Protein AF-0000000076624308 (afdb_homodimer)

InterPro domains:
  IPR015847 Exoribonuclease, phosphorolytic domain 2 [PF03725] (114-166)
  IPR020568 Ribosomal protein uS5 domain 2-type superfamily [SSF54211] (6-133)
  IPR027408 PNPase/RNase PH domain superfamily [G3DSA:3.30.230.70] (1-63)
  IPR027408 PNPase/RNase PH domain superfamily [G3DSA:3.30.230.70] (70-186)
  IPR036345 Exoribonuclease, PH domain 2 superfamily [SSF55666] (112-177)
  IPR050590 Exosome complex component Rrp42 subfamily [PTHR11097] (108-178)

Secondary structure (DSSP, 8-state):
--HHHHHHH-HHHHHHHHHHTT--TTS--TTPPPPEEEEEETTTTEEEEEETTEEEEEEEESSS---S-GGGGGG---SSEEEEEEEE-SS-HHHHHHHHHHHHTT-SSPPEEEEEEEETTEEEES--HHHHHH-SEEEEEEE-TTS-EEEEEEEES-B-HHHHHHHHHHHHHHHHHHHHHHHHHHHHSEEEE-SS-S--/--HHHHHHH-HHHHHHHHHHTT--TTS--TTPPPPEEEEEETTTTEEEEEETTEEEEEEEESSS---S-GGGGGG---SSEEEEEEEE-SS-HHHHHHHHHHHHTT-SSPPEEEEEEEETTEEEES--HHHHHH-SEEEEEEE-TTS-EEEEEEEES-B-HHHHHHHHHHHHHHHHHHHHHHHHHHHHSEEEE-SS-S--

pLDDT: mean 88.26, std 11.11, range [33.41, 98.31]

Foldseek 3Di:
DPLVVCCVVPVQVSQVVQVVVQAGPVGDGQADFAKWKWFADDVLQWIWIDGPQWIKIKGFDAADDAPDDPVQVLLDDAPGYMDMDTPGAFAPNVQRVNVRVCSSRVPPFRWHKWKWFDRPNGTGTHHTPVRNVRGQKMWMWTATLQLHTDDIDIDGDDDDPVVVVVVSVLVNQQSPQLVVCVVVCVVVSMDIGDSRDPDD/DPLVVCCVVPVQVSQVVQVVVQAGPVGDGQADFAKWKWFADDVLQWIWIDGPQWIKIKGFDADDDAPDDPVQVLLDDAPGYMDMDTPGAFAPNVQRVNVRVCSSRVPPFRWHKWKWFDRPNGTGTHHTPVRNVRGQKMWMWTATLQLHTDDIDIDGDDDDPVVVVVVSVLVNQQSPQLVVCVVVCVVVSMDIGDSRDPDD

Sequence (400 aa):
MDPELLRQIDPKDFYEAHLKENLRPDYRKVLTCRKLAISLKDNDTICMVRLGSTSVLLSLTEGSGFEGWSDLSHLGKATGKVRISILADDGNLLEAVSLGYQILIKKSDILFPFTFCELFGYYIRDPTKEEEKMSQCTLTIFLSESGKINIVKTQGSPIALADVQKLVSNCQLWAARASQKMPMLQANKTFIGKLYSSKSMDPELLRQIDPKDFYEAHLKENLRPDYRKVLTCRKLAISLKDNDTICMVRLGSTSVLLSLTEGSGFEGWSDLSHLGKATGKVRISILADDGNLLEAVSLGYQILIKKSDILFPFTFCELFGYYIRDPTKEEEKMSQCTLTIFLSESGKINIVKTQGSPIALADVQKLVSNCQLWAARASQKMPMLQANKTFIGKLYSSKS

Solvent-accessible surface area (backbone atoms only — not comparable to full-atom values): 21142 Å² total; per-residue (Å²): 129,59,65,68,57,43,39,72,73,38,46,65,62,45,50,50,60,32,45,75,72,51,27,41,95,86,70,34,43,47,76,44,66,60,52,34,34,39,38,48,36,82,92,52,34,30,27,41,27,30,48,56,73,14,28,38,41,37,36,58,40,89,50,87,46,80,76,57,63,56,87,47,60,83,76,56,84,62,93,28,22,47,45,76,44,79,75,35,82,40,28,55,56,64,48,46,50,51,52,38,49,39,59,54,60,60,51,87,79,59,61,44,64,47,46,31,26,41,51,97,90,36,71,27,30,56,35,39,39,68,54,51,70,71,23,62,22,40,36,40,35,28,26,30,53,89,40,20,42,32,32,37,40,40,46,74,50,54,40,50,63,69,58,50,53,55,50,48,59,57,45,30,59,24,29,44,46,27,56,68,49,49,60,50,27,69,73,64,36,41,40,78,42,63,60,52,54,85,78,125,128,60,65,67,57,42,38,72,73,38,45,65,63,45,50,51,59,33,46,76,70,51,27,42,96,87,67,35,42,47,77,43,65,60,53,34,35,40,38,50,37,82,93,53,34,30,27,40,27,31,46,55,72,13,27,38,39,36,36,58,40,90,50,88,45,80,72,56,63,57,88,46,61,84,77,56,82,60,93,28,22,48,46,79,42,79,76,35,82,39,28,55,56,65,47,46,52,52,52,37,48,40,59,54,60,61,51,87,79,58,59,45,64,45,46,31,27,42,50,97,89,36,70,27,31,55,36,38,39,69,54,51,71,72,24,60,23,40,35,41,36,29,25,30,52,88,40,22,41,34,32,38,40,38,46,73,50,55,40,50,63,68,56,51,53,55,52,49,59,58,46,31,60,26,28,44,47,27,54,69,49,49,60,49,27,71,74,64,35,42,38,75,44,63,59,51,56,83,79,123

Radius of gyration: 22.69 Å; Cα contacts (8 Å, |Δi|>4): 800; chains: 2; bounding box: 57×61×51 Å

Nearest PDB structures (foldseek):
  9g8o-assembly1_F  TM=7.548E-01  e=2.923E-10  Homo sapiens
  8xie-assembly1_B  TM=7.836E-01  e=5.116E-09  Thermoplasma acidophilum DSM 1728
  1udn-assembly1_A  TM=6.849E-01  e=5.307E-10  Aquifex aeolicus
  1udq-assembly1_A  TM=6.882E-01  e=6.736E-10  Aquifex aeolicus
  1udo-assembly1_A  TM=6.944E-01  e=2.991E-09  Aquifex aeolicus

Structure (mmCIF, N/CA/C/O backbone):
data_AF-0000000076624308-model_v1
#
loop_
_entity.id
_entity.type
_entity.pdbx_description
1 polymer 'Exoribonuclease phosphorolytic domain-containing protein'
#
loop_
_atom_site.group_PDB
_atom_site.id
_atom_site.type_symbol
_atom_site.label_atom_id
_atom_site.label_alt_id
_atom_site.label_comp_id
_atom_site.label_asym_id
_atom_site.label_entity_id
_atom_site.label_seq_id
_atom_site.pdbx_PDB_ins_code
_atom_site.Cartn_x
_atom_site.Cartn_y
_atom_site.Cartn_z
_atom_site.occupancy
_atom_site.B_iso_or_equiv
_atom_site.auth_seq_id
_atom_site.auth_comp_id
_atom_site.auth_asym_id
_atom_site.auth_atom_id
_atom_site.pdbx_PDB_model_num
ATOM 1 N N . MET A 1 1 ? 29.875 27.75 15.586 1 54.88 1 MET A N 1
ATOM 2 C CA . MET A 1 1 ? 29.562 27.562 14.172 1 54.88 1 MET A CA 1
ATOM 3 C C . MET A 1 1 ? 28.062 27.672 13.93 1 54.88 1 MET A C 1
ATOM 5 O O . MET A 1 1 ? 27.266 27.312 14.781 1 54.88 1 MET A O 1
ATOM 9 N N . ASP A 1 2 ? 27.594 28.516 13.07 1 66.75 2 ASP A N 1
ATOM 10 C CA . ASP A 1 2 ? 26.188 28.797 12.742 1 66.75 2 ASP A CA 1
ATOM 11 C C . ASP A 1 2 ? 25.438 27.5 12.414 1 66.75 2 ASP A C 1
ATOM 13 O O . ASP A 1 2 ? 25.844 26.75 11.531 1 66.75 2 ASP A O 1
ATOM 17 N N . PRO A 1 3 ? 24.625 27.172 13.312 1 67 3 PRO A N 1
ATOM 18 C CA . PRO A 1 3 ? 23.891 25.906 13.125 1 67 3 PRO A CA 1
ATOM 19 C C . PRO A 1 3 ? 23.344 25.75 11.711 1 67 3 PRO A C 1
ATOM 21 O O . PRO A 1 3 ? 23.328 24.641 11.164 1 67 3 PRO A O 1
ATOM 24 N N . GLU A 1 4 ? 22.938 26.781 11.156 1 68.56 4 GLU A N 1
ATOM 25 C CA . GLU A 1 4 ? 22.422 26.734 9.789 1 68.56 4 GLU A CA 1
ATOM 26 C C . GLU A 1 4 ? 23.531 26.359 8.805 1 68.56 4 GLU A C 1
ATOM 28 O O . GLU A 1 4 ? 23.281 25.672 7.816 1 68.56 4 GLU A O 1
ATOM 33 N N . LEU A 1 5 ? 24.719 26.906 9.039 1 68.62 5 LEU A N 1
ATOM 34 C CA . LEU A 1 5 ? 25.875 26.578 8.203 1 68.62 5 LEU A CA 1
ATOM 35 C C . LEU A 1 5 ? 26.219 25.094 8.297 1 68.62 5 LEU A C 1
ATOM 37 O O . LEU A 1 5 ? 26.531 24.469 7.289 1 68.62 5 LEU A O 1
ATOM 41 N N . LEU A 1 6 ? 26.109 24.609 9.453 1 67.81 6 LEU A N 1
ATOM 42 C CA . LEU A 1 6 ? 26.391 23.188 9.672 1 67.81 6 LEU A CA 1
ATOM 43 C C . LEU A 1 6 ? 25.375 22.312 8.93 1 67.81 6 LEU A C 1
ATOM 45 O O . LEU A 1 6 ? 25.734 21.281 8.375 1 67.81 6 LEU A O 1
ATOM 49 N N . ARG A 1 7 ? 24.078 22.766 8.992 1 69.69 7 ARG A N 1
ATOM 50 C CA . ARG A 1 7 ? 23.016 22.047 8.297 1 69.69 7 ARG A CA 1
ATOM 51 C C . ARG A 1 7 ? 23.297 21.953 6.805 1 69.69 7 ARG A C 1
ATOM 53 O O . ARG A 1 7 ? 23.062 20.906 6.188 1 69.69 7 ARG A O 1
ATOM 60 N N . GLN A 1 8 ? 23.859 23 6.328 1 71.69 8 GLN A N 1
ATOM 61 C CA . GLN A 1 8 ? 24.141 23.062 4.898 1 71.69 8 GLN A CA 1
ATOM 62 C C . GLN A 1 8 ? 25.344 22.203 4.535 1 71.69 8 GLN A C 1
ATOM 64 O O . GLN A 1 8 ? 25.391 21.609 3.455 1 71.69 8 GLN A O 1
ATOM 69 N N . ILE A 1 9 ? 26.266 22.156 5.527 1 70.06 9 ILE A N 1
ATOM 70 C CA . ILE A 1 9 ? 27.547 21.5 5.242 1 70.06 9 ILE A CA 1
ATOM 71 C C . ILE A 1 9 ? 27.391 20 5.434 1 70.06 9 ILE A C 1
ATOM 73 O O . ILE A 1 9 ? 27.906 19.203 4.629 1 70.06 9 ILE A O 1
ATOM 77 N N . ASP A 1 10 ? 26.734 19.656 6.555 1 76.94 10 ASP A N 1
ATOM 78 C CA . ASP A 1 10 ? 26.578 18.234 6.852 1 76.94 10 ASP A CA 1
ATOM 79 C C . ASP A 1 10 ? 25.203 17.953 7.453 1 76.94 10 ASP A C 1
ATOM 81 O O . ASP A 1 10 ? 25.078 17.734 8.664 1 76.94 10 ASP A O 1
ATOM 85 N N . PRO A 1 11 ? 24.281 17.938 6.598 1 77.94 11 PRO A N 1
ATOM 86 C CA . PRO A 1 11 ? 22.891 17.781 7.062 1 77.94 11 PRO A CA 1
ATOM 87 C C . PRO A 1 11 ? 22.703 16.531 7.914 1 77.94 11 PRO A C 1
ATOM 89 O O . PRO A 1 11 ? 21.953 16.547 8.898 1 77.94 11 PRO A O 1
ATOM 92 N N . LYS A 1 12 ? 23.406 15.555 7.629 1 82.19 12 LYS A N 1
ATOM 93 C CA . LYS A 1 12 ? 23.234 14.297 8.352 1 82.19 12 LYS A CA 1
ATOM 94 C C . LYS A 1 12 ? 23.656 14.445 9.812 1 82.19 12 LYS A C 1
ATOM 96 O O . LYS A 1 12 ? 22.906 14.062 10.719 1 82.19 12 LYS A O 1
ATOM 101 N N . ASP A 1 13 ? 24.859 15.031 9.953 1 80.19 13 ASP A N 1
ATOM 102 C CA . ASP A 1 13 ? 25.359 15.203 11.312 1 80.19 13 ASP A CA 1
ATOM 103 C C . ASP A 1 13 ? 24.469 16.172 12.102 1 80.19 13 ASP A C 1
ATOM 105 O O . ASP A 1 13 ? 24.219 15.953 13.297 1 80.19 13 ASP A O 1
ATOM 109 N N . PHE A 1 14 ? 24.094 17.141 11.383 1 84.44 14 PHE A N 1
ATOM 110 C CA . PHE A 1 14 ? 23.219 18.141 11.984 1 84.44 14 PHE A CA 1
ATOM 111 C C . PHE A 1 14 ? 21.922 17.516 12.484 1 84.44 14 PHE A C 1
ATOM 113 O O . PHE A 1 14 ? 21.531 17.703 13.633 1 84.44 14 PHE A O 1
ATOM 120 N N . TYR A 1 15 ? 21.219 16.719 11.734 1 85.69 15 TYR A N 1
ATOM 121 C CA . TYR A 1 15 ? 19.953 16.062 12.078 1 85.69 15 TYR A CA 1
ATOM 122 C C . TYR A 1 15 ? 20.172 15.031 13.18 1 85.69 15 TYR A C 1
ATOM 124 O O . TYR A 1 15 ? 19.359 14.922 14.102 1 85.69 15 TYR A O 1
ATOM 132 N N . GLU A 1 16 ? 21.234 14.344 13.078 1 86.25 16 GLU A N 1
ATOM 133 C CA . GLU A 1 16 ? 21.5 13.305 14.062 1 86.25 16 GLU A CA 1
ATOM 134 C C . GLU A 1 16 ? 21.672 13.898 15.461 1 86.25 16 GLU A C 1
ATOM 136 O O . GLU A 1 16 ? 21.188 13.344 16.438 1 86.25 16 GLU A O 1
ATOM 141 N N . ALA A 1 17 ? 22.391 15.008 15.516 1 85 17 ALA A N 1
ATOM 142 C CA . ALA A 1 17 ? 22.625 15.688 16.797 1 85 17 ALA A CA 1
ATOM 143 C C . ALA A 1 17 ? 21.297 16.141 17.406 1 85 17 ALA A C 1
ATOM 145 O O . ALA A 1 17 ? 21.109 16.016 18.625 1 85 17 ALA A O 1
ATOM 146 N N . HIS A 1 18 ? 20.453 16.656 16.656 1 86.69 18 HIS A N 1
ATOM 147 C CA . HIS A 1 18 ? 19.156 17.125 17.125 1 86.69 18 HIS A CA 1
ATOM 148 C C . HIS A 1 18 ? 18.297 15.953 17.594 1 86.69 18 HIS A C 1
ATOM 150 O O . HIS A 1 18 ? 17.672 16.031 18.656 1 86.69 18 HIS A O 1
ATOM 156 N N . LEU A 1 19 ? 18.297 14.859 16.891 1 87.56 19 LEU A N 1
ATOM 157 C CA . LEU A 1 19 ? 17.438 13.719 17.172 1 87.56 19 LEU A CA 1
ATOM 158 C C . LEU A 1 19 ? 17.844 13.039 18.469 1 87.56 19 LEU A C 1
ATOM 160 O O . LEU A 1 19 ? 17 12.508 19.203 1 87.56 19 LEU A O 1
ATOM 164 N N . LYS A 1 20 ? 19.078 13.094 18.719 1 87.5 20 LYS A N 1
ATOM 165 C CA . LYS A 1 20 ? 19.578 12.562 19.984 1 87.5 20 LYS A CA 1
ATOM 166 C C . LYS A 1 20 ? 18.938 13.289 21.172 1 87.5 20 LYS A C 1
ATOM 168 O O . LYS A 1 20 ? 18.812 12.727 22.266 1 87.5 20 LYS A O 1
ATOM 173 N N . GLU A 1 21 ? 18.531 14.508 20.969 1 88.62 21 GLU A N 1
ATOM 174 C CA . GLU A 1 21 ? 17.844 15.305 21.984 1 88.62 21 GLU A CA 1
ATOM 175 C C . GLU A 1 21 ? 16.328 15.242 21.797 1 88.62 21 GLU A C 1
ATOM 177 O O . GLU A 1 21 ? 15.602 16.047 22.375 1 88.62 21 GLU A O 1
ATOM 182 N N . ASN A 1 22 ? 15.859 14.398 20.906 1 88.25 22 ASN A N 1
ATOM 183 C CA . ASN A 1 22 ? 14.445 14.203 20.594 1 88.25 22 ASN A CA 1
ATOM 184 C C . ASN A 1 22 ? 13.844 15.453 19.953 1 88.25 22 ASN A C 1
ATOM 186 O O . ASN A 1 22 ? 12.688 15.789 20.219 1 88.25 22 ASN A O 1
ATOM 190 N N . LEU A 1 23 ? 14.703 16.172 19.312 1 90.5 23 LEU A N 1
ATOM 191 C CA . LEU A 1 23 ? 14.266 17.391 18.609 1 90.5 23 LEU A CA 1
ATOM 192 C C . LEU A 1 23 ? 14.656 17.344 17.141 1 90.5 23 LEU A C 1
ATOM 194 O O . LEU A 1 23 ? 15.625 16.672 16.766 1 90.5 23 LEU A O 1
ATOM 198 N N . ARG A 1 24 ? 13.898 18 16.375 1 91.75 24 ARG A N 1
ATOM 199 C CA . ARG A 1 24 ? 14.203 18.188 14.969 1 91.75 24 ARG A CA 1
ATOM 200 C C . ARG A 1 24 ? 14.648 19.609 14.688 1 91.75 24 ARG A C 1
ATOM 202 O O . ARG A 1 24 ? 14.453 20.5 15.523 1 91.75 24 ARG A O 1
ATOM 209 N N . PRO A 1 25 ? 1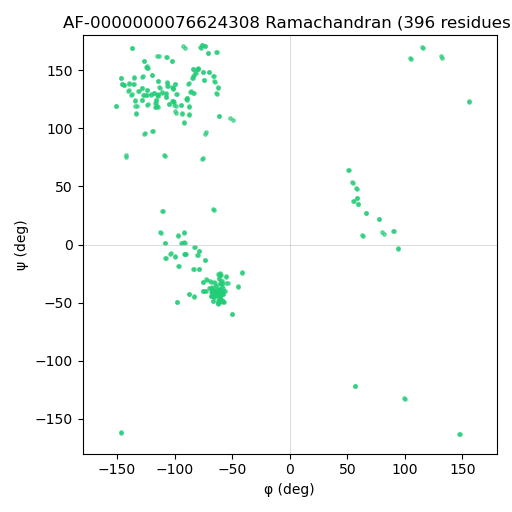5.305 19.859 13.586 1 88.25 25 PRO A N 1
ATOM 210 C CA . PRO A 1 25 ? 15.789 21.219 13.281 1 88.25 25 PRO A CA 1
ATOM 211 C C . PRO A 1 25 ? 14.68 22.266 13.297 1 88.25 25 PRO A C 1
ATOM 213 O O . PRO A 1 25 ? 14.938 23.438 13.562 1 88.25 25 PRO A O 1
ATOM 216 N N . ASP A 1 26 ? 13.422 21.891 13.023 1 89.19 26 ASP A N 1
ATOM 217 C CA . ASP A 1 26 ? 12.312 22.844 13.055 1 89.19 26 ASP A CA 1
ATOM 218 C C . ASP A 1 26 ? 11.656 22.859 14.438 1 89.19 26 ASP A C 1
ATOM 220 O O . ASP A 1 26 ? 10.531 23.344 14.578 1 89.19 26 ASP A O 1
ATOM 224 N N . TYR A 1 27 ? 12.234 22.25 15.406 1 90.69 27 TYR A N 1
ATOM 225 C CA . TYR A 1 27 ? 11.898 22.297 16.828 1 90.69 27 TYR A CA 1
ATOM 226 C C . TYR A 1 27 ? 10.734 21.375 17.141 1 90.69 27 TYR A C 1
ATOM 228 O O . TYR A 1 27 ? 10.211 21.391 18.266 1 90.69 27 TYR A O 1
ATOM 236 N N . ARG A 1 28 ? 10.398 20.594 16.219 1 92.56 28 ARG A N 1
ATOM 237 C CA . ARG A 1 28 ? 9.414 19.562 16.531 1 92.56 28 ARG A CA 1
ATOM 238 C C . ARG A 1 28 ? 10.062 18.375 17.234 1 92.56 28 ARG A C 1
ATOM 240 O O . ARG A 1 28 ? 11.25 18.094 17.031 1 92.56 28 ARG A O 1
ATOM 247 N N . LYS A 1 29 ? 9.164 17.766 18.047 1 93.81 29 LYS A N 1
ATOM 248 C CA . LYS A 1 29 ? 9.57 16.453 18.562 1 93.81 29 LYS A CA 1
ATOM 249 C C . LYS A 1 29 ? 9.438 15.383 17.484 1 93.81 29 LYS A C 1
ATOM 251 O O . LYS A 1 29 ? 8.875 15.625 16.422 1 93.81 29 LYS A O 1
ATOM 256 N N . VAL A 1 30 ? 9.922 14.203 17.766 1 93 30 VAL A N 1
ATOM 257 C CA . VAL A 1 30 ? 10.016 13.109 16.797 1 93 30 VAL A CA 1
ATOM 258 C C . VAL A 1 30 ? 8.625 12.742 16.297 1 93 30 VAL A C 1
ATOM 260 O O . VAL A 1 30 ? 8.453 12.445 15.109 1 93 30 VAL A O 1
ATOM 263 N N . LEU A 1 31 ? 7.582 12.852 17.125 1 92.88 31 LEU A N 1
ATOM 264 C CA . LEU A 1 31 ? 6.262 12.375 16.734 1 92.88 31 LEU A CA 1
ATOM 265 C C . LEU A 1 31 ? 5.293 13.547 16.578 1 92.88 31 LEU A C 1
ATOM 267 O O . LEU A 1 31 ? 4.09 13.336 16.406 1 92.88 31 LEU A O 1
ATOM 271 N N . THR A 1 32 ? 5.777 14.797 16.594 1 91.94 32 THR A N 1
ATOM 272 C CA . THR A 1 32 ? 4.93 15.977 16.453 1 91.94 32 THR A CA 1
ATOM 273 C C . THR A 1 32 ? 4.734 16.344 14.992 1 91.94 32 THR A C 1
ATOM 275 O O . THR A 1 32 ? 5.676 16.281 14.195 1 91.94 32 THR A O 1
ATOM 278 N N . CYS A 1 33 ? 3.508 16.703 14.703 1 94.31 33 CYS A N 1
ATOM 279 C CA . CYS A 1 33 ? 3.162 17.047 13.328 1 94.31 33 CYS A CA 1
ATOM 280 C C . CYS A 1 33 ? 3.076 18.562 13.156 1 94.31 33 CYS A C 1
ATOM 282 O O . CYS A 1 33 ? 2.871 19.297 14.125 1 94.31 33 CYS A O 1
ATOM 284 N N . ARG A 1 34 ? 3.236 18.938 11.922 1 94.44 34 ARG A N 1
ATOM 285 C CA . ARG A 1 34 ? 2.969 20.344 11.578 1 94.44 34 ARG A CA 1
ATOM 286 C C . ARG A 1 34 ? 1.476 20.641 11.625 1 94.44 34 ARG A C 1
ATOM 288 O O . ARG A 1 34 ? 0.655 19.719 11.719 1 94.44 34 ARG A O 1
ATOM 295 N N . LYS A 1 35 ? 1.222 21.938 11.633 1 93.19 35 LYS A N 1
ATOM 296 C CA . LYS A 1 35 ? -0.172 22.359 11.641 1 93.19 35 LYS A CA 1
ATOM 297 C C . LYS A 1 35 ? -0.883 21.969 10.352 1 93.19 35 LYS A C 1
ATOM 299 O O . LYS A 1 35 ? -0.315 22.078 9.266 1 93.19 35 LYS A O 1
ATOM 304 N N . LEU A 1 36 ? -2.154 21.531 10.555 1 94.94 36 LEU A N 1
ATOM 305 C CA . LEU A 1 36 ? -2.984 21.109 9.422 1 94.94 36 LEU A CA 1
ATOM 306 C C . LEU A 1 36 ? -4.168 22.062 9.25 1 94.94 36 LEU A C 1
ATOM 308 O O . LEU A 1 36 ? -4.84 22.406 10.227 1 94.94 36 LEU A O 1
ATOM 312 N N . ALA A 1 37 ? -4.324 22.547 8.055 1 95.25 37 ALA A N 1
ATOM 313 C CA . ALA A 1 37 ? -5.488 23.344 7.699 1 95.25 37 ALA A CA 1
ATOM 314 C C . ALA A 1 37 ? -6.184 22.781 6.461 1 95.25 37 ALA A C 1
ATOM 316 O O . ALA A 1 37 ? -5.531 22.469 5.461 1 95.25 37 ALA A O 1
ATOM 317 N N . ILE A 1 38 ? -7.449 22.594 6.582 1 96.19 38 ILE A N 1
ATOM 318 C CA . ILE A 1 38 ? -8.266 22.125 5.469 1 96.19 38 ILE A CA 1
ATOM 319 C C . ILE A 1 38 ? -9.461 23.047 5.277 1 96.19 38 ILE A C 1
ATOM 321 O O . ILE A 1 38 ? -10.125 23.422 6.246 1 96.19 38 ILE A O 1
ATOM 325 N N . SER A 1 39 ? -9.727 23.406 4.051 1 95.88 39 SER A N 1
ATOM 326 C CA . SER A 1 39 ? -10.867 24.266 3.77 1 95.88 39 SER A CA 1
ATOM 327 C C . SER A 1 39 ? -11.602 23.828 2.508 1 95.88 39 SER A C 1
ATOM 329 O O . SER A 1 39 ? -10.969 23.438 1.521 1 95.88 39 SER A O 1
ATOM 331 N N . LEU A 1 40 ? -12.883 23.859 2.605 1 95.5 40 LEU A N 1
ATOM 332 C CA . LEU A 1 40 ? -13.75 23.578 1.468 1 95.5 40 LEU A CA 1
ATOM 333 C C . LEU A 1 40 ? -14.383 24.859 0.933 1 95.5 40 LEU A C 1
ATOM 335 O O . LEU A 1 40 ? -14.781 25.734 1.709 1 95.5 40 LEU A O 1
ATOM 339 N N . LYS A 1 41 ? -14.359 24.906 -0.362 1 94.62 41 LYS A N 1
ATOM 340 C CA . LYS A 1 41 ? -14.914 26.094 -1.017 1 94.62 41 LYS A CA 1
ATOM 341 C C . LYS A 1 41 ? -15.758 25.703 -2.227 1 94.62 41 LYS A C 1
ATOM 343 O O . LYS A 1 41 ? -15.781 24.531 -2.623 1 94.62 41 LYS A O 1
ATOM 348 N N . ASP A 1 42 ? -16.516 26.672 -2.797 1 94 42 ASP A N 1
ATOM 349 C CA . ASP A 1 42 ? -17.281 26.547 -4.039 1 94 42 ASP A CA 1
ATOM 350 C C . ASP A 1 42 ? -18.219 25.344 -3.99 1 94 42 ASP A C 1
ATOM 352 O O . ASP A 1 42 ? -18.188 24.484 -4.879 1 94 42 ASP A O 1
ATOM 356 N N . ASN A 1 43 ? -19.078 25.297 -2.881 1 92.56 43 ASN A N 1
ATOM 357 C CA . ASN A 1 43 ? -20.047 24.219 -2.689 1 92.56 43 ASN A CA 1
ATOM 358 C C . ASN A 1 43 ? -19.359 22.859 -2.623 1 92.56 43 ASN A C 1
ATOM 360 O O . ASN A 1 43 ? -19.797 21.922 -3.285 1 92.56 43 ASN A O 1
ATOM 364 N N . ASP A 1 44 ? -18.156 22.844 -2.045 1 92.5 44 ASP A N 1
ATOM 365 C CA . ASP A 1 44 ? -17.422 21.625 -1.718 1 92.5 44 ASP A CA 1
ATOM 366 C C . ASP A 1 44 ? -16.781 21.016 -2.965 1 92.5 44 ASP A C 1
ATOM 368 O O . ASP A 1 44 ? -16.531 19.812 -3.016 1 92.5 44 ASP A O 1
ATOM 372 N N . THR A 1 45 ? -16.594 21.859 -3.961 1 93.69 45 THR A N 1
ATOM 373 C CA . THR A 1 45 ? -15.969 21.312 -5.164 1 93.69 45 THR A CA 1
ATOM 374 C C . THR A 1 45 ? -14.477 21.641 -5.195 1 93.69 45 THR A C 1
ATOM 376 O O . THR A 1 45 ? -13.75 21.172 -6.07 1 93.69 45 THR A O 1
ATOM 379 N N . ILE A 1 46 ? -14.102 22.516 -4.277 1 95.62 46 ILE A N 1
ATOM 380 C CA . ILE A 1 46 ? -12.688 22.859 -4.137 1 95.62 46 ILE A CA 1
ATOM 381 C C . ILE A 1 46 ? -12.234 22.594 -2.703 1 95.62 46 ILE A C 1
ATOM 383 O O . ILE A 1 46 ? -12.938 22.922 -1.748 1 95.62 46 ILE A O 1
ATOM 387 N N . CYS A 1 47 ? -11.102 21.938 -2.559 1 96.31 47 CYS A N 1
ATOM 388 C CA . CYS A 1 47 ? -10.531 21.641 -1.25 1 96.31 47 CYS A CA 1
ATOM 389 C C . CYS A 1 47 ? -9.078 22.094 -1.175 1 96.31 47 CYS A C 1
ATOM 391 O O . CYS A 1 47 ? -8.258 21.703 -2 1 96.31 47 CYS A O 1
ATOM 393 N N . MET A 1 48 ? -8.812 22.906 -0.2 1 97.56 48 MET A N 1
ATOM 394 C CA . MET A 1 48 ? -7.445 23.344 0.072 1 97.56 48 MET A CA 1
ATOM 395 C C . MET A 1 48 ? -6.898 22.688 1.33 1 97.56 48 MET A C 1
ATOM 397 O O . MET A 1 48 ? -7.57 22.656 2.363 1 97.56 48 MET A O 1
ATOM 401 N N . VAL A 1 49 ? -5.719 22.109 1.221 1 97.69 49 VAL A N 1
ATOM 402 C CA . VAL A 1 49 ? -5.062 21.484 2.357 1 97.69 49 VAL A CA 1
ATOM 403 C C . VAL A 1 49 ? -3.678 22.094 2.564 1 97.69 49 VAL A C 1
ATOM 405 O O . VAL A 1 49 ? -2.9 22.219 1.617 1 97.69 49 VAL A O 1
ATOM 408 N N . ARG A 1 50 ? -3.439 22.484 3.744 1 97.56 50 ARG A N 1
ATOM 409 C CA . ARG A 1 50 ? -2.127 22.969 4.148 1 97.56 50 ARG A CA 1
ATOM 410 C C . ARG A 1 50 ? -1.581 22.172 5.328 1 97.56 50 ARG A C 1
ATOM 412 O O . ARG A 1 50 ? -2.242 22.047 6.359 1 97.56 50 ARG A O 1
ATOM 419 N N . LEU A 1 51 ? -0.467 21.578 5.141 1 97.19 51 LEU A N 1
ATOM 420 C CA . LEU A 1 51 ? 0.283 20.844 6.16 1 97.19 51 LEU A CA 1
ATOM 421 C C . LEU A 1 51 ? 1.666 21.469 6.355 1 97.19 51 LEU A C 1
ATOM 423 O O . LEU A 1 51 ? 2.613 21.109 5.652 1 97.19 51 LEU A O 1
ATOM 427 N N . GLY A 1 52 ? 1.757 22.328 7.426 1 95.75 52 GLY A N 1
ATOM 428 C CA . GLY A 1 52 ? 2.949 23.156 7.492 1 95.75 52 GLY A CA 1
ATOM 429 C C . GLY A 1 52 ? 3.162 24 6.25 1 95.75 52 GLY A C 1
ATOM 430 O O . GLY A 1 52 ? 2.273 24.766 5.852 1 95.75 52 GLY A O 1
ATOM 431 N N . SER A 1 53 ? 4.289 23.844 5.602 1 97.06 53 SER A N 1
ATOM 432 C CA . SER A 1 53 ? 4.598 24.609 4.402 1 97.06 53 SER A CA 1
ATOM 433 C C . SER A 1 53 ? 4.207 23.859 3.141 1 97.06 53 SER A C 1
ATOM 435 O O . SER A 1 53 ? 4.414 24.344 2.027 1 97.06 53 SER A O 1
ATOM 437 N N . THR A 1 54 ? 3.656 22.703 3.281 1 98.06 54 THR A N 1
ATOM 438 C CA . THR A 1 54 ? 3.1 21.969 2.148 1 98.06 54 THR A CA 1
ATOM 439 C C . THR A 1 54 ? 1.661 22.406 1.878 1 98.06 54 THR A C 1
ATOM 441 O O . THR A 1 54 ? 0.858 22.516 2.805 1 98.06 54 THR A O 1
ATOM 444 N N . SER A 1 55 ? 1.381 22.688 0.594 1 98.31 55 SER A N 1
ATOM 445 C CA . SER A 1 55 ? 0.043 23.156 0.238 1 98.31 55 SER A CA 1
ATOM 446 C C . SER A 1 55 ? -0.416 22.547 -1.085 1 98.31 55 SER A C 1
ATOM 448 O O . SER A 1 55 ? 0.337 22.531 -2.061 1 98.31 55 SER A O 1
ATOM 450 N N . VAL A 1 56 ? -1.646 22.047 -1.036 1 97.88 56 VAL A N 1
ATOM 451 C CA . VAL A 1 56 ? -2.219 21.438 -2.232 1 97.88 56 VAL A CA 1
ATOM 452 C C . VAL A 1 56 ? -3.656 21.922 -2.416 1 97.88 56 VAL A C 1
ATOM 454 O O . VAL A 1 56 ? -4.363 22.188 -1.438 1 97.88 56 VAL A O 1
ATOM 457 N N . LEU A 1 57 ? -4.027 22.109 -3.697 1 97.31 57 LEU A N 1
ATOM 458 C CA . LEU A 1 57 ? -5.391 22.453 -4.09 1 97.31 57 LEU A CA 1
ATOM 459 C C . LEU A 1 57 ? -6.008 21.344 -4.93 1 97.31 57 LEU A C 1
ATOM 461 O O . LEU A 1 57 ? -5.395 20.859 -5.891 1 97.31 57 LEU A O 1
ATOM 465 N N . LEU A 1 58 ? -7.098 20.891 -4.484 1 95.19 58 LEU A N 1
ATOM 466 C CA . LEU A 1 58 ? -7.836 19.891 -5.246 1 95.19 58 LEU A CA 1
ATOM 467 C C . LEU A 1 58 ? -9.172 20.453 -5.734 1 95.19 58 LEU A C 1
ATOM 469 O O . LEU A 1 58 ? -9.852 21.172 -5 1 95.19 58 LEU A O 1
ATOM 473 N N . SER A 1 59 ? -9.523 20.078 -6.988 1 94.31 59 SER A N 1
ATOM 474 C CA . SER A 1 59 ? -10.797 20.531 -7.555 1 94.31 59 SER A CA 1
ATOM 475 C C . SER A 1 59 ? -11.516 19.375 -8.266 1 94.31 59 SER A C 1
ATOM 477 O O . SER A 1 59 ? -10.875 18.547 -8.922 1 94.31 59 SER A O 1
ATOM 479 N N . LEU A 1 60 ? -12.727 19.312 -8.07 1 91.62 60 LEU A N 1
ATOM 480 C CA . LEU A 1 60 ? -13.586 18.344 -8.734 1 91.62 60 LEU A CA 1
ATOM 481 C C . LEU A 1 60 ? -14.305 18.969 -9.922 1 91.62 60 LEU A C 1
ATOM 483 O O . LEU A 1 60 ? -15.008 19.969 -9.773 1 91.62 60 LEU A O 1
ATOM 487 N N . THR A 1 61 ? -13.953 18.5 -11.023 1 86.44 61 THR A N 1
ATOM 488 C CA . THR A 1 61 ? -14.594 19 -12.234 1 86.44 61 THR A CA 1
ATOM 489 C C . THR A 1 61 ? -15.43 17.922 -12.906 1 86.44 61 THR A C 1
ATOM 491 O O . THR A 1 61 ? -15.359 16.75 -12.523 1 86.44 61 THR A O 1
ATOM 494 N N . GLU A 1 62 ? -16.359 18.484 -13.828 1 78.12 62 GLU A N 1
ATOM 495 C CA . GLU A 1 62 ? -17.156 17.531 -14.586 1 78.12 62 GLU A CA 1
ATOM 496 C C . GLU A 1 62 ? -16.297 16.703 -15.531 1 78.12 62 GLU A C 1
ATOM 498 O O . GLU A 1 6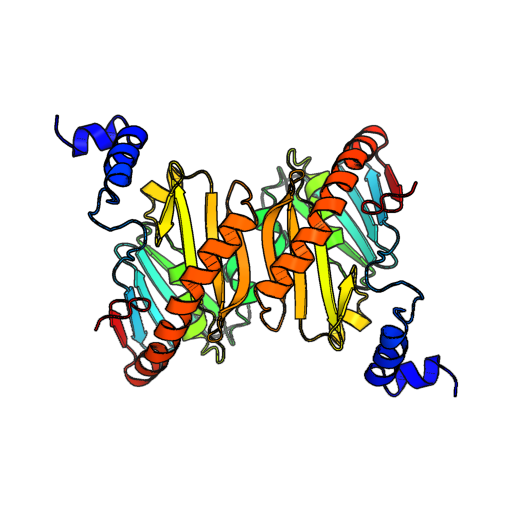2 ? -15.273 17.172 -16.016 1 78.12 62 GLU A O 1
ATOM 503 N N . GLY A 1 63 ? -16.594 15.484 -15.758 1 69.94 63 GLY A N 1
ATOM 504 C CA . GLY A 1 63 ? -15.914 14.594 -16.688 1 69.94 63 GLY A CA 1
ATOM 505 C C . GLY A 1 63 ? -15.57 13.242 -16.078 1 69.94 63 GLY A C 1
ATOM 506 O O . GLY A 1 63 ? -15.938 12.961 -14.938 1 69.94 63 GLY A O 1
ATOM 507 N N . SER A 1 64 ? -15.32 12.359 -17.062 1 61.03 64 SER A N 1
ATOM 508 C CA . SER A 1 64 ? -14.969 10.992 -16.688 1 61.03 64 SER A CA 1
ATOM 509 C C . SER A 1 64 ? -13.461 10.766 -16.781 1 61.03 64 SER A C 1
ATOM 511 O O . SER A 1 64 ? -12.781 11.383 -17.609 1 61.03 64 SER A O 1
ATOM 513 N N . GLY A 1 65 ? -12.766 10.445 -15.844 1 56.94 65 GLY A N 1
ATOM 514 C CA . GLY A 1 65 ? -11.383 10.008 -15.914 1 56.94 65 GLY A CA 1
ATOM 515 C C . GLY A 1 65 ? -10.609 10.242 -14.625 1 56.94 65 GLY A C 1
ATOM 516 O O . GLY A 1 65 ? -11.008 11.07 -13.805 1 56.94 65 GLY A O 1
ATOM 517 N N . PHE A 1 66 ? -10.133 9.32 -14.156 1 54.62 66 PHE A N 1
ATOM 518 C CA . PHE A 1 66 ? -9.227 9.461 -13.023 1 54.62 66 PHE A CA 1
ATOM 519 C C . PHE A 1 66 ? -7.867 9.969 -13.469 1 54.62 66 PHE A C 1
ATOM 521 O O . PHE A 1 66 ? -7.137 9.266 -14.18 1 54.62 66 PHE A O 1
ATOM 528 N N . GLU A 1 67 ? -7.738 11.289 -13.812 1 57.31 67 GLU A N 1
ATOM 529 C CA . GLU A 1 67 ? -6.391 11.828 -13.945 1 57.31 67 GLU A CA 1
ATOM 530 C C . GLU A 1 67 ? -5.672 11.844 -12.594 1 57.31 67 GLU A C 1
ATOM 532 O O . GLU A 1 67 ? -5.137 12.875 -12.188 1 57.31 67 GLU A O 1
ATOM 537 N N . GLY A 1 68 ? -6.062 10.867 -11.758 1 57.06 68 GLY A N 1
ATOM 538 C CA . GLY A 1 68 ? -5.559 11.062 -10.406 1 57.06 68 GLY A CA 1
ATOM 539 C C . GLY A 1 68 ? -4.238 10.359 -10.156 1 57.06 68 GLY A C 1
ATOM 540 O O . GLY A 1 68 ? -3.611 9.852 -11.094 1 57.06 68 GLY A O 1
ATOM 541 N N . TRP A 1 69 ? -3.633 10.656 -9 1 67.19 69 TRP A N 1
ATOM 542 C CA . TRP A 1 69 ? -2.426 10.07 -8.43 1 67.19 69 TRP A CA 1
ATOM 543 C C . TRP A 1 69 ? -2.607 8.578 -8.18 1 67.19 69 TRP A C 1
ATOM 545 O O . TRP A 1 69 ? -3.576 8.164 -7.535 1 67.19 69 TRP A O 1
ATOM 555 N N . SER A 1 70 ? -1.952 7.75 -8.914 1 69.44 70 SER A N 1
ATOM 556 C CA . SER A 1 70 ? -2.018 6.297 -8.797 1 69.44 70 SER A CA 1
ATOM 557 C C . SER A 1 70 ? -2.025 5.855 -7.34 1 69.44 70 SER A C 1
ATOM 559 O O . SER A 1 70 ? -2.688 4.875 -6.984 1 69.44 70 SER A O 1
ATOM 561 N N . ASP A 1 71 ? -1.518 6.684 -6.492 1 74.75 71 ASP A N 1
ATOM 562 C CA . ASP A 1 71 ? -1.373 6.336 -5.082 1 74.75 71 ASP A CA 1
ATOM 563 C C . ASP A 1 71 ? -2.701 6.48 -4.34 1 74.75 71 ASP A C 1
ATOM 565 O O . ASP A 1 71 ? -2.838 6.02 -3.205 1 74.75 71 ASP A O 1
ATOM 569 N N . LEU A 1 72 ? -3.723 6.988 -5.027 1 82.69 72 LEU A N 1
ATOM 570 C CA . LEU A 1 72 ? -4.98 7.27 -4.344 1 82.69 72 LEU A CA 1
ATOM 571 C C . LEU A 1 72 ? -6.059 6.277 -4.762 1 82.69 72 LEU A C 1
ATOM 573 O O . LEU A 1 72 ? -7.199 6.359 -4.293 1 82.69 72 LEU A O 1
ATOM 577 N N . SER A 1 73 ? -5.715 5.359 -5.59 1 78.25 73 SER A N 1
ATOM 578 C CA . SER A 1 73 ? -6.707 4.461 -6.172 1 78.25 73 SER A CA 1
ATOM 579 C C . SER A 1 73 ? -7.418 3.65 -5.09 1 78.25 73 SER A C 1
ATOM 581 O O . SER A 1 73 ? -8.594 3.305 -5.238 1 78.25 73 SER A O 1
ATOM 583 N N . HIS A 1 74 ? -6.801 3.469 -4.008 1 81.12 74 HIS A N 1
ATOM 584 C CA . HIS A 1 74 ? -7.355 2.645 -2.941 1 81.12 74 HIS A CA 1
ATOM 585 C C . HIS A 1 74 ? -8.375 3.424 -2.121 1 81.12 74 HIS A C 1
ATOM 587 O O . HIS A 1 74 ? -9.133 2.836 -1.339 1 81.12 74 HIS A O 1
ATOM 593 N N . LEU A 1 75 ? -8.477 4.68 -2.346 1 88.69 75 LEU A N 1
ATOM 594 C CA . LEU A 1 75 ? -9.328 5.531 -1.52 1 88.69 75 LEU A CA 1
ATOM 595 C C . LEU A 1 75 ? -10.727 5.637 -2.109 1 88.69 75 LEU A C 1
ATOM 597 O O . LEU A 1 75 ? -11.633 6.188 -1.479 1 88.69 75 LEU A O 1
ATOM 601 N N . GLY A 1 76 ? -10.891 5.105 -3.312 1 83.25 76 GLY A N 1
ATOM 602 C CA . GLY A 1 76 ? -12.203 5.18 -3.945 1 83.25 76 GLY A CA 1
ATOM 603 C C . GLY A 1 76 ? -12.203 6.02 -5.207 1 83.25 76 GLY A C 1
ATOM 604 O O . GLY A 1 76 ? -11.227 6.707 -5.508 1 83.25 76 GLY A O 1
ATOM 605 N N . LYS A 1 77 ? -13.289 5.906 -5.883 1 82.12 77 LYS A N 1
ATOM 606 C CA . LYS A 1 77 ? -13.414 6.605 -7.16 1 82.12 77 LYS A CA 1
ATOM 607 C C . LYS A 1 77 ? -14.211 7.898 -7 1 82.12 77 LYS A C 1
ATOM 609 O O . LYS A 1 77 ? -15.203 7.938 -6.27 1 82.12 77 LYS A O 1
ATOM 614 N N . ALA A 1 78 ? -13.727 8.898 -7.652 1 82.62 78 ALA A N 1
ATOM 615 C CA . ALA A 1 78 ? -14.438 10.18 -7.676 1 82.62 78 ALA A CA 1
ATOM 616 C C . ALA A 1 78 ? -15.578 10.148 -8.68 1 82.62 78 ALA A C 1
ATOM 618 O O . ALA A 1 78 ? -15.57 9.352 -9.625 1 82.62 78 ALA A O 1
ATOM 619 N N . THR A 1 79 ? -16.578 10.914 -8.406 1 81.75 79 THR A N 1
ATOM 620 C CA . THR A 1 79 ? -17.734 11.039 -9.305 1 81.75 79 THR A CA 1
ATOM 621 C C . THR A 1 79 ? -17.359 11.859 -10.539 1 81.75 79 THR A C 1
ATOM 623 O O . THR A 1 79 ? -18.078 11.852 -11.531 1 81.75 79 THR A O 1
ATOM 626 N N . GLY A 1 80 ? -16.328 12.484 -10.547 1 85.06 80 GLY A N 1
ATOM 627 C CA . GLY A 1 80 ? -15.805 13.312 -11.617 1 85.06 80 GLY A CA 1
ATOM 628 C C . GLY A 1 80 ? -14.289 13.297 -11.703 1 85.06 80 GLY A C 1
ATOM 629 O O . GLY A 1 80 ? -13.648 12.328 -11.289 1 85.06 80 GLY A O 1
ATOM 630 N N . LYS A 1 81 ? -13.828 14.297 -12.367 1 85.88 81 LYS A N 1
ATOM 631 C CA . LYS A 1 81 ? -12.383 14.438 -12.5 1 85.88 81 LYS A CA 1
ATOM 632 C C . LYS A 1 81 ? -11.812 15.273 -11.352 1 85.88 81 LYS A C 1
ATOM 634 O O . LYS A 1 81 ? -12.305 16.359 -11.062 1 85.88 81 LYS A O 1
ATOM 639 N N . VAL A 1 82 ? -10.914 14.719 -10.727 1 90.38 82 VAL A N 1
ATOM 640 C CA . VAL A 1 82 ? -10.25 15.461 -9.656 1 90.38 82 VAL A CA 1
ATOM 641 C C . VAL A 1 82 ? -8.906 15.992 -10.156 1 90.38 82 VAL A C 1
ATOM 643 O O . VAL A 1 82 ? -8.07 15.227 -10.641 1 90.38 82 VAL A O 1
ATOM 646 N N . ARG A 1 83 ? -8.773 17.25 -10.055 1 90.38 83 ARG A N 1
ATOM 647 C CA . ARG A 1 83 ? -7.496 17.875 -10.375 1 90.38 83 ARG A CA 1
ATOM 648 C C . ARG A 1 83 ? -6.719 18.219 -9.109 1 90.38 83 ARG A C 1
ATOM 650 O O . ARG A 1 83 ? -7.285 18.766 -8.164 1 90.38 83 ARG A O 1
ATOM 657 N N . ILE A 1 84 ? -5.484 17.891 -9.164 1 93.12 84 ILE A N 1
ATOM 658 C CA . ILE A 1 84 ? -4.621 18.141 -8.008 1 93.12 84 ILE A CA 1
ATOM 659 C C . ILE A 1 84 ? -3.525 19.125 -8.398 1 93.12 84 ILE A C 1
ATOM 661 O O . ILE A 1 84 ? -2.748 18.875 -9.32 1 93.12 84 ILE A O 1
ATOM 665 N N . SER A 1 85 ? -3.469 20.219 -7.707 1 95.25 85 SER A N 1
ATOM 666 C CA . SER A 1 85 ? -2.436 21.234 -7.887 1 95.25 85 SER A CA 1
ATOM 667 C C . SER A 1 85 ? -1.559 21.359 -6.645 1 95.25 85 SER A C 1
ATOM 669 O O . SER A 1 85 ? -2.041 21.719 -5.57 1 95.25 85 SER A O 1
ATOM 671 N N . ILE A 1 86 ? -0.294 21.094 -6.836 1 96.94 86 ILE A N 1
ATOM 672 C CA . ILE A 1 86 ? 0.667 21.234 -5.75 1 96.94 86 ILE A CA 1
ATOM 673 C C . ILE A 1 86 ? 1.181 22.672 -5.711 1 96.94 86 ILE A C 1
ATOM 675 O O . ILE A 1 86 ? 1.871 23.125 -6.633 1 96.94 86 ILE A O 1
ATOM 679 N N . LEU A 1 87 ? 0.849 23.359 -4.734 1 97.94 87 LEU A N 1
ATOM 680 C CA . LEU A 1 87 ? 1.224 24.766 -4.602 1 97.94 87 LEU A CA 1
ATOM 681 C C . LEU A 1 87 ? 2.582 24.906 -3.924 1 97.94 87 LEU A C 1
ATOM 683 O O . LEU A 1 87 ? 3.377 25.781 -4.289 1 97.94 87 LEU A O 1
ATOM 687 N N . ALA A 1 88 ? 2.873 24.188 -2.914 1 98.12 88 ALA A N 1
ATOM 688 C CA . ALA A 1 88 ? 4.141 24.094 -2.193 1 98.12 88 ALA A CA 1
ATOM 689 C C . ALA A 1 88 ? 4.379 22.688 -1.679 1 98.12 88 ALA A C 1
ATOM 691 O O . ALA A 1 88 ? 3.455 22.031 -1.189 1 98.12 88 ALA A O 1
ATOM 692 N N . ASP A 1 89 ? 5.594 22.234 -1.811 1 97.81 89 ASP A N 1
ATOM 693 C CA . ASP A 1 89 ? 5.938 20.891 -1.387 1 97.81 89 ASP A CA 1
ATOM 694 C C . ASP A 1 89 ? 7.121 20.906 -0.419 1 97.81 89 ASP A C 1
ATOM 696 O O . ASP A 1 89 ? 8.273 20.891 -0.845 1 97.81 89 ASP A O 1
ATOM 700 N N . ASP A 1 90 ? 6.77 20.891 0.8 1 97.69 90 ASP A N 1
ATOM 701 C CA . ASP A 1 90 ? 7.789 20.781 1.839 1 97.69 90 ASP A CA 1
ATOM 702 C C . ASP A 1 90 ? 7.715 19.438 2.543 1 97.69 90 ASP A C 1
ATOM 704 O O . ASP A 1 90 ? 7.895 19.344 3.76 1 97.69 90 ASP A O 1
ATOM 708 N N . GLY A 1 91 ? 7.27 18.406 1.863 1 97.44 91 GLY A N 1
ATOM 709 C CA . GLY A 1 91 ? 7.238 17.062 2.398 1 97.44 91 GLY A CA 1
ATOM 710 C C . GLY A 1 91 ? 5.844 16.609 2.795 1 97.44 91 GLY A C 1
ATOM 711 O O . GLY A 1 91 ? 4.922 17.422 2.871 1 97.44 91 GLY A O 1
ATOM 712 N N . ASN A 1 92 ? 5.707 15.281 2.898 1 97.31 92 ASN A N 1
ATOM 713 C CA . ASN A 1 92 ? 4.469 14.641 3.328 1 97.31 92 ASN A CA 1
ATOM 714 C C . ASN A 1 92 ? 3.301 15.016 2.424 1 97.31 92 ASN A C 1
ATOM 716 O O . ASN A 1 92 ? 2.201 15.297 2.904 1 97.31 92 ASN A O 1
ATOM 720 N N . LEU A 1 93 ? 3.578 15.07 1.193 1 95.88 93 LEU A N 1
ATOM 721 C CA . LEU A 1 93 ? 2.598 15.43 0.172 1 95.88 93 LEU A CA 1
ATOM 722 C C . LEU A 1 93 ? 1.459 14.414 0.135 1 95.88 93 LEU A C 1
ATOM 724 O O . LEU A 1 93 ? 0.292 14.789 0.007 1 95.88 93 LEU A O 1
ATOM 728 N N . LEU A 1 94 ? 1.78 13.156 0.261 1 94.56 94 LEU A N 1
ATOM 729 C CA . LEU A 1 94 ? 0.792 12.094 0.145 1 94.56 94 LEU A CA 1
ATOM 730 C C . LEU A 1 94 ? -0.297 12.242 1.202 1 94.56 94 LEU A C 1
ATOM 732 O O . LEU A 1 94 ? -1.479 12.047 0.913 1 94.56 94 LEU A O 1
ATOM 736 N N . GLU A 1 95 ? 0.064 12.539 2.371 1 95.5 95 GLU A N 1
ATOM 737 C CA . GLU A 1 95 ? -0.932 12.742 3.42 1 95.5 95 GLU A CA 1
ATOM 738 C C . GLU A 1 95 ? -1.856 13.906 3.086 1 95.5 95 GLU A C 1
ATOM 740 O O . GLU A 1 95 ? -3.078 13.797 3.205 1 95.5 95 GLU A O 1
ATOM 745 N N . ALA A 1 96 ? -1.254 15.008 2.713 1 96.44 96 ALA A N 1
ATOM 746 C CA . ALA A 1 96 ? -2.035 16.188 2.377 1 96.44 96 ALA A CA 1
ATOM 747 C C . ALA A 1 96 ? -3.027 15.898 1.256 1 96.44 96 ALA A C 1
ATOM 749 O O . ALA A 1 96 ? -4.219 16.188 1.383 1 96.44 96 ALA A O 1
ATOM 750 N N . VAL A 1 97 ? -2.535 15.305 0.222 1 95.88 97 VAL A N 1
ATOM 751 C CA . VAL A 1 97 ? -3.354 15.039 -0.957 1 95.88 97 VAL A CA 1
ATOM 752 C C . VAL A 1 97 ? -4.43 14.008 -0.622 1 95.88 97 VAL A C 1
ATOM 754 O O . VAL A 1 97 ? -5.586 14.156 -1.017 1 95.88 97 VAL A O 1
ATOM 757 N N . SER A 1 98 ? -4.074 12.961 0.071 1 95.44 98 SER A N 1
ATOM 758 C CA . SER A 1 98 ? -5.008 11.891 0.401 1 95.44 98 SER A CA 1
ATOM 759 C C . SER A 1 98 ? -6.16 12.406 1.255 1 95.44 98 SER A C 1
ATOM 761 O O . SER A 1 98 ? -7.312 12.031 1.045 1 95.44 98 SER A O 1
ATOM 763 N N . LEU A 1 99 ? -5.824 13.258 2.24 1 94.75 99 LEU A N 1
ATOM 764 C CA . LEU A 1 99 ? -6.863 13.836 3.08 1 94.75 99 LEU A CA 1
ATOM 765 C C . LEU A 1 99 ? -7.812 14.695 2.252 1 94.75 99 LEU A C 1
ATOM 767 O O . LEU A 1 99 ? -9.031 14.523 2.316 1 94.75 99 LEU A O 1
ATOM 771 N N . GLY A 1 100 ? -7.25 15.586 1.458 1 95.06 100 GLY A N 1
ATOM 772 C CA . GLY A 1 100 ? -8.07 16.438 0.608 1 95.06 100 GLY A CA 1
ATOM 773 C C . GLY A 1 100 ? -8.938 15.656 -0.357 1 95.06 100 GLY A C 1
ATOM 774 O O . GLY A 1 100 ? -10.109 16 -0.562 1 95.06 100 GLY A O 1
ATOM 775 N N . TYR A 1 101 ? -8.367 14.617 -0.9 1 94.38 101 TYR A N 1
ATOM 776 C CA . TYR A 1 101 ? -9.078 13.797 -1.87 1 94.38 101 TYR A CA 1
ATOM 777 C C . TYR A 1 101 ? -10.305 13.148 -1.238 1 94.38 101 TYR A C 1
ATOM 779 O O . TYR A 1 101 ? -11.406 13.234 -1.781 1 94.38 101 TYR A O 1
ATOM 787 N N . GLN A 1 102 ? -10.125 12.539 -0.165 1 93.75 102 GLN A N 1
ATOM 788 C CA . GLN A 1 102 ? -11.211 11.836 0.5 1 93.75 102 GLN A CA 1
ATOM 789 C C . GLN A 1 102 ? -12.328 12.805 0.896 1 93.75 102 GLN A C 1
ATOM 791 O O . GLN A 1 102 ? -13.508 12.477 0.793 1 93.75 102 GLN A O 1
ATOM 796 N N . ILE A 1 103 ? -11.906 13.992 1.365 1 92.81 103 ILE A N 1
ATOM 797 C CA . ILE A 1 103 ? -12.883 15.008 1.752 1 92.81 103 ILE A CA 1
ATOM 798 C C . ILE A 1 103 ? -13.656 15.477 0.523 1 92.81 103 ILE A C 1
ATOM 800 O O . ILE A 1 103 ? -14.883 15.594 0.563 1 92.81 103 ILE A O 1
ATOM 804 N N . LEU A 1 104 ? -12.945 15.703 -0.475 1 91.88 104 LEU A N 1
ATOM 805 C CA . LEU A 1 104 ? -13.539 16.219 -1.71 1 91.88 104 LEU A CA 1
ATOM 806 C C . LEU A 1 104 ? -14.555 15.227 -2.273 1 91.88 104 LEU A C 1
ATOM 808 O O . LEU A 1 104 ? -15.609 15.633 -2.762 1 91.88 104 LEU A O 1
ATOM 812 N N . ILE A 1 105 ? -14.266 14 -2.172 1 90.25 105 ILE A N 1
ATOM 813 C CA . ILE A 1 105 ? -15.148 13.008 -2.775 1 90.25 105 ILE A CA 1
ATOM 814 C C . ILE A 1 105 ? -16.203 12.562 -1.756 1 90.25 105 ILE A C 1
ATOM 816 O O . ILE A 1 105 ? -16.984 11.648 -2.023 1 90.25 105 ILE A O 1
ATOM 820 N N . LYS A 1 106 ? -16.172 13.125 -0.581 1 89.88 106 LYS A N 1
ATOM 821 C CA . LYS A 1 106 ? -17.125 12.852 0.498 1 89.88 106 LYS A CA 1
ATOM 822 C C . LYS A 1 106 ? -17.125 11.375 0.87 1 89.88 106 LYS A C 1
ATOM 824 O O . LYS A 1 106 ? -18.188 10.75 0.957 1 89.88 106 LYS A O 1
ATOM 829 N N . LYS A 1 107 ? -15.938 10.914 1.031 1 90.19 107 LYS A N 1
ATOM 830 C CA . LYS A 1 107 ? -15.789 9.516 1.425 1 90.19 107 LYS A CA 1
ATOM 831 C C . LYS A 1 107 ? -16.406 9.266 2.801 1 90.19 107 LYS A C 1
ATOM 833 O O . LYS A 1 107 ? -16.125 10 3.752 1 90.19 107 LYS A O 1
ATOM 838 N N . SER A 1 108 ? -17.266 8.219 2.928 1 87.31 108 SER A N 1
ATOM 839 C CA . SER A 1 108 ? -17.969 7.926 4.172 1 87.31 108 SER A CA 1
ATOM 840 C C . SER A 1 108 ? -17.047 7.297 5.199 1 87.31 108 SER A C 1
ATOM 842 O O . SER A 1 108 ? -17.156 7.559 6.398 1 87.31 108 SER A O 1
ATOM 844 N N . ASP A 1 109 ? -16.203 6.434 4.797 1 90.19 109 ASP A N 1
ATOM 845 C CA . ASP A 1 109 ? -15.25 5.758 5.676 1 90.19 109 ASP A CA 1
ATOM 846 C C . ASP A 1 109 ? -13.828 6.254 5.434 1 90.19 109 ASP A C 1
ATOM 848 O O . ASP A 1 109 ? -12.984 5.512 4.926 1 90.19 109 ASP A O 1
ATOM 852 N N . ILE A 1 110 ? -13.617 7.449 5.98 1 92.31 110 ILE A N 1
ATOM 853 C CA . ILE A 1 110 ? -12.336 8.102 5.738 1 92.31 110 ILE A CA 1
ATOM 854 C C . ILE A 1 110 ? -11.203 7.258 6.316 1 92.31 110 ILE A C 1
ATOM 856 O O . ILE A 1 110 ? -11.328 6.719 7.418 1 92.31 110 ILE A O 1
ATOM 860 N N . LEU A 1 111 ? -10.219 7.129 5.582 1 95.31 111 LEU A N 1
ATOM 861 C CA . LEU A 1 111 ? -8.969 6.512 6.008 1 95.31 111 LEU A CA 1
ATOM 862 C C . LEU A 1 111 ? -7.945 7.57 6.387 1 95.31 111 LEU A C 1
ATOM 864 O O . LEU A 1 111 ? -7.684 8.5 5.617 1 95.31 111 LEU A O 1
ATOM 868 N N . PHE A 1 112 ? -7.375 7.438 7.496 1 95.94 112 PHE A N 1
ATOM 869 C CA . PHE A 1 112 ? -6.43 8.43 7.992 1 95.94 112 PHE A CA 1
ATOM 870 C C . PHE A 1 112 ? -5 8.047 7.641 1 95.94 112 PHE A C 1
ATOM 872 O O . PHE A 1 112 ? -4.523 6.977 8.031 1 95.94 112 PHE A O 1
ATOM 879 N N . PRO A 1 113 ? -4.34 8.906 6.891 1 96.56 113 PRO A N 1
ATOM 880 C CA . PRO A 1 113 ? -2.941 8.641 6.551 1 96.56 113 PRO A CA 1
ATOM 881 C C . PRO A 1 113 ? -1.973 9.102 7.637 1 96.56 113 PRO A C 1
ATOM 883 O O . PRO A 1 113 ? -2.191 10.141 8.266 1 96.56 113 PRO A O 1
ATOM 886 N N . PHE A 1 114 ? -0.925 8.375 7.852 1 97.19 114 PHE A N 1
ATOM 887 C CA . PHE A 1 114 ? 0.188 8.695 8.742 1 97.19 114 PHE A CA 1
ATOM 888 C C . PHE A 1 114 ? 1.521 8.422 8.055 1 97.19 114 PHE A C 1
ATOM 890 O O . PHE A 1 114 ? 1.813 7.285 7.676 1 97.19 114 PHE A O 1
ATOM 897 N N . THR A 1 115 ? 2.299 9.453 7.91 1 97.12 115 THR A N 1
ATOM 898 C CA . THR A 1 115 ? 3.564 9.312 7.199 1 97.12 115 THR A CA 1
ATOM 899 C C . THR A 1 115 ? 4.742 9.453 8.164 1 97.12 115 THR A C 1
ATOM 901 O O . THR A 1 115 ? 4.777 10.383 8.977 1 97.12 115 THR A O 1
ATOM 904 N N . PHE A 1 116 ? 5.645 8.539 8.094 1 97.5 116 PHE A N 1
ATOM 905 C CA . PHE A 1 116 ? 6.887 8.531 8.859 1 97.5 116 PHE A CA 1
ATOM 906 C C . PHE A 1 116 ? 8.094 8.422 7.93 1 97.5 116 PHE A C 1
ATOM 908 O O . PHE A 1 116 ? 7.977 7.91 6.812 1 97.5 116 PHE A O 1
ATOM 915 N N . CYS A 1 117 ? 9.125 8.898 8.328 1 96.25 117 CYS A N 1
ATOM 916 C CA . CYS A 1 117 ? 10.383 8.547 7.676 1 96.25 117 CYS A CA 1
ATOM 917 C C . CYS A 1 117 ? 11.406 8.062 8.688 1 96.25 117 CYS A C 1
ATOM 919 O O . CYS A 1 117 ? 11.414 8.516 9.836 1 96.25 117 CYS A O 1
ATOM 921 N N . GLU A 1 118 ? 12.18 7.152 8.281 1 94.31 118 GLU A N 1
ATOM 922 C CA . GLU A 1 118 ? 13.234 6.617 9.125 1 94.31 118 GLU A CA 1
ATOM 923 C C . GLU A 1 118 ? 14.516 7.43 8.992 1 94.31 118 GLU A C 1
ATOM 925 O O . GLU A 1 118 ? 15.078 7.535 7.898 1 94.31 118 GLU A O 1
ATOM 930 N N . LEU A 1 119 ? 15 8.039 10.07 1 92.69 119 LEU A N 1
ATOM 931 C CA . LEU A 1 119 ? 16.234 8.812 10.094 1 92.69 119 LEU A CA 1
ATOM 932 C C . LEU A 1 119 ? 17.094 8.438 11.297 1 92.69 119 LEU A C 1
ATOM 934 O O . LEU A 1 119 ? 16.703 8.656 12.438 1 92.69 119 LEU A O 1
ATOM 938 N N . PHE A 1 120 ? 18.25 7.812 11.016 1 89.25 120 PHE A N 1
ATOM 939 C CA . PHE A 1 120 ? 19.234 7.48 12.039 1 89.25 120 PHE A CA 1
ATOM 940 C C . PHE A 1 120 ? 18.594 6.648 13.148 1 89.25 120 PHE A C 1
ATOM 942 O O . PHE A 1 120 ? 18.828 6.91 14.336 1 89.25 120 PHE A O 1
ATOM 949 N N . GLY A 1 121 ? 17.75 5.816 12.797 1 88.19 121 GLY A N 1
ATOM 950 C CA . GLY A 1 121 ? 17.172 4.887 13.75 1 88.19 121 GLY A CA 1
ATOM 951 C C . GLY A 1 121 ? 15.867 5.379 14.352 1 88.19 121 GLY A C 1
ATOM 952 O O . GLY A 1 121 ? 15.227 4.664 15.117 1 88.19 121 GLY A O 1
ATOM 953 N N . TYR A 1 122 ? 15.5 6.578 13.977 1 91.38 122 TYR A N 1
ATOM 954 C CA . TYR A 1 122 ? 14.25 7.137 14.469 1 91.38 122 TYR A CA 1
ATOM 955 C C . TYR A 1 122 ? 13.195 7.156 13.367 1 91.38 122 TYR A C 1
ATOM 957 O O . TYR A 1 122 ? 13.516 7.352 12.195 1 91.38 122 TYR A O 1
ATOM 965 N N . TYR A 1 123 ? 12 6.809 13.82 1 94.19 123 TYR A N 1
ATOM 966 C CA . TYR A 1 123 ? 10.867 7.09 12.938 1 94.19 123 TYR A CA 1
ATOM 967 C C . TYR A 1 123 ? 10.242 8.438 13.266 1 94.19 123 TYR A C 1
ATOM 969 O O . TYR A 1 123 ? 9.648 8.609 14.336 1 94.19 123 TYR A O 1
ATOM 977 N N . ILE A 1 124 ? 10.398 9.352 12.328 1 95.69 124 ILE A N 1
ATOM 978 C CA . ILE A 1 124 ? 9.898 10.703 12.57 1 95.69 124 ILE A CA 1
ATOM 979 C C . ILE A 1 124 ? 8.578 10.906 11.836 1 95.69 124 ILE A C 1
ATOM 981 O O . ILE A 1 124 ? 8.43 10.5 10.68 1 95.69 124 ILE A O 1
ATOM 985 N N . ARG A 1 125 ? 7.656 11.492 12.555 1 96.12 125 ARG A N 1
ATOM 986 C CA . ARG A 1 125 ? 6.32 11.734 12.023 1 96.12 125 ARG A CA 1
ATOM 987 C C . ARG A 1 125 ? 6.285 13.016 11.195 1 96.12 125 ARG A C 1
ATOM 989 O O . ARG A 1 125 ? 6.988 13.977 11.508 1 96.12 125 ARG A O 1
ATOM 996 N N . ASP A 1 126 ? 5.418 13.047 10.062 1 96.5 126 ASP A N 1
ATOM 997 C CA . ASP A 1 126 ? 5.219 14.234 9.242 1 96.5 126 ASP A CA 1
ATOM 998 C C . ASP A 1 126 ? 6.555 14.836 8.805 1 96.5 126 ASP A C 1
ATOM 1000 O O . ASP A 1 126 ? 6.871 15.969 9.156 1 96.5 126 ASP A O 1
ATOM 1004 N N . PRO A 1 127 ? 7.289 14.102 8.039 1 97.31 127 PRO A N 1
ATOM 1005 C CA . PRO A 1 127 ? 8.617 14.57 7.637 1 97.31 127 PRO A CA 1
ATOM 1006 C C . PRO A 1 127 ? 8.562 15.75 6.668 1 97.31 127 PRO A C 1
ATOM 1008 O O . PRO A 1 127 ? 7.633 15.844 5.863 1 97.31 127 PRO A O 1
ATOM 1011 N N . THR A 1 128 ? 9.586 16.641 6.742 1 96.44 128 THR A N 1
ATOM 1012 C CA . THR A 1 128 ? 9.797 17.672 5.73 1 96.44 128 THR A CA 1
ATOM 1013 C C . THR A 1 128 ? 10.445 17.078 4.484 1 96.44 128 THR A C 1
ATOM 1015 O O . THR A 1 128 ? 10.875 15.93 4.488 1 96.44 128 THR A O 1
ATOM 1018 N N . LYS A 1 129 ? 10.453 17.906 3.502 1 96.38 129 LYS A N 1
ATOM 1019 C CA . LYS A 1 129 ? 11.078 17.453 2.258 1 96.38 129 LYS A CA 1
ATOM 1020 C C . LYS A 1 129 ? 12.539 17.094 2.477 1 96.38 129 LYS A C 1
ATOM 1022 O O . LYS A 1 129 ? 13.031 16.094 1.946 1 96.38 129 LYS A O 1
ATOM 1027 N N . GLU A 1 130 ? 13.211 17.891 3.207 1 93.88 130 GLU A N 1
ATOM 1028 C CA . GLU A 1 130 ? 14.617 17.641 3.514 1 93.88 130 GLU A CA 1
ATOM 1029 C C . GLU A 1 130 ? 14.805 16.328 4.266 1 93.88 130 GLU A C 1
ATOM 1031 O O . GLU A 1 130 ? 15.703 15.547 3.949 1 93.88 130 GLU A O 1
ATOM 1036 N N . GLU A 1 131 ? 14.008 16.109 5.215 1 94.69 131 GLU A N 1
ATOM 1037 C CA . GLU A 1 131 ? 14.062 14.875 5.996 1 94.69 131 GLU A CA 1
ATOM 1038 C C . GLU A 1 131 ? 13.781 13.656 5.125 1 94.69 131 GLU A C 1
ATOM 1040 O O . GLU A 1 131 ? 14.438 12.625 5.25 1 94.69 131 GLU A O 1
ATOM 1045 N N . GLU A 1 132 ? 12.781 13.742 4.242 1 95.12 132 GLU A N 1
ATOM 1046 C CA . GLU A 1 132 ? 12.461 12.664 3.316 1 95.12 132 GLU A CA 1
ATOM 1047 C C . GLU A 1 132 ? 13.648 12.352 2.404 1 95.12 132 GLU A C 1
ATOM 1049 O O . GLU A 1 132 ? 13.93 11.18 2.127 1 95.12 132 GLU A O 1
ATOM 1054 N N . LYS A 1 133 ? 14.297 13.352 1.959 1 92.94 133 LYS A N 1
ATOM 1055 C CA . LYS A 1 133 ? 15.422 13.18 1.048 1 92.94 133 LYS A CA 1
ATOM 1056 C C . LYS A 1 133 ? 16.578 12.469 1.733 1 92.94 133 LYS A C 1
ATOM 1058 O O . LYS A 1 133 ? 17.297 11.695 1.1 1 92.94 133 LYS A O 1
ATOM 1063 N N . MET A 1 134 ? 16.719 12.688 2.965 1 92.75 134 MET A N 1
ATOM 1064 C CA . MET A 1 134 ? 17.828 12.102 3.717 1 92.75 134 MET A CA 1
ATOM 1065 C C . MET A 1 134 ? 17.484 10.68 4.16 1 92.75 134 MET A C 1
ATOM 1067 O O . MET A 1 134 ? 18.391 9.891 4.465 1 92.75 134 MET A O 1
ATOM 1071 N N . SER A 1 135 ? 16.25 10.383 4.211 1 93.69 135 SER A N 1
ATOM 1072 C CA . SER A 1 135 ? 15.789 9.102 4.738 1 93.69 135 SER A CA 1
ATOM 1073 C C . SER A 1 135 ? 15.898 8 3.688 1 93.69 135 SER A C 1
ATOM 1075 O O . SER A 1 135 ? 15.734 8.258 2.492 1 93.69 135 SER A O 1
ATOM 1077 N N . GLN A 1 136 ? 16.156 6.828 4.148 1 89.94 136 GLN A N 1
ATOM 1078 C CA . GLN A 1 136 ? 16.188 5.684 3.242 1 89.94 136 GLN A CA 1
ATOM 1079 C C . GLN A 1 136 ? 14.82 5.027 3.133 1 89.94 136 GLN A C 1
ATOM 1081 O O . GLN A 1 136 ? 14.625 4.121 2.32 1 89.94 136 GLN A O 1
ATOM 1086 N N . CYS A 1 137 ? 13.914 5.438 3.934 1 93.38 137 CYS A N 1
ATOM 1087 C CA . CYS A 1 137 ? 12.586 4.832 3.928 1 93.38 137 CYS A CA 1
ATOM 1088 C C . CYS A 1 137 ? 11.531 5.836 4.371 1 93.38 137 CYS A C 1
ATOM 1090 O O . CYS A 1 137 ? 11.633 6.414 5.457 1 93.38 137 CYS A O 1
ATOM 1092 N N . THR A 1 138 ? 10.633 6.109 3.543 1 95.06 138 THR A N 1
ATOM 1093 C CA . THR A 1 138 ? 9.422 6.828 3.914 1 95.06 138 THR A CA 1
ATOM 1094 C C . THR A 1 138 ? 8.219 5.887 3.934 1 95.06 138 THR A C 1
ATOM 1096 O O . THR A 1 138 ? 7.988 5.141 2.977 1 95.06 138 THR A O 1
ATOM 1099 N N . LEU A 1 139 ? 7.527 5.887 5.051 1 96 139 LEU A N 1
ATOM 1100 C CA . LEU A 1 139 ? 6.422 4.969 5.281 1 96 139 LEU A CA 1
ATOM 1101 C C . LEU A 1 139 ? 5.113 5.73 5.477 1 96 139 LEU A C 1
ATOM 1103 O O . LEU A 1 139 ? 5.066 6.703 6.23 1 96 139 LEU A O 1
ATOM 1107 N N . THR A 1 140 ? 4.105 5.34 4.773 1 96.31 140 THR A N 1
ATOM 1108 C CA . THR A 1 140 ? 2.77 5.883 4.996 1 96.31 140 THR A CA 1
ATOM 1109 C C . THR A 1 140 ? 1.787 4.773 5.359 1 96.31 140 THR A C 1
ATOM 1111 O O . THR A 1 140 ? 1.725 3.744 4.68 1 96.31 140 THR A O 1
ATOM 1114 N N . ILE A 1 141 ? 1.074 4.938 6.402 1 97.31 141 ILE A N 1
ATOM 1115 C CA . ILE A 1 141 ? 0.081 3.99 6.898 1 97.31 141 ILE A CA 1
ATOM 1116 C C . ILE A 1 141 ? -1.312 4.609 6.812 1 97.31 141 ILE A C 1
ATOM 1118 O O . ILE A 1 141 ? -1.52 5.75 7.234 1 97.31 141 ILE A O 1
ATOM 1122 N N . PHE A 1 142 ? -2.246 3.914 6.223 1 97.12 142 PHE A N 1
ATOM 1123 C CA . PHE A 1 142 ? -3.646 4.316 6.199 1 97.12 142 PHE A CA 1
ATOM 1124 C C . PHE A 1 142 ? -4.469 3.469 7.164 1 97.12 142 PHE A C 1
ATOM 1126 O O . PHE A 1 142 ? -4.535 2.244 7.023 1 97.12 142 PHE A O 1
ATOM 1133 N N . LEU A 1 143 ? -5.105 4.148 8.117 1 97.19 143 LEU A N 1
ATOM 1134 C CA . LEU A 1 143 ? -5.926 3.451 9.102 1 97.19 143 LEU A CA 1
ATOM 1135 C C . LEU A 1 143 ? -7.375 3.918 9.023 1 97.19 143 LEU A C 1
ATOM 1137 O O . LEU A 1 143 ? -7.641 5.094 8.766 1 97.19 143 LEU A O 1
ATOM 1141 N N . SER A 1 144 ? -8.258 2.947 9.281 1 95.56 144 SER A N 1
ATOM 1142 C CA . SER A 1 144 ? -9.656 3.303 9.484 1 95.56 144 SER A CA 1
ATOM 1143 C C . SER A 1 144 ? -9.867 3.961 10.844 1 95.56 144 SER A C 1
ATOM 1145 O O . SER A 1 144 ? -8.961 3.994 11.672 1 95.56 144 SER A O 1
ATOM 1147 N N . GLU A 1 145 ? -11.047 4.473 11.016 1 90.88 145 GLU A N 1
ATOM 1148 C CA . GLU A 1 145 ? -11.406 5.09 12.289 1 90.88 145 GLU A CA 1
ATOM 1149 C C . GLU A 1 145 ? -11.273 4.102 13.445 1 90.88 145 GLU A C 1
ATOM 1151 O O . GLU A 1 145 ? -10.906 4.48 14.555 1 90.88 145 GLU A O 1
ATOM 1156 N N . SER A 1 146 ? -11.531 2.846 13.18 1 92.69 146 SER A N 1
ATOM 1157 C CA . SER A 1 146 ? -11.477 1.815 14.211 1 92.69 146 SER A CA 1
ATOM 1158 C C . SER A 1 146 ? -10.047 1.325 14.422 1 92.69 146 SER A C 1
ATOM 1160 O O . SER A 1 146 ? -9.805 0.441 15.242 1 92.69 146 SER A O 1
ATOM 1162 N N . GLY A 1 147 ? -9.148 1.885 13.617 1 94.25 147 GLY A N 1
ATOM 1163 C CA . GLY A 1 147 ? -7.75 1.534 13.789 1 94.25 147 GLY A CA 1
ATOM 1164 C C . GLY A 1 147 ? -7.324 0.343 12.953 1 94.25 147 GLY A C 1
ATOM 1165 O O . GLY A 1 147 ? -6.262 -0.236 13.18 1 94.25 147 GLY A O 1
ATOM 1166 N N . LYS A 1 148 ? -8.133 -0.053 12.055 1 96.38 148 LYS A N 1
ATOM 1167 C CA . LYS A 1 148 ? -7.797 -1.16 11.164 1 96.38 148 LYS A CA 1
ATOM 1168 C C . LYS A 1 148 ? -6.961 -0.679 9.984 1 96.38 148 LYS A C 1
ATOM 1170 O O . LYS A 1 148 ? -7.078 0.474 9.562 1 96.38 148 LYS A O 1
ATOM 1175 N N . ILE A 1 149 ? -6.117 -1.546 9.445 1 97.5 149 ILE A N 1
ATOM 1176 C CA . ILE A 1 149 ? -5.113 -1.196 8.445 1 97.5 149 ILE A CA 1
ATOM 1177 C C . ILE A 1 149 ? -5.715 -1.325 7.043 1 97.5 149 ILE A C 1
ATOM 1179 O O . ILE A 1 149 ? -6.262 -2.371 6.691 1 97.5 149 ILE A O 1
ATOM 1183 N N . ASN A 1 150 ? -5.625 -0.313 6.309 1 96.5 150 ASN A N 1
ATOM 1184 C CA . ASN A 1 150 ? -5.961 -0.346 4.891 1 96.5 150 ASN A CA 1
ATOM 1185 C C . ASN A 1 150 ? -4.719 -0.513 4.023 1 96.5 150 ASN A C 1
ATOM 1187 O O . ASN A 1 150 ? -4.68 -1.379 3.146 1 96.5 150 ASN A O 1
ATOM 1191 N N . ILE A 1 151 ? -3.725 0.33 4.309 1 95.31 151 ILE A N 1
ATOM 1192 C CA . ILE A 1 151 ? -2.488 0.243 3.541 1 95.31 151 ILE A CA 1
ATOM 1193 C C . ILE A 1 151 ? -1.296 0.542 4.449 1 95.31 151 ILE A C 1
ATOM 1195 O O . ILE A 1 151 ? -1.368 1.424 5.309 1 95.31 151 ILE A O 1
ATOM 1199 N N . VAL A 1 152 ? -0.276 -0.188 4.336 1 95.62 152 VAL A N 1
ATOM 1200 C CA . VAL A 1 152 ? 1.087 0.14 4.742 1 95.62 152 VAL A CA 1
ATOM 1201 C C . VAL A 1 152 ? 1.996 0.175 3.514 1 95.62 152 VAL A C 1
ATOM 1203 O O . VAL A 1 152 ? 2.123 -0.822 2.801 1 95.62 152 VAL A O 1
ATOM 1206 N N . LYS A 1 153 ? 2.537 1.263 3.273 1 93.62 153 LYS A N 1
ATOM 1207 C CA . LYS A 1 153 ? 3.361 1.411 2.078 1 93.62 153 LYS A CA 1
ATOM 1208 C C . LYS A 1 153 ? 4.699 2.061 2.412 1 93.62 153 LYS A C 1
ATOM 1210 O O . LYS A 1 153 ? 4.746 3.09 3.09 1 93.62 153 LYS A O 1
ATOM 1215 N N . THR A 1 154 ? 5.707 1.471 1.915 1 93.38 154 THR A N 1
ATOM 1216 C CA . THR A 1 154 ? 7.035 2.047 2.078 1 93.38 154 THR A CA 1
ATOM 1217 C C . THR A 1 154 ? 7.598 2.502 0.734 1 93.38 154 THR A C 1
ATOM 1219 O O . THR A 1 154 ? 7.34 1.876 -0.295 1 93.38 154 THR A O 1
ATOM 1222 N N . GLN A 1 155 ? 8.148 3.621 0.75 1 89.12 155 GLN A N 1
ATOM 1223 C CA . GLN A 1 155 ? 9 4.07 -0.344 1 89.12 155 GLN A CA 1
ATOM 1224 C C . GLN A 1 155 ? 10.477 3.943 0.023 1 89.12 155 GLN A C 1
ATOM 1226 O O . GLN A 1 155 ? 10.922 4.484 1.038 1 89.12 155 GLN A O 1
ATOM 1231 N N . GLY A 1 156 ? 11.203 3.221 -0.774 1 88.56 156 GLY A N 1
ATOM 1232 C CA . GLY A 1 156 ? 12.586 2.914 -0.443 1 88.56 156 GLY A CA 1
ATOM 1233 C C . GLY A 1 156 ? 12.758 1.533 0.161 1 88.56 156 GLY A C 1
ATOM 1234 O O . GLY A 1 156 ? 12.25 0.546 -0.373 1 88.56 156 GLY A O 1
ATOM 1235 N N . SER A 1 157 ? 13.5 1.468 1.271 1 91.06 157 SER A N 1
ATOM 1236 C CA . SER A 1 157 ? 13.82 0.182 1.884 1 91.06 157 SER A CA 1
ATOM 1237 C C . SER A 1 157 ? 12.609 -0.398 2.609 1 91.06 157 SER A C 1
ATOM 1239 O O . SER A 1 157 ? 11.852 0.335 3.248 1 91.06 157 SER A O 1
ATOM 1241 N N . PRO A 1 158 ? 12.438 -1.737 2.516 1 95.06 158 PRO A N 1
ATOM 1242 C CA . PRO A 1 158 ? 11.391 -2.375 3.32 1 95.06 158 PRO A CA 1
ATOM 1243 C C . PRO A 1 158 ? 11.641 -2.25 4.82 1 95.06 158 PRO A C 1
ATOM 1245 O O . PRO A 1 158 ? 12.75 -1.908 5.238 1 95.06 158 PRO A O 1
ATOM 1248 N N . ILE A 1 159 ? 10.656 -2.516 5.57 1 95.69 159 ILE A N 1
ATOM 1249 C CA . ILE A 1 159 ? 10.758 -2.314 7.012 1 95.69 159 ILE A CA 1
ATOM 1250 C C . ILE A 1 159 ? 10.375 -3.6 7.742 1 95.69 159 ILE A C 1
ATOM 1252 O O . ILE A 1 159 ? 9.625 -4.422 7.215 1 95.69 159 ILE A O 1
ATOM 1256 N N . ALA A 1 160 ? 10.844 -3.674 8.945 1 95.38 160 ALA A N 1
ATOM 1257 C CA . ALA A 1 160 ? 10.586 -4.852 9.766 1 95.38 160 ALA A CA 1
ATOM 1258 C C . ALA A 1 160 ? 9.148 -4.848 10.297 1 95.38 160 ALA A C 1
ATOM 1260 O O . ALA A 1 160 ? 8.594 -3.787 10.594 1 95.38 160 ALA A O 1
ATOM 1261 N N . LEU A 1 161 ? 8.602 -6.078 10.469 1 96.06 161 LEU A N 1
ATOM 1262 C CA . LEU A 1 161 ? 7.262 -6.242 11.016 1 96.06 161 LEU A CA 1
ATOM 1263 C C . LEU A 1 161 ? 7.145 -5.586 12.383 1 96.06 161 LEU A C 1
ATOM 1265 O O . LEU A 1 161 ? 6.129 -4.957 12.695 1 96.06 161 LEU A O 1
ATOM 1269 N N . ALA A 1 162 ? 8.164 -5.719 13.164 1 95.5 162 ALA A N 1
ATOM 1270 C CA . ALA A 1 162 ? 8.156 -5.16 14.516 1 95.5 162 ALA A CA 1
ATOM 1271 C C . ALA A 1 162 ? 7.984 -3.646 14.484 1 95.5 162 ALA A C 1
ATOM 1273 O O . ALA A 1 162 ? 7.277 -3.078 15.32 1 95.5 162 ALA A O 1
ATOM 1274 N N . ASP A 1 163 ? 8.625 -2.996 13.555 1 95.44 163 ASP A N 1
ATOM 1275 C CA . ASP A 1 163 ? 8.516 -1.547 13.414 1 95.44 163 ASP A CA 1
ATOM 1276 C C . ASP A 1 163 ? 7.109 -1.141 12.969 1 95.44 163 ASP A C 1
ATOM 1278 O O . ASP A 1 163 ? 6.559 -0.154 13.453 1 95.44 163 ASP A O 1
ATOM 1282 N N . VAL A 1 164 ? 6.523 -1.913 12.062 1 96.19 164 VAL A N 1
ATOM 1283 C CA . VAL A 1 164 ? 5.156 -1.656 11.609 1 96.19 164 VAL A CA 1
ATOM 1284 C C . VAL A 1 164 ? 4.199 -1.749 12.797 1 96.19 164 VAL A C 1
ATOM 1286 O O . VAL A 1 164 ? 3.332 -0.889 12.969 1 96.19 164 VAL A O 1
ATOM 1289 N N . GLN A 1 165 ? 4.379 -2.764 13.555 1 95.56 165 GLN A N 1
ATOM 1290 C CA . GLN A 1 165 ? 3.518 -2.973 14.711 1 95.56 165 GLN A CA 1
ATOM 1291 C C . GLN A 1 165 ? 3.58 -1.781 15.664 1 95.56 165 GLN A C 1
ATOM 1293 O O . GLN A 1 165 ? 2.547 -1.289 16.125 1 95.56 165 GLN A O 1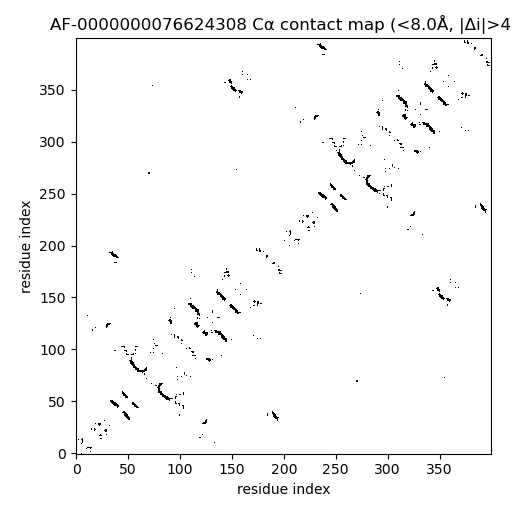
ATOM 1298 N N . LYS A 1 166 ? 4.754 -1.381 15.953 1 94.62 166 LYS A N 1
ATOM 1299 C CA . LYS A 1 166 ? 4.957 -0.25 16.859 1 94.62 166 LYS A CA 1
ATOM 1300 C C . LYS A 1 166 ? 4.309 1.016 16.297 1 94.62 166 LYS A C 1
ATOM 1302 O O . LYS A 1 166 ? 3.6 1.723 17.016 1 94.62 166 LYS A O 1
ATOM 1307 N N . LEU A 1 167 ? 4.531 1.285 15.062 1 95.56 167 LEU A N 1
ATOM 1308 C CA . LEU A 1 167 ? 4.031 2.508 14.445 1 95.56 167 LEU A CA 1
ATOM 1309 C C . LEU A 1 167 ? 2.51 2.482 14.336 1 95.56 167 LEU A C 1
ATOM 1311 O O . LEU A 1 167 ? 1.85 3.49 14.602 1 95.56 167 LEU A O 1
ATOM 1315 N N . VAL A 1 168 ? 1.946 1.343 13.984 1 96.5 168 VAL A N 1
ATOM 1316 C CA . VAL A 1 168 ? 0.498 1.223 13.859 1 96.5 168 VAL A CA 1
ATOM 1317 C C . VAL A 1 168 ? -0.162 1.442 15.219 1 96.5 168 VAL A C 1
ATOM 1319 O O . VAL A 1 168 ? -1.197 2.105 15.312 1 96.5 168 VAL A O 1
ATOM 1322 N N . SER A 1 169 ? 0.431 0.879 16.203 1 93.38 169 SER A N 1
ATOM 1323 C CA . SER A 1 169 ? -0.111 1.06 17.547 1 93.38 169 SER A CA 1
ATOM 1324 C C . SER A 1 169 ? -0.188 2.537 17.922 1 93.38 169 SER A C 1
ATOM 1326 O O . SER A 1 169 ? -1.194 2.994 18.469 1 93.38 169 SER A O 1
ATOM 1328 N N . ASN A 1 170 ? 0.826 3.305 17.609 1 89.81 170 ASN A N 1
ATOM 1329 C CA . ASN A 1 170 ? 0.828 4.746 17.828 1 89.81 170 ASN A CA 1
ATOM 1330 C C . ASN A 1 170 ? -0.266 5.438 17.016 1 89.81 170 ASN A C 1
ATOM 1332 O O . ASN A 1 170 ? -0.991 6.285 17.531 1 89.81 170 ASN A O 1
ATOM 1336 N N . CYS A 1 171 ? -0.433 5.023 15.805 1 94.94 171 CYS A N 1
ATOM 1337 C CA . CYS A 1 171 ? -1.333 5.676 14.859 1 94.94 171 CYS A CA 1
ATOM 1338 C C . CYS A 1 171 ? -2.789 5.41 15.219 1 94.94 171 CYS A C 1
ATOM 1340 O O . CYS A 1 171 ? -3.658 6.246 14.961 1 94.94 171 CYS A O 1
ATOM 1342 N N . GLN A 1 172 ? -3.049 4.238 15.844 1 94.56 172 GLN A N 1
ATOM 1343 C CA . GLN A 1 172 ? -4.418 3.867 16.188 1 94.56 172 GLN A CA 1
ATOM 1344 C C . GLN A 1 172 ? -5.043 4.883 17.141 1 94.56 172 GLN A C 1
ATOM 1346 O O . GLN A 1 172 ? -6.195 5.277 16.969 1 94.56 172 GLN A O 1
ATOM 1351 N N . LEU A 1 173 ? -4.262 5.344 18.078 1 89.31 173 LEU A N 1
ATOM 1352 C CA . LEU A 1 173 ? -4.727 6.367 19.016 1 89.31 173 LEU A CA 1
ATOM 1353 C C . LEU A 1 173 ? -5.016 7.676 18.297 1 89.31 173 LEU A C 1
ATOM 1355 O O . LEU A 1 173 ? -6.039 8.312 18.531 1 89.31 173 LEU A O 1
ATOM 1359 N N . TRP A 1 174 ? -4.188 7.977 17.406 1 90.12 174 TRP A N 1
ATOM 1360 C CA . TRP A 1 174 ? -4.328 9.219 16.656 1 90.12 174 TRP A CA 1
ATOM 1361 C C . TRP A 1 174 ? -5.531 9.164 15.711 1 90.12 174 TRP A C 1
ATOM 1363 O O . TRP A 1 174 ? -6.246 10.148 15.547 1 90.12 174 TRP A O 1
ATOM 1373 N N . ALA A 1 175 ? -5.746 8.016 15.141 1 91.94 175 ALA A N 1
ATOM 1374 C CA . ALA A 1 175 ? -6.875 7.836 14.234 1 91.94 175 ALA A CA 1
ATOM 1375 C C . ALA A 1 175 ? -8.203 8.031 14.961 1 91.94 175 ALA A C 1
ATOM 1377 O O . ALA A 1 175 ? -9.117 8.672 14.43 1 91.94 175 ALA A O 1
ATOM 1378 N N . ALA A 1 176 ? -8.289 7.496 16.094 1 88.38 176 ALA A N 1
ATOM 1379 C CA . ALA A 1 176 ? -9.5 7.645 16.906 1 88.38 176 ALA A CA 1
ATOM 1380 C C . ALA A 1 176 ? -9.773 9.109 17.219 1 88.38 176 ALA A C 1
ATOM 1382 O O . ALA A 1 176 ? -10.922 9.562 17.141 1 88.38 176 ALA A O 1
ATOM 1383 N N . ARG A 1 177 ? -8.773 9.844 17.531 1 85.94 177 ARG A N 1
ATOM 1384 C CA . ARG A 1 177 ? -8.906 11.266 17.844 1 85.94 177 ARG A CA 1
ATOM 1385 C C . ARG A 1 177 ? -9.305 12.062 16.594 1 85.94 177 ARG A C 1
ATOM 1387 O O . ARG A 1 177 ? -10.164 12.938 16.672 1 85.94 177 ARG A O 1
ATOM 1394 N N . ALA A 1 178 ? -8.641 11.727 15.516 1 88.12 178 ALA A N 1
ATOM 1395 C CA . ALA A 1 178 ? -8.906 12.422 14.266 1 88.12 178 ALA A CA 1
ATOM 1396 C C . ALA A 1 178 ? -10.352 12.227 13.82 1 88.12 178 ALA A C 1
ATOM 1398 O O . ALA A 1 178 ? -10.984 13.148 13.305 1 88.12 178 ALA A O 1
ATOM 1399 N N . SER A 1 179 ? -10.875 11.023 14.008 1 87.75 179 SER A N 1
ATOM 1400 C CA . SER A 1 179 ? -12.227 10.695 13.57 1 87.75 179 SER A CA 1
ATOM 1401 C C . SER A 1 179 ? -13.258 11.555 14.289 1 87.75 179 SER A C 1
ATOM 1403 O O . SER A 1 179 ? -14.328 11.844 13.734 1 87.75 179 SER A O 1
ATOM 1405 N N . GLN A 1 180 ? -12.977 12.016 15.398 1 86.88 180 GLN A N 1
ATOM 1406 C CA . GLN A 1 180 ? -13.891 12.852 16.172 1 86.88 180 GLN A CA 1
ATOM 1407 C C . GLN A 1 180 ? -13.891 14.289 15.656 1 86.88 180 GLN A C 1
ATOM 1409 O O . GLN A 1 180 ? -14.844 15.039 15.898 1 86.88 180 GLN A O 1
ATOM 1414 N N . LYS A 1 181 ? -12.891 14.664 14.992 1 85 181 LYS A N 1
ATOM 1415 C CA . LYS A 1 181 ? -12.727 16.047 14.555 1 85 181 LYS A CA 1
ATOM 1416 C C . LYS A 1 181 ? -13.219 16.234 13.117 1 85 181 LYS A C 1
ATOM 1418 O O . LYS A 1 181 ? -13.555 17.344 12.711 1 85 181 LYS A O 1
ATOM 1423 N N . MET A 1 182 ? -13.336 15.164 12.414 1 82.94 182 MET A N 1
ATOM 1424 C CA . MET A 1 182 ? -13.688 15.211 10.992 1 82.94 182 MET A CA 1
ATOM 1425 C C . MET A 1 182 ? -15.094 15.758 10.797 1 82.94 182 MET A C 1
ATOM 1427 O O . MET A 1 182 ? -15.336 16.562 9.898 1 82.94 182 MET A O 1
ATOM 1431 N N . PRO A 1 183 ? -15.977 15.359 11.656 1 79.5 183 PRO A N 1
ATOM 1432 C CA . PRO A 1 183 ? -17.328 15.922 11.5 1 79.5 183 PRO A CA 1
ATOM 1433 C C . PRO A 1 183 ? -17.344 17.453 11.602 1 79.5 183 PRO A C 1
ATOM 1435 O O . PRO A 1 183 ? -18.141 18.109 10.93 1 79.5 183 PRO A O 1
ATOM 1438 N N . MET A 1 184 ? -16.469 17.969 12.367 1 80.56 184 MET A N 1
ATOM 1439 C CA . MET A 1 184 ? -16.375 19.422 12.508 1 80.56 184 MET A CA 1
ATOM 1440 C C . MET A 1 184 ? -15.984 20.062 11.188 1 80.56 184 MET A C 1
ATOM 1442 O O . MET A 1 184 ? -16.453 21.156 10.859 1 80.56 184 MET A O 1
ATOM 1446 N N . LEU A 1 185 ? -15.164 19.406 10.461 1 82.44 185 LEU A N 1
ATOM 1447 C CA . LEU A 1 185 ? -14.75 19.891 9.148 1 82.44 185 LEU A CA 1
ATOM 1448 C C . LEU A 1 185 ? -15.938 19.969 8.203 1 82.44 185 LEU A C 1
ATOM 1450 O O . LEU A 1 185 ? -16.109 20.969 7.492 1 82.44 185 LEU A O 1
ATOM 1454 N N . GLN A 1 186 ? -16.703 18.984 8.266 1 78.69 186 GLN A N 1
ATOM 1455 C CA . GLN A 1 186 ? -17.859 18.953 7.391 1 78.69 186 GLN A CA 1
ATOM 1456 C C . GLN A 1 186 ? -18.875 20.031 7.762 1 78.69 186 GLN A C 1
ATOM 1458 O O . GLN A 1 186 ? -19.453 20.672 6.887 1 78.69 186 GLN A O 1
ATOM 1463 N N . ALA A 1 187 ? -18.969 20.219 9.023 1 82.38 187 ALA A N 1
ATOM 1464 C CA . ALA A 1 187 ? -19.953 21.172 9.523 1 82.38 187 ALA A CA 1
ATOM 1465 C C 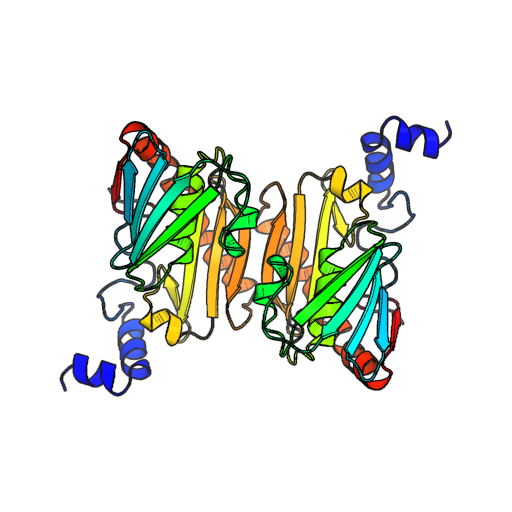. ALA A 1 187 ? -19.516 22.609 9.25 1 82.38 187 ALA A C 1
ATOM 1467 O O . ALA A 1 187 ? -20.312 23.453 8.852 1 82.38 187 ALA A O 1
ATOM 1468 N N . ASN A 1 188 ? -18.25 22.906 9.406 1 86.88 188 ASN A N 1
ATOM 1469 C CA . ASN A 1 188 ? -17.734 24.281 9.359 1 86.88 188 ASN A CA 1
ATOM 1470 C C . ASN A 1 188 ? -17.031 24.562 8.031 1 86.88 188 ASN A C 1
ATOM 1472 O O . ASN A 1 188 ? -16.656 25.719 7.766 1 86.88 188 ASN A O 1
ATOM 1476 N N . LYS A 1 189 ? -16.859 23.594 7.266 1 88.62 189 LYS A N 1
ATOM 1477 C CA . LYS A 1 189 ? -16.188 23.656 5.969 1 88.62 189 LYS A CA 1
ATOM 1478 C C . LYS A 1 189 ? -14.727 24.062 6.121 1 88.62 189 LYS A C 1
ATOM 1480 O O . LYS A 1 189 ? -14.07 24.406 5.137 1 88.62 189 LYS A O 1
ATOM 1485 N N . THR A 1 190 ? -14.312 24.109 7.371 1 88 190 THR A N 1
ATOM 1486 C CA . THR A 1 190 ? -12.922 24.438 7.656 1 88 190 THR A CA 1
ATOM 1487 C C . THR A 1 190 ? -12.43 23.703 8.898 1 88 190 THR A C 1
ATOM 1489 O O . THR A 1 190 ? -13.203 23.484 9.836 1 88 190 THR A O 1
ATOM 1492 N N . PHE A 1 191 ? -11.188 23.328 8.805 1 88.38 191 PHE A N 1
ATOM 1493 C CA . PHE A 1 191 ? -10.484 22.766 9.953 1 88.38 191 PHE A CA 1
ATOM 1494 C C . PHE A 1 191 ? -9.07 23.328 10.047 1 88.38 191 PHE A C 1
ATOM 1496 O O . PHE A 1 191 ? -8.352 23.391 9.055 1 88.38 191 PHE A O 1
ATOM 1503 N N . ILE A 1 192 ? -8.758 23.828 11.266 1 83.5 192 ILE A N 1
ATOM 1504 C CA . ILE A 1 192 ? -7.395 24.281 11.516 1 83.5 192 ILE A CA 1
ATOM 1505 C C . ILE A 1 192 ? -6.914 23.75 12.859 1 83.5 192 ILE A C 1
ATOM 1507 O O . ILE A 1 192 ? -7.574 23.953 13.883 1 83.5 192 ILE A O 1
ATOM 1511 N N . GLY A 1 193 ? -5.871 23.078 12.852 1 81.81 193 GLY A N 1
ATOM 1512 C CA . GLY A 1 193 ? -5.293 22.562 14.086 1 81.81 193 GLY A CA 1
ATOM 1513 C C . GLY A 1 193 ? -4.582 21.234 13.906 1 81.81 193 GLY A C 1
ATOM 1514 O O . GLY A 1 193 ? -4.047 20.953 12.836 1 81.81 193 GLY A O 1
ATOM 1515 N N . LYS A 1 194 ? -4.363 20.578 15.094 1 78.25 194 LYS A N 1
ATOM 1516 C CA . LYS A 1 194 ? -3.73 19.266 15.078 1 78.25 194 LYS A CA 1
ATOM 1517 C C . LYS A 1 194 ? -4.777 18.156 15.023 1 78.25 194 LYS A C 1
ATOM 1519 O O . LYS A 1 194 ? -5.48 17.906 16 1 78.25 194 LYS A O 1
ATOM 1524 N N . LEU A 1 195 ? -4.887 17.594 13.875 1 76.19 195 LEU A N 1
ATOM 1525 C CA . LEU A 1 195 ? -5.906 16.562 13.656 1 76.19 195 LEU A CA 1
ATOM 1526 C C . LEU A 1 195 ? -5.676 15.359 14.562 1 76.19 195 LEU A C 1
ATOM 1528 O O . LEU A 1 195 ? -6.629 14.719 15 1 76.19 195 LEU A O 1
ATOM 1532 N N . TYR A 1 196 ? -4.387 15.133 14.898 1 74.19 196 TYR A N 1
ATOM 1533 C CA . TYR A 1 196 ? -4.027 13.867 15.523 1 74.19 196 TYR A CA 1
ATOM 1534 C C . TYR A 1 196 ? -3.705 14.055 17 1 74.19 196 TYR A C 1
ATOM 1536 O O . TYR A 1 196 ? -3.365 13.102 17.703 1 74.19 196 TYR A O 1
ATOM 1544 N N . SER A 1 197 ? -3.543 15.258 17.531 1 65 197 SER A N 1
ATOM 1545 C CA . SER A 1 197 ? -3.15 15.523 18.922 1 65 197 SER A CA 1
ATOM 1546 C C . SER A 1 197 ? -4.352 15.484 19.844 1 65 197 SER A C 1
ATOM 1548 O O . SER A 1 197 ? -5.488 15.688 19.422 1 65 197 SER A O 1
ATOM 1550 N N . SER A 1 198 ? -4.176 14.641 21.031 1 48.31 198 SER A N 1
ATOM 1551 C CA . SER A 1 198 ? -5.184 14.68 22.078 1 48.31 198 SER A CA 1
ATOM 1552 C C . SER A 1 198 ? -5.496 16.109 22.5 1 48.31 198 SER A C 1
ATOM 1554 O O . SER A 1 198 ? -6.633 16.422 22.859 1 48.31 198 SER A O 1
ATOM 1556 N N . LYS A 1 199 ? -4.477 16.938 23.016 1 46.66 199 LYS A N 1
ATOM 1557 C CA . LYS A 1 199 ? -4.703 18.141 23.828 1 46.66 199 LYS A CA 1
ATOM 1558 C C . LYS A 1 199 ? -5.227 19.297 22.984 1 46.66 199 LYS A C 1
ATOM 1560 O O . LYS A 1 199 ? -4.648 19.609 21.938 1 46.66 199 LYS A O 1
ATOM 1565 N N . SER A 1 200 ? -6.609 19.484 22.938 1 33.62 200 SER A N 1
ATOM 1566 C CA . SER A 1 200 ? -6.992 20.891 22.75 1 33.62 200 SER A CA 1
ATOM 1567 C C . SER A 1 200 ? -6.043 21.828 23.484 1 33.62 200 SER A C 1
ATOM 1569 O O . SER A 1 200 ? -5.566 21.5 24.578 1 33.62 200 SER A O 1
ATOM 1571 N N . MET B 1 1 ? -27.578 -33.719 -3.924 1 55.12 1 MET B N 1
ATOM 1572 C CA . MET B 1 1 ? -27.609 -32.5 -4.73 1 55.12 1 MET B CA 1
ATOM 1573 C C . MET B 1 1 ? -26.25 -32.219 -5.355 1 55.12 1 MET B C 1
ATOM 1575 O O . MET B 1 1 ? -25.219 -32.5 -4.746 1 55.12 1 MET B O 1
ATOM 1579 N N . ASP B 1 2 ? -26.109 -32.094 -6.621 1 66.12 2 ASP B N 1
ATOM 1580 C CA . ASP B 1 2 ? -24.875 -31.844 -7.383 1 66.12 2 ASP B CA 1
ATOM 1581 C C . ASP B 1 2 ? -24.094 -30.688 -6.812 1 66.12 2 ASP B C 1
ATOM 1583 O O . ASP B 1 2 ? -24.609 -29.562 -6.699 1 66.12 2 ASP B O 1
ATOM 1587 N N . PRO B 1 3 ? -23.047 -31.047 -6.199 1 66.5 3 PRO B N 1
ATOM 1588 C CA . PRO B 1 3 ? -22.25 -30 -5.559 1 66.5 3 PRO B CA 1
ATOM 1589 C C . PRO B 1 3 ? -22.047 -28.781 -6.449 1 66.5 3 PRO B C 1
ATOM 1591 O O . PRO B 1 3 ? -22.031 -27.641 -5.957 1 66.5 3 PRO B O 1
ATOM 1594 N N . GLU B 1 4 ? -21.922 -29 -7.66 1 67.81 4 GLU B N 1
ATOM 1595 C CA . GLU B 1 4 ? -21.766 -27.875 -8.594 1 67.81 4 GLU B CA 1
ATOM 1596 C C . GLU B 1 4 ? -23.031 -27.016 -8.633 1 67.81 4 GLU B C 1
ATOM 1598 O O . GLU B 1 4 ? -22.953 -25.797 -8.789 1 67.81 4 GLU B O 1
ATOM 1603 N N . LEU B 1 5 ? -24.172 -27.703 -8.602 1 67.94 5 LEU B N 1
ATOM 1604 C CA . LEU B 1 5 ? -25.453 -27 -8.586 1 67.94 5 LEU B CA 1
ATOM 1605 C C . LEU B 1 5 ? -25.578 -26.141 -7.328 1 67.94 5 LEU B C 1
ATOM 1607 O O . LEU B 1 5 ? -26.062 -25 -7.395 1 67.94 5 LEU B O 1
ATOM 1611 N N . LEU B 1 6 ? -25.141 -26.641 -6.285 1 67.31 6 LEU B N 1
ATOM 1612 C CA . LEU B 1 6 ? -25.188 -25.922 -5.023 1 67.31 6 LEU B CA 1
ATOM 1613 C C . LEU B 1 6 ? -24.297 -24.688 -5.074 1 67.31 6 LEU B C 1
ATOM 1615 O O . LEU B 1 6 ? -24.656 -23.625 -4.547 1 67.31 6 LEU B O 1
ATOM 1619 N N . ARG B 1 7 ? -23.094 -24.875 -5.691 1 69.25 7 ARG B N 1
ATOM 1620 C CA . ARG B 1 7 ? -22.156 -23.766 -5.844 1 69.25 7 ARG B CA 1
ATOM 1621 C C . ARG B 1 7 ? -22.797 -22.625 -6.621 1 69.25 7 ARG B C 1
ATOM 1623 O O . ARG B 1 7 ? -22.594 -21.453 -6.289 1 69.25 7 ARG B O 1
ATOM 1630 N N . GLN B 1 8 ? -23.562 -23.016 -7.566 1 71.44 8 GLN B N 1
ATOM 1631 C CA . GLN B 1 8 ? -24.188 -22.016 -8.422 1 71.44 8 GLN B CA 1
ATOM 1632 C C . GLN B 1 8 ? -25.344 -21.328 -7.699 1 71.44 8 GLN B C 1
ATOM 1634 O O . GLN B 1 8 ? -25.594 -20.125 -7.906 1 71.44 8 GLN B O 1
ATOM 1639 N N . ILE B 1 9 ? -25.984 -22.156 -6.828 1 69.81 9 ILE B N 1
ATOM 1640 C CA . ILE B 1 9 ? -27.203 -21.656 -6.195 1 69.81 9 ILE B CA 1
ATOM 1641 C C . ILE B 1 9 ? -26.859 -20.797 -4.984 1 69.81 9 ILE B C 1
ATOM 1643 O O . ILE B 1 9 ? -27.453 -19.75 -4.762 1 69.81 9 ILE B O 1
ATOM 1647 N N . ASP B 1 10 ? -25.906 -21.328 -4.203 1 76.5 10 ASP B N 1
ATOM 1648 C CA . ASP B 1 10 ? -25.516 -20.609 -2.996 1 76.5 10 ASP B CA 1
ATOM 1649 C C . ASP B 1 10 ? -24.016 -20.703 -2.752 1 76.5 10 ASP B C 1
ATOM 1651 O O . ASP B 1 10 ? -23.578 -21.469 -1.891 1 76.5 10 ASP B O 1
ATOM 1655 N N . PRO B 1 11 ? -23.328 -19.969 -3.508 1 77.12 11 PRO B N 1
ATOM 1656 C CA . PRO B 1 11 ? -21.875 -20.047 -3.441 1 77.12 11 PRO B CA 1
ATOM 1657 C C . PRO B 1 11 ? -21.328 -19.844 -2.027 1 77.12 11 PRO B C 1
ATOM 1659 O O . PRO B 1 11 ? -20.375 -20.5 -1.626 1 77.12 11 PRO B O 1
ATOM 1662 N N . LYS B 1 12 ? -21.969 -19.062 -1.316 1 81.62 12 LYS B N 1
ATOM 1663 C CA . LYS B 1 12 ? -21.469 -18.766 0.026 1 81.62 12 LYS B CA 1
ATOM 1664 C C . LYS B 1 12 ? -21.531 -20 0.925 1 81.62 12 LYS B C 1
ATOM 1666 O O . LYS B 1 12 ? -20.562 -20.328 1.591 1 81.62 12 LYS B O 1
ATOM 1671 N N . ASP B 1 13 ? -22.734 -20.625 0.878 1 80 13 ASP B N 1
ATOM 1672 C CA . ASP B 1 13 ? -22.891 -21.812 1.71 1 80 13 ASP B CA 1
ATOM 1673 C C . ASP B 1 13 ? -21.953 -22.938 1.264 1 80 13 ASP B C 1
ATOM 1675 O O . ASP B 1 13 ? -21.406 -23.656 2.096 1 80 13 ASP B O 1
ATOM 1679 N N . PHE B 1 14 ? -21.875 -22.984 -0.006 1 84 14 PHE B N 1
ATOM 1680 C CA . PHE B 1 14 ? -21 -24 -0.597 1 84 14 PHE B CA 1
ATOM 1681 C C . PHE B 1 14 ? -19.562 -23.797 -0.134 1 84 14 PHE B C 1
ATOM 1683 O O . PHE B 1 14 ? -18.922 -24.75 0.335 1 84 14 PHE B O 1
ATOM 1690 N N . TYR B 1 15 ? -18.984 -22.656 -0.193 1 85.31 15 TYR B N 1
ATOM 1691 C CA . TYR B 1 15 ? -17.609 -22.328 0.197 1 85.31 15 TYR B CA 1
ATOM 1692 C C . TYR B 1 15 ? -17.422 -22.5 1.7 1 85.31 15 TYR B C 1
ATOM 1694 O O . TYR B 1 15 ? -16.391 -23.031 2.146 1 85.31 15 TYR B O 1
ATOM 1702 N N . GLU B 1 16 ? -18.391 -22.094 2.408 1 85.69 16 GLU B N 1
ATOM 1703 C CA . GLU B 1 16 ? -18.281 -22.172 3.861 1 85.69 16 GLU B CA 1
ATOM 1704 C C . GLU B 1 16 ? -18.172 -23.625 4.324 1 85.69 16 GLU B C 1
ATOM 1706 O O . GLU B 1 16 ? -17.391 -23.938 5.23 1 85.69 16 GLU B O 1
ATOM 1711 N N . ALA B 1 17 ? -18.969 -24.469 3.717 1 84.38 17 ALA B N 1
ATOM 1712 C CA . ALA B 1 17 ? -18.953 -25.891 4.055 1 84.38 17 ALA B CA 1
ATOM 1713 C C . ALA B 1 17 ? -17.578 -26.5 3.777 1 84.38 17 ALA B C 1
ATOM 1715 O O . ALA B 1 17 ? -17.078 -27.312 4.566 1 84.38 17 ALA B O 1
ATOM 1716 N N . HIS B 1 18 ? -17.031 -26.172 2.705 1 86.44 18 HIS B N 1
ATOM 1717 C CA . HIS B 1 18 ? -15.711 -26.688 2.334 1 86.44 18 HIS B CA 1
ATOM 1718 C C . HIS B 1 18 ? -14.633 -26.172 3.277 1 86.44 18 HIS B C 1
ATOM 1720 O O . HIS B 1 18 ? -13.766 -26.938 3.717 1 86.44 18 HIS B O 1
ATOM 1726 N N . LEU B 1 19 ? -14.68 -24.938 3.652 1 87.12 19 LEU B N 1
ATOM 1727 C CA . LEU B 1 19 ? -13.648 -24.297 4.465 1 87.12 19 LEU B CA 1
ATOM 1728 C C . LEU B 1 19 ? -13.648 -24.859 5.879 1 87.12 19 LEU B C 1
ATOM 1730 O O . LEU B 1 19 ? -12.594 -24.953 6.52 1 87.12 19 LEU B O 1
ATOM 1734 N N . LYS B 1 20 ? -14.773 -25.234 6.297 1 86.81 20 LYS B N 1
ATOM 1735 C CA . LYS B 1 20 ? -14.875 -25.891 7.602 1 86.81 20 LYS B CA 1
ATOM 1736 C C . LYS B 1 20 ? -14.047 -27.172 7.633 1 86.81 20 LYS B C 1
ATOM 1738 O O . LYS B 1 20 ? -13.586 -27.594 8.695 1 86.81 20 LYS B O 1
ATOM 1743 N N . GLU B 1 21 ? -13.852 -27.75 6.492 1 88.19 21 GLU B N 1
ATOM 1744 C CA . GLU B 1 21 ? -13.031 -28.953 6.359 1 88.19 21 GLU B CA 1
ATOM 1745 C C . GLU B 1 21 ? -11.609 -28.609 5.922 1 88.19 21 GLU B C 1
ATOM 1747 O O . GLU B 1 21 ? -10.852 -29.484 5.504 1 88.19 21 GLU B O 1
ATOM 1752 N N . ASN B 1 22 ? -11.281 -27.344 5.879 1 87.69 22 ASN B N 1
ATOM 1753 C CA . ASN B 1 22 ? -9.977 -26.812 5.477 1 87.69 22 ASN B CA 1
ATOM 1754 C C . ASN B 1 22 ? -9.695 -27.078 4.004 1 87.69 22 ASN B C 1
ATOM 1756 O O . ASN B 1 22 ? -8.555 -27.359 3.627 1 87.69 22 ASN B O 1
ATOM 1760 N N . LEU B 1 23 ? -10.766 -27.188 3.279 1 90.25 23 LEU B N 1
ATOM 1761 C CA . LEU B 1 23 ? -10.664 -27.422 1.843 1 90.25 23 LEU B CA 1
ATOM 1762 C C . LEU B 1 23 ? -11.398 -26.344 1.063 1 90.25 23 LEU B C 1
ATOM 1764 O O . LEU B 1 23 ? -12.336 -25.734 1.574 1 90.25 23 LEU B O 1
ATOM 1768 N N . ARG B 1 24 ? -10.938 -26.125 -0.09 1 91.56 24 ARG B N 1
ATOM 1769 C CA . ARG B 1 24 ? -11.609 -25.219 -1.024 1 91.56 24 ARG B CA 1
ATOM 1770 C C . ARG B 1 24 ? -12.273 -26 -2.154 1 91.56 24 ARG B C 1
ATOM 1772 O O . ARG B 1 24 ? -11.984 -27.188 -2.348 1 91.56 24 ARG B O 1
ATOM 1779 N N . PRO B 1 25 ? -13.203 -25.422 -2.865 1 88.06 25 PRO B N 1
ATOM 1780 C CA . PRO B 1 25 ? -13.906 -26.125 -3.938 1 88.06 25 PRO B CA 1
ATOM 1781 C C . PRO B 1 25 ? -12.961 -26.703 -4.984 1 88.06 25 PRO B C 1
ATOM 1783 O O . PRO B 1 25 ? -13.289 -27.703 -5.633 1 88.06 25 PRO B O 1
ATOM 1786 N N . ASP B 1 26 ? -11.773 -26.109 -5.184 1 89 26 ASP B N 1
ATOM 1787 C CA . ASP B 1 26 ? -10.812 -26.641 -6.148 1 89 26 ASP B CA 1
ATOM 1788 C C . ASP B 1 26 ? -9.844 -27.609 -5.484 1 89 26 ASP B C 1
ATOM 1790 O O . ASP B 1 26 ? -8.781 -27.906 -6.035 1 89 26 ASP B O 1
ATOM 1794 N N . TYR B 1 27 ? -10.078 -27.984 -4.277 1 90.56 27 TYR B N 1
ATOM 1795 C CA . TYR B 1 27 ? -9.406 -29.047 -3.52 1 90.56 27 TYR B CA 1
ATOM 1796 C C . TYR B 1 27 ? -8.102 -28.531 -2.924 1 90.56 27 TYR B C 1
ATOM 1798 O O . TYR B 1 27 ? -7.32 -29.312 -2.377 1 90.56 27 TYR B O 1
ATOM 1806 N N . ARG B 1 28 ? -7.918 -27.312 -3.008 1 92.5 28 ARG B N 1
ATOM 1807 C CA . ARG B 1 28 ? -6.773 -26.75 -2.295 1 92.5 28 ARG B CA 1
ATOM 1808 C C . ARG B 1 28 ? -7.082 -26.578 -0.812 1 92.5 28 ARG B C 1
ATOM 1810 O O . ARG B 1 28 ? -8.234 -26.375 -0.432 1 92.5 28 ARG B O 1
ATOM 1817 N N . LYS B 1 29 ? -5.945 -26.672 -0.081 1 93.75 29 LYS B N 1
ATOM 1818 C CA . LYS B 1 29 ? -6.055 -26.234 1.311 1 93.75 29 LYS B CA 1
ATOM 1819 C C . LYS B 1 29 ? -6.066 -24.719 1.417 1 93.75 29 LYS B C 1
ATOM 1821 O O . LYS B 1 29 ? -5.82 -24.016 0.431 1 93.75 29 LYS B O 1
ATOM 1826 N N . VAL B 1 30 ? -6.324 -24.203 2.582 1 92.88 30 VAL B N 1
ATOM 1827 C CA . VAL B 1 30 ? -6.531 -22.781 2.826 1 92.88 30 VAL B CA 1
ATOM 1828 C C . VAL B 1 30 ? -5.277 -22 2.432 1 92.88 30 VAL B C 1
ATOM 1830 O O . VAL B 1 30 ? -5.371 -20.906 1.877 1 92.88 30 VAL B O 1
ATOM 1833 N N . LEU B 1 31 ? -4.074 -22.578 2.619 1 92.69 31 LEU B N 1
ATOM 1834 C CA . LEU B 1 31 ? -2.848 -21.828 2.398 1 92.69 31 LEU B CA 1
ATOM 1835 C C . LEU B 1 31 ? -2.094 -22.359 1.183 1 92.69 31 LEU B C 1
ATOM 1837 O O . LEU B 1 31 ? -0.956 -21.953 0.929 1 92.69 31 LEU B O 1
ATOM 1841 N N . THR B 1 32 ? -2.699 -23.234 0.39 1 91.81 32 THR B N 1
ATOM 1842 C CA . THR B 1 32 ? -2.055 -23.828 -0.781 1 91.81 32 THR B CA 1
ATOM 1843 C C . THR B 1 32 ? -2.273 -22.953 -2.012 1 91.81 32 THR B C 1
ATOM 1845 O O . THR B 1 32 ? -3.369 -22.422 -2.217 1 91.81 32 THR B O 1
ATOM 1848 N N . CYS B 1 33 ? -1.21 -22.828 -2.764 1 94.25 33 CYS B N 1
ATOM 1849 C CA . CYS B 1 33 ? -1.262 -22 -3.957 1 94.25 33 CYS B CA 1
ATOM 1850 C C . CYS B 1 33 ? -1.399 -22.844 -5.215 1 94.25 33 CYS B C 1
ATOM 1852 O O . CYS B 1 33 ? -1.057 -24.031 -5.207 1 94.25 33 CYS B O 1
ATOM 1854 N N . ARG B 1 34 ? -1.897 -22.203 -6.227 1 94.25 34 ARG B N 1
ATOM 1855 C CA . ARG B 1 34 ? -1.885 -22.828 -7.543 1 94.25 34 ARG B CA 1
ATOM 1856 C C . ARG B 1 34 ? -0.469 -22.891 -8.109 1 94.25 34 ARG B C 1
ATOM 1858 O O . ARG B 1 34 ? 0.446 -22.266 -7.574 1 94.25 34 ARG B O 1
ATOM 1865 N N . LYS B 1 35 ? -0.378 -23.719 -9.125 1 93.06 35 LYS B N 1
ATOM 1866 C CA . LYS B 1 35 ? 0.915 -23.844 -9.789 1 93.06 35 LYS B CA 1
ATOM 1867 C C . LYS B 1 35 ? 1.325 -22.547 -10.461 1 93.06 35 LYS B C 1
ATOM 1869 O O . LYS B 1 35 ? 0.496 -21.875 -11.078 1 93.06 35 LYS B O 1
ATOM 1874 N N . LEU B 1 36 ? 2.645 -22.266 -10.328 1 94.81 36 LEU B N 1
ATOM 1875 C CA . LEU B 1 36 ? 3.209 -21.062 -10.93 1 94.81 36 LEU B CA 1
ATOM 1876 C C . LEU B 1 36 ? 4.195 -21.422 -12.031 1 94.81 36 LEU B C 1
ATOM 1878 O O . LEU B 1 36 ? 5.051 -22.281 -11.852 1 94.81 36 LEU B O 1
ATOM 1882 N N . ALA B 1 37 ? 4.004 -20.812 -13.164 1 95.12 37 ALA B N 1
ATOM 1883 C CA . ALA B 1 37 ? 4.941 -20.938 -14.281 1 95.12 37 ALA B CA 1
ATOM 1884 C C . ALA B 1 37 ? 5.363 -19.578 -14.797 1 95.12 37 ALA B C 1
ATOM 1886 O O . ALA B 1 37 ? 4.523 -18.703 -15.023 1 95.12 37 ALA B O 1
ATOM 1887 N N . ILE B 1 38 ? 6.633 -19.391 -14.898 1 96 38 ILE B N 1
ATOM 1888 C CA . ILE B 1 38 ? 7.195 -18.156 -15.438 1 96 38 ILE B CA 1
ATOM 1889 C C . ILE B 1 38 ? 8.195 -18.484 -16.547 1 96 38 ILE B C 1
ATOM 1891 O O . ILE B 1 38 ? 9.031 -19.391 -16.391 1 96 38 ILE B O 1
ATOM 1895 N N . SER B 1 39 ? 8.102 -17.781 -17.641 1 95.62 39 SER B N 1
ATOM 1896 C CA . SER B 1 39 ? 9.031 -18.016 -18.734 1 95.62 39 SER B CA 1
ATOM 1897 C C . SER B 1 39 ? 9.469 -16.688 -19.375 1 95.62 39 SER B C 1
ATOM 1899 O O . SER B 1 39 ? 8.664 -15.773 -19.531 1 95.62 39 SER B O 1
ATOM 1901 N N . LEU B 1 40 ? 10.719 -16.656 -19.656 1 95.31 40 LEU B N 1
ATOM 1902 C CA . LEU B 1 40 ? 11.305 -15.516 -20.375 1 95.31 40 LEU B CA 1
ATOM 1903 C C . LEU B 1 40 ? 11.633 -15.898 -21.812 1 95.31 40 LEU B C 1
ATOM 1905 O O . LEU B 1 40 ? 12.109 -17 -22.078 1 95.31 40 LEU B O 1
ATOM 1909 N N . LYS B 1 41 ? 11.273 -14.969 -22.641 1 94.38 41 LYS B N 1
ATOM 1910 C CA . LYS B 1 41 ? 11.516 -15.195 -24.062 1 94.38 41 LYS B CA 1
ATOM 1911 C C . LYS B 1 41 ? 12.062 -13.945 -24.734 1 94.38 41 LYS B C 1
ATOM 1913 O O . LYS B 1 41 ? 12.125 -12.875 -24.125 1 94.38 41 LYS B O 1
ATOM 1918 N N . ASP B 1 42 ? 12.547 -14.07 -26.016 1 93.75 42 ASP B N 1
ATOM 1919 C CA . ASP B 1 42 ? 12.977 -12.984 -26.891 1 93.75 42 ASP B CA 1
ATOM 1920 C C . ASP B 1 42 ? 14.039 -12.125 -26.203 1 93.75 42 ASP B C 1
ATOM 1922 O O . ASP B 1 42 ? 13.891 -10.898 -26.109 1 93.75 42 ASP B O 1
ATOM 1926 N N . ASN B 1 43 ? 15.141 -12.812 -25.688 1 92.31 43 ASN B N 1
ATOM 1927 C CA . ASN B 1 43 ? 16.25 -12.141 -25.016 1 92.31 43 ASN B CA 1
ATOM 1928 C C . ASN B 1 43 ? 15.773 -11.367 -23.797 1 92.31 43 ASN B C 1
ATOM 1930 O O . ASN B 1 43 ? 16.141 -10.211 -23.609 1 92.31 43 ASN B O 1
ATOM 1934 N N . ASP B 1 44 ? 14.75 -11.93 -23.109 1 92.19 44 ASP B N 1
ATOM 1935 C CA . ASP B 1 44 ? 14.273 -11.453 -21.812 1 92.19 44 ASP B CA 1
ATOM 1936 C C . ASP B 1 44 ? 13.414 -10.195 -21.984 1 92.19 44 ASP B C 1
ATOM 1938 O O . ASP B 1 44 ? 13.305 -9.391 -21.047 1 92.19 44 ASP B O 1
ATOM 1942 N N . THR B 1 45 ? 12.883 -10.031 -23.188 1 93.44 45 THR B N 1
ATOM 1943 C CA . THR B 1 45 ? 12.055 -8.844 -23.359 1 93.44 45 THR B CA 1
ATOM 1944 C C . THR B 1 45 ? 10.57 -9.203 -23.25 1 93.44 45 THR B C 1
ATOM 1946 O O . THR B 1 45 ? 9.711 -8.32 -23.25 1 93.44 45 THR B O 1
ATOM 1949 N N . ILE B 1 46 ? 10.344 -10.5 -23.234 1 95.5 46 ILE B N 1
ATOM 1950 C CA . ILE B 1 46 ? 8.984 -10.992 -23.047 1 95.5 46 ILE B CA 1
ATOM 1951 C C . ILE B 1 46 ? 8.93 -11.938 -21.844 1 95.5 46 ILE B C 1
ATOM 1953 O O . ILE B 1 46 ? 9.797 -12.797 -21.688 1 95.5 46 ILE B O 1
ATOM 1957 N N . CYS B 1 47 ? 7.949 -11.742 -20.984 1 96.19 47 CYS B N 1
ATOM 1958 C CA . CYS B 1 47 ? 7.758 -12.586 -19.812 1 96.19 47 CYS B CA 1
ATOM 1959 C C . CYS B 1 47 ? 6.324 -13.102 -19.734 1 96.19 47 CYS B C 1
ATOM 1961 O O . CYS B 1 47 ? 5.375 -12.32 -19.75 1 96.19 47 CYS B O 1
ATOM 1963 N N . MET B 1 48 ? 6.23 -14.398 -19.672 1 97.44 48 MET B N 1
ATOM 1964 C CA . MET B 1 48 ? 4.934 -15.047 -19.5 1 97.44 48 MET B CA 1
ATOM 1965 C C . MET B 1 48 ? 4.801 -15.609 -18.078 1 97.44 48 MET B C 1
ATOM 1967 O O . MET B 1 48 ? 5.703 -16.281 -17.594 1 97.44 48 MET B O 1
ATOM 1971 N N . VAL B 1 49 ? 3.689 -15.297 -17.438 1 97.62 49 VAL B N 1
ATOM 1972 C CA . VAL B 1 49 ? 3.414 -15.797 -16.094 1 97.62 49 VAL B CA 1
ATOM 1973 C C . VAL B 1 49 ? 2.064 -16.516 -16.078 1 97.62 49 VAL B C 1
ATOM 1975 O O . VAL B 1 49 ? 1.065 -15.969 -16.562 1 97.62 49 VAL B O 1
ATOM 1978 N N . ARG B 1 50 ? 2.086 -17.672 -15.578 1 97.5 50 ARG B N 1
ATOM 1979 C CA . ARG B 1 50 ? 0.865 -18.438 -15.367 1 97.5 50 ARG B CA 1
ATOM 1980 C C . ARG B 1 50 ? 0.724 -18.859 -13.906 1 97.5 50 ARG B C 1
ATOM 1982 O O . ARG B 1 50 ? 1.628 -19.469 -13.344 1 97.5 50 ARG B O 1
ATOM 1989 N N . LEU B 1 51 ? -0.328 -18.438 -13.297 1 97.12 51 LEU B N 1
ATOM 1990 C CA . LEU B 1 51 ? -0.713 -18.812 -11.938 1 97.12 51 LEU B CA 1
ATOM 1991 C C . LEU B 1 51 ? -2.064 -19.516 -11.93 1 97.12 51 LEU B C 1
ATOM 1993 O O . LEU B 1 51 ? -3.109 -18.859 -11.852 1 97.12 51 LEU B O 1
ATOM 1997 N N . GLY B 1 52 ? -1.991 -20.891 -11.891 1 95.69 52 GLY B N 1
ATOM 1998 C CA . GLY B 1 52 ? -3.219 -21.625 -12.164 1 95.69 52 GLY B CA 1
ATOM 1999 C C . GLY B 1 52 ? -3.83 -21.281 -13.508 1 95.69 52 GLY B C 1
ATOM 2000 O O . GLY B 1 52 ? -3.166 -21.391 -14.539 1 95.69 52 GLY B O 1
ATOM 2001 N N . SER B 1 53 ? -5.059 -20.812 -13.508 1 97 53 SER B N 1
ATOM 2002 C CA . SER B 1 53 ? -5.746 -20.469 -14.742 1 97 53 SER B CA 1
ATOM 2003 C C . SER B 1 53 ? -5.598 -18.984 -15.062 1 97 53 SER B C 1
ATOM 2005 O O . SER B 1 53 ? -6.133 -18.5 -16.062 1 97 53 SER B O 1
ATOM 2007 N N . THR B 1 54 ? -4.887 -18.266 -14.25 1 98 54 THR B N 1
ATOM 2008 C CA . THR B 1 54 ? -4.551 -16.875 -14.547 1 98 54 THR B CA 1
ATOM 2009 C C . THR B 1 54 ? -3.283 -16.797 -15.398 1 98 54 THR B C 1
ATOM 2011 O O . THR B 1 54 ? -2.295 -17.484 -15.109 1 98 54 THR B O 1
ATOM 2014 N N . SER B 1 55 ? -3.357 -16.016 -16.484 1 98.31 55 SER B N 1
ATOM 2015 C CA . SER B 1 55 ? -2.213 -15.891 -17.375 1 98.31 55 SER B CA 1
ATOM 2016 C C . SER B 1 55 ? -2.031 -14.461 -17.859 1 98.31 55 SER B C 1
ATOM 2018 O O . SER B 1 55 ? -2.996 -13.805 -18.266 1 98.31 55 SER B O 1
ATOM 2020 N N . VAL B 1 56 ? -0.773 -14.031 -17.766 1 97.81 56 VAL B N 1
ATOM 2021 C CA . VAL B 1 56 ? -0.448 -12.672 -18.203 1 97.81 56 VAL B CA 1
ATOM 2022 C C . VAL B 1 56 ? 0.833 -12.688 -19.031 1 97.81 56 VAL B C 1
ATOM 2024 O O . VAL B 1 56 ? 1.723 -13.508 -18.797 1 97.81 56 VAL B O 1
ATOM 2027 N N . LEU B 1 57 ? 0.85 -11.805 -20.047 1 97.25 57 LEU B N 1
ATOM 2028 C CA . LEU B 1 57 ? 2.025 -11.578 -20.891 1 97.25 57 LEU B CA 1
ATOM 2029 C C . LEU B 1 57 ? 2.535 -10.148 -20.734 1 97.25 57 LEU B C 1
ATOM 2031 O O . LEU B 1 57 ? 1.76 -9.195 -20.828 1 97.25 57 LEU B O 1
ATOM 2035 N N . LEU B 1 58 ? 3.746 -10.078 -20.391 1 95.12 58 LEU B N 1
ATOM 2036 C CA . LEU B 1 58 ? 4.379 -8.766 -20.312 1 95.12 58 LEU B CA 1
ATOM 2037 C C . LEU B 1 58 ? 5.473 -8.625 -21.359 1 95.12 58 LEU B C 1
ATOM 2039 O O . LEU B 1 58 ? 6.23 -9.562 -21.609 1 95.12 58 LEU B O 1
ATOM 2043 N N . SER B 1 59 ? 5.543 -7.402 -21.953 1 94.19 59 SER B N 1
ATOM 2044 C CA . SER B 1 59 ? 6.574 -7.125 -22.953 1 94.19 59 SER B CA 1
ATOM 2045 C C . SER B 1 59 ? 7.223 -5.766 -22.703 1 94.19 59 SER B C 1
ATOM 2047 O O . SER B 1 59 ? 6.543 -4.805 -22.328 1 94.19 59 SER B O 1
ATOM 2049 N N . LEU B 1 60 ? 8.445 -5.746 -22.844 1 91.5 60 LEU B N 1
ATOM 2050 C CA . LEU B 1 60 ? 9.219 -4.516 -22.734 1 91.5 60 LEU B CA 1
ATOM 2051 C C . LEU B 1 60 ? 9.547 -3.959 -24.125 1 91.5 60 LEU B C 1
ATOM 2053 O O . LEU B 1 60 ? 10.148 -4.652 -24.953 1 91.5 60 LEU B O 1
ATOM 2057 N N . THR B 1 61 ? 9.008 -2.859 -24.375 1 86.38 61 THR B N 1
ATOM 2058 C CA . THR B 1 61 ? 9.273 -2.227 -25.656 1 86.38 61 THR B CA 1
ATOM 2059 C C . THR B 1 61 ? 10.023 -0.913 -25.469 1 86.38 61 THR B C 1
ATOM 2061 O O . THR B 1 61 ? 10.164 -0.427 -24.344 1 86.38 61 THR B O 1
ATOM 2064 N N . GLU B 1 62 ? 10.641 -0.508 -26.703 1 77.62 62 GLU B N 1
ATOM 2065 C CA . GLU B 1 62 ? 11.336 0.772 -26.656 1 77.62 62 GLU B CA 1
ATOM 2066 C C . GLU B 1 62 ? 10.367 1.927 -26.438 1 77.62 62 GLU B C 1
ATOM 2068 O O . GLU B 1 62 ? 9.211 1.862 -26.844 1 77.62 62 GLU B O 1
ATOM 2073 N N . GLY B 1 63 ? 10.719 2.934 -25.734 1 69.31 63 GLY B N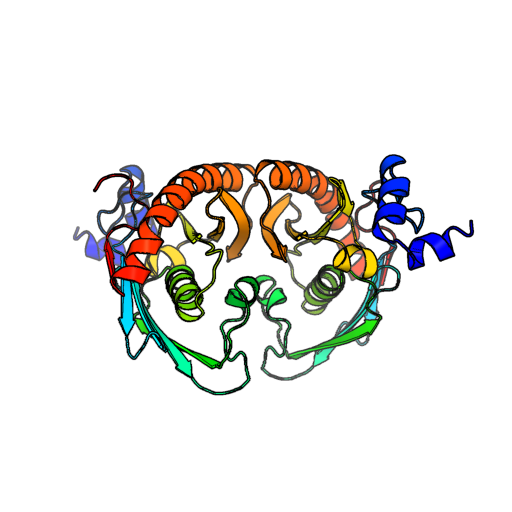 1
ATOM 2074 C CA . GLY B 1 63 ? 9.938 4.137 -25.5 1 69.31 63 GLY B CA 1
ATOM 2075 C C . GLY B 1 63 ? 9.898 4.543 -24.031 1 69.31 63 GLY B C 1
ATOM 2076 O O . GLY B 1 63 ? 10.547 3.91 -23.188 1 69.31 63 GLY B O 1
ATOM 2077 N N . SER B 1 64 ? 9.547 5.824 -23.922 1 60.56 64 SER B N 1
ATOM 2078 C CA . SER B 1 64 ? 9.445 6.426 -22.594 1 60.56 64 SER B CA 1
ATOM 2079 C C . SER B 1 64 ? 7.996 6.469 -22.125 1 60.56 64 SER B C 1
ATOM 2081 O O . SER B 1 64 ? 7.074 6.602 -22.922 1 60.56 64 SER B O 1
ATOM 2083 N N . GLY B 1 65 ? 7.594 5.895 -21.109 1 57.22 65 GLY B N 1
ATOM 2084 C CA . GLY B 1 65 ? 6.293 6.082 -20.484 1 57.22 65 GLY B CA 1
ATOM 2085 C C . GLY B 1 65 ? 5.852 4.887 -19.656 1 57.22 65 GLY B C 1
ATOM 2086 O O . GLY B 1 65 ? 6.352 3.775 -19.859 1 57.22 65 GLY B O 1
ATOM 2087 N N . PHE B 1 66 ? 5.602 5.098 -18.562 1 54.75 66 PHE B N 1
ATOM 2088 C CA . PHE B 1 66 ? 5.012 4.066 -17.719 1 54.75 66 PHE B CA 1
ATOM 2089 C C . PHE B 1 66 ? 3.533 3.883 -18.047 1 54.75 66 PHE B C 1
ATOM 2091 O O . PHE B 1 66 ? 2.719 4.77 -17.781 1 54.75 66 PHE B O 1
ATOM 2098 N N . GLU B 1 67 ? 3.203 3.242 -19.219 1 57.44 67 GLU B N 1
ATOM 2099 C CA . GLU B 1 67 ? 1.818 2.801 -19.359 1 57.44 67 GLU B CA 1
ATOM 2100 C C . GLU B 1 67 ? 1.482 1.702 -18.359 1 57.44 67 GLU B C 1
ATOM 2102 O O . GLU B 1 67 ? 1.041 0.617 -18.734 1 57.44 67 GLU B O 1
ATOM 2107 N N . GLY B 1 68 ? 2.18 1.782 -17.203 1 57.25 68 GLY B N 1
ATOM 2108 C CA . GLY B 1 68 ? 2.018 0.605 -16.359 1 57.25 68 GLY B CA 1
ATOM 2109 C C . GLY B 1 68 ? 0.875 0.729 -15.367 1 57.25 68 GLY B C 1
ATOM 2110 O O . GLY B 1 68 ? 0.104 1.689 -15.422 1 57.25 68 GLY B O 1
ATOM 2111 N N . TRP B 1 69 ? 0.532 -0.389 -14.727 1 67.56 69 TRP B N 1
ATOM 2112 C CA . TRP B 1 69 ? -0.435 -0.555 -13.648 1 67.56 69 TRP B CA 1
ATOM 2113 C C . TRP B 1 69 ? -0.029 0.26 -12.422 1 67.56 69 TRP B C 1
ATOM 2115 O O . TRP B 1 69 ? 1.107 0.164 -11.953 1 67.56 69 TRP B O 1
ATOM 2125 N N . SER B 1 70 ? -0.748 1.279 -12.102 1 69.5 70 SER B N 1
ATOM 2126 C CA . SER B 1 70 ? -0.493 2.158 -10.961 1 69.5 70 SER B CA 1
ATOM 2127 C C . SER B 1 70 ? -0.083 1.361 -9.727 1 69.5 70 SER B C 1
ATOM 2129 O O . SER B 1 70 ? 0.754 1.811 -8.945 1 69.5 70 SER B O 1
ATOM 2131 N N . ASP B 1 71 ? -0.475 0.124 -9.688 1 74.88 71 ASP B N 1
ATOM 2132 C CA . ASP B 1 71 ? -0.23 -0.713 -8.516 1 74.88 71 ASP B CA 1
ATOM 2133 C C . ASP B 1 71 ? 1.214 -1.211 -8.492 1 74.88 71 ASP B C 1
ATOM 2135 O O . ASP B 1 71 ? 1.676 -1.739 -7.477 1 74.88 71 ASP B O 1
ATOM 2139 N N . LEU B 1 72 ? 1.967 -0.915 -9.555 1 82.69 72 LEU B N 1
ATOM 2140 C CA . LEU B 1 72 ? 3.314 -1.468 -9.648 1 82.69 72 LEU B CA 1
ATOM 2141 C C . LEU B 1 72 ? 4.363 -0.383 -9.43 1 82.69 72 LEU B C 1
ATOM 2143 O O . LEU B 1 72 ? 5.562 -0.656 -9.484 1 82.69 72 LEU B O 1
ATOM 2147 N N . SER B 1 73 ? 3.93 0.795 -9.18 1 78.31 73 SER B N 1
ATOM 2148 C CA . SER B 1 73 ? 4.848 1.93 -9.117 1 78.31 73 SER B CA 1
ATOM 2149 C C . SER B 1 73 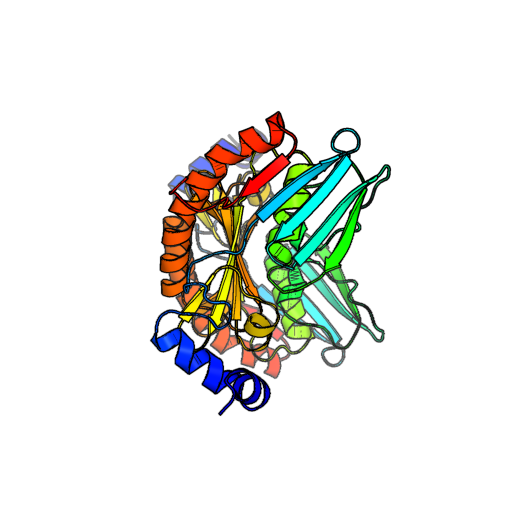? 5.887 1.739 -8.016 1 78.31 73 SER B C 1
ATOM 2151 O O . SER B 1 73 ? 7.023 2.199 -8.141 1 78.31 73 SER B O 1
ATOM 2153 N N . HIS B 1 74 ? 5.57 1 -7.055 1 81.06 74 HIS B N 1
ATOM 2154 C CA . HIS B 1 74 ? 6.465 0.812 -5.918 1 81.06 74 HIS B CA 1
ATOM 2155 C C . HIS B 1 74 ? 7.562 -0.194 -6.238 1 81.06 74 HIS B C 1
ATOM 2157 O O . HIS B 1 74 ? 8.555 -0.297 -5.508 1 81.06 74 HIS B O 1
ATOM 2163 N N . LEU B 1 75 ? 7.449 -0.839 -7.34 1 88.62 75 LEU B N 1
ATOM 2164 C CA . LEU B 1 75 ? 8.383 -1.913 -7.676 1 88.62 75 LEU B CA 1
ATOM 2165 C C . LEU B 1 75 ? 9.57 -1.378 -8.469 1 88.62 75 LEU B C 1
ATOM 2167 O O . LEU B 1 75 ? 10.531 -2.105 -8.711 1 88.62 75 LEU B O 1
ATOM 2171 N N . GLY B 1 76 ? 9.484 -0.118 -8.859 1 83.19 76 GLY B N 1
ATOM 2172 C CA . GLY B 1 76 ? 10.57 0.462 -9.625 1 83.19 76 GLY B CA 1
ATOM 2173 C C . GLY B 1 76 ? 10.172 0.848 -11.039 1 83.19 76 GLY B C 1
ATOM 2174 O O . GLY B 1 76 ? 9.078 0.506 -11.492 1 83.19 76 GLY B O 1
ATOM 2175 N N . LYS B 1 77 ? 11.07 1.54 -11.641 1 82 77 LYS B N 1
ATOM 2176 C CA . LYS B 1 77 ? 10.797 2.039 -12.984 1 82 77 LYS B CA 1
ATOM 2177 C C . LYS B 1 77 ? 11.453 1.161 -14.039 1 82 77 LYS B C 1
ATOM 2179 O O . LYS B 1 77 ? 12.586 0.703 -13.859 1 82 77 LYS B O 1
ATOM 2184 N N . ALA B 1 78 ? 10.703 0.937 -15.07 1 82.56 78 ALA B N 1
ATOM 2185 C CA . ALA B 1 78 ? 11.234 0.194 -16.203 1 82.56 78 ALA B CA 1
ATOM 2186 C C . ALA B 1 78 ? 12.094 1.093 -17.094 1 82.56 78 ALA B C 1
ATOM 2188 O O . ALA B 1 78 ? 11.922 2.314 -17.094 1 82.56 78 ALA B O 1
ATOM 2189 N N . THR B 1 79 ? 13.047 0.494 -17.75 1 81.56 79 THR B N 1
ATOM 2190 C CA . THR B 1 79 ? 13.906 1.205 -18.688 1 81.56 79 THR B CA 1
ATOM 2191 C C . THR B 1 79 ? 13.148 1.537 -19.969 1 81.56 79 THR B C 1
ATOM 2193 O O . THR B 1 79 ? 13.594 2.369 -20.766 1 81.56 79 THR B O 1
ATOM 2196 N N . GLY B 1 80 ? 12.094 1.011 -20.172 1 84.94 80 GLY B N 1
ATOM 2197 C CA . GLY B 1 80 ? 11.234 1.193 -21.328 1 84.94 80 GLY B CA 1
ATOM 2198 C C . GLY B 1 80 ? 9.758 1.102 -21 1 84.94 80 GLY B C 1
ATOM 2199 O O . GLY B 1 80 ? 9.352 1.349 -19.859 1 84.94 80 GLY B O 1
ATOM 2200 N N . LYS B 1 81 ? 9.031 0.891 -22.031 1 85.81 81 LYS B N 1
ATOM 2201 C CA . LYS B 1 81 ? 7.59 0.731 -21.875 1 85.81 81 LYS B CA 1
ATOM 2202 C C . LYS B 1 81 ? 7.223 -0.731 -21.641 1 85.81 81 LYS B C 1
ATOM 2204 O O . LYS B 1 81 ? 7.641 -1.61 -22.391 1 85.81 81 LYS B O 1
ATOM 2209 N N . VAL B 1 82 ? 6.57 -0.938 -20.609 1 90.38 82 VAL B N 1
ATOM 2210 C CA . VAL B 1 82 ? 6.113 -2.295 -20.344 1 90.38 82 VAL B CA 1
ATOM 2211 C C . VAL B 1 82 ? 4.637 -2.426 -20.703 1 90.38 82 VAL B C 1
ATOM 2213 O O . VAL B 1 82 ? 3.799 -1.657 -20.234 1 90.38 82 VAL B O 1
ATOM 2216 N N . ARG B 1 83 ? 4.391 -3.34 -21.547 1 90.31 83 ARG B N 1
ATOM 2217 C CA . ARG B 1 83 ? 3.012 -3.662 -21.891 1 90.31 83 ARG B CA 1
ATOM 2218 C C . ARG B 1 83 ? 2.541 -4.918 -21.172 1 90.31 83 ARG B C 1
ATOM 2220 O O . ARG B 1 83 ? 3.256 -5.922 -21.125 1 90.31 83 ARG B O 1
ATOM 2227 N N . ILE B 1 84 ? 1.378 -4.797 -20.641 1 93.19 84 ILE B N 1
ATOM 2228 C CA . ILE B 1 84 ? 0.806 -5.918 -19.906 1 93.19 84 ILE B CA 1
ATOM 2229 C C . ILE B 1 84 ? -0.459 -6.406 -20.609 1 93.19 84 ILE B C 1
ATOM 2231 O O . ILE B 1 84 ? -1.407 -5.641 -20.797 1 93.19 84 ILE B O 1
ATOM 2235 N N . SER B 1 85 ? -0.465 -7.645 -20.984 1 95.19 85 SER B N 1
ATOM 2236 C CA . SER B 1 85 ? -1.621 -8.297 -21.594 1 95.19 85 SER B CA 1
ATOM 2237 C C . SER B 1 85 ? -2.168 -9.398 -20.703 1 95.19 85 SER B C 1
ATOM 2239 O O . SER B 1 85 ? -1.477 -10.383 -20.422 1 95.19 85 SER B O 1
ATOM 2241 N N . ILE B 1 86 ? -3.408 -9.227 -20.297 1 96.94 86 ILE B N 1
ATOM 2242 C CA . ILE B 1 86 ? -4.078 -10.242 -19.484 1 96.94 86 ILE B CA 1
ATOM 2243 C C . ILE B 1 86 ? -4.734 -11.273 -20.406 1 96.94 86 ILE B C 1
ATOM 2245 O O . ILE B 1 86 ? -5.68 -10.953 -21.141 1 96.94 86 ILE B O 1
ATOM 2249 N N . LEU B 1 87 ? -4.25 -12.414 -20.406 1 97.94 87 LEU B N 1
ATOM 2250 C CA . LEU B 1 87 ? -4.742 -13.477 -21.281 1 97.94 87 LEU B CA 1
ATOM 2251 C C . LEU B 1 87 ? -5.895 -14.227 -20.625 1 97.94 87 LEU B C 1
ATOM 2253 O O . LEU B 1 87 ? -6.852 -14.609 -21.297 1 97.94 87 LEU B O 1
ATOM 2257 N N . ALA B 1 88 ? -5.84 -14.539 -19.406 1 98.12 88 ALA B N 1
ATOM 2258 C CA . ALA B 1 88 ? -6.867 -15.164 -18.562 1 98.12 88 ALA B CA 1
ATOM 2259 C C . ALA B 1 88 ? -6.805 -14.641 -17.141 1 98.12 88 ALA B C 1
ATOM 2261 O O . ALA B 1 88 ? -5.719 -14.477 -16.578 1 98.12 88 ALA B O 1
ATOM 2262 N N . ASP B 1 89 ? -7.949 -14.391 -16.578 1 97.75 89 ASP B N 1
ATOM 2263 C CA . ASP B 1 89 ? -8.016 -13.859 -15.227 1 97.75 89 ASP B CA 1
ATOM 2264 C C . ASP B 1 89 ? -8.922 -14.719 -14.344 1 97.75 89 ASP B C 1
ATOM 2266 O O . ASP B 1 89 ? -10.133 -14.523 -14.305 1 97.75 89 ASP B O 1
ATOM 2270 N N . ASP B 1 90 ? -8.273 -15.586 -13.672 1 97.69 90 ASP B N 1
ATOM 2271 C CA . ASP B 1 90 ? -8.984 -16.406 -12.695 1 97.69 90 ASP B CA 1
ATOM 2272 C C . ASP B 1 90 ? -8.586 -16.031 -11.266 1 97.69 90 ASP B C 1
ATOM 2274 O O . ASP B 1 90 ? -8.453 -16.906 -10.406 1 97.69 90 ASP B O 1
ATOM 2278 N N . GLY B 1 91 ? -8.203 -14.812 -11.039 1 97.44 91 GLY B N 1
ATOM 2279 C CA . GLY B 1 91 ? -7.887 -14.328 -9.703 1 97.44 91 GLY B CA 1
ATOM 2280 C C . GLY B 1 91 ? -6.395 -14.172 -9.469 1 97.44 91 GLY B C 1
ATOM 2281 O O . GLY B 1 91 ? -5.582 -14.664 -10.258 1 97.44 91 GLY B O 1
ATOM 2282 N N . ASN B 1 92 ? -6.086 -13.359 -8.461 1 97.25 92 ASN B N 1
ATOM 2283 C CA . ASN B 1 92 ? -4.715 -13.117 -8.023 1 97.25 92 ASN B CA 1
ATOM 2284 C C . ASN B 1 92 ? -3.857 -12.555 -9.156 1 97.25 92 ASN B C 1
ATOM 2286 O O . ASN B 1 92 ? -2.715 -12.977 -9.344 1 97.25 92 ASN B O 1
ATOM 2290 N N . LEU B 1 93 ? -4.445 -11.703 -9.883 1 95.88 93 LEU B N 1
ATOM 2291 C CA . LEU B 1 93 ? -3.803 -11.062 -11.023 1 95.88 93 LEU B CA 1
ATOM 2292 C C . LEU B 1 93 ? -2.602 -10.234 -10.578 1 95.88 93 LEU B C 1
ATOM 2294 O O . LEU B 1 93 ? -1.556 -10.25 -11.234 1 95.88 93 LEU B O 1
ATOM 2298 N N . LEU B 1 94 ? -2.732 -9.539 -9.484 1 94.5 94 LEU B N 1
ATOM 2299 C CA . LEU B 1 94 ? -1.688 -8.641 -9.016 1 94.5 94 LEU B CA 1
ATOM 2300 C C . LEU B 1 94 ? -0.395 -9.398 -8.742 1 94.5 94 LEU B C 1
ATOM 2302 O O . LEU B 1 94 ? 0.692 -8.922 -9.07 1 94.5 94 LEU B O 1
ATOM 2306 N N . GLU B 1 95 ? -0.487 -10.508 -8.156 1 95.44 95 GLU B N 1
ATOM 2307 C CA . GLU B 1 95 ? 0.709 -11.305 -7.906 1 95.44 95 GLU B CA 1
ATOM 2308 C C . GLU B 1 95 ? 1.381 -11.719 -9.211 1 95.44 95 GLU B C 1
ATOM 2310 O O . GLU B 1 95 ? 2.598 -11.594 -9.359 1 95.44 95 GLU B O 1
ATOM 2315 N N . ALA B 1 96 ? 0.583 -12.219 -10.102 1 96.38 96 ALA B N 1
ATOM 2316 C CA . ALA B 1 96 ? 1.115 -12.664 -11.391 1 96.38 96 ALA B CA 1
ATOM 2317 C C . ALA B 1 96 ? 1.823 -11.523 -12.109 1 96.38 96 ALA B C 1
ATOM 2319 O O . ALA B 1 96 ? 2.971 -11.672 -12.539 1 96.38 96 ALA B O 1
ATOM 2320 N N . VAL B 1 97 ? 1.167 -10.422 -12.188 1 95.81 97 VAL B N 1
ATOM 2321 C CA . VAL B 1 97 ? 1.692 -9.273 -12.922 1 95.81 97 VAL B CA 1
ATOM 2322 C C . VAL B 1 97 ? 2.928 -8.727 -12.219 1 95.81 97 VAL B C 1
ATOM 2324 O O . VAL B 1 97 ? 3.928 -8.398 -12.859 1 95.81 97 VAL B O 1
A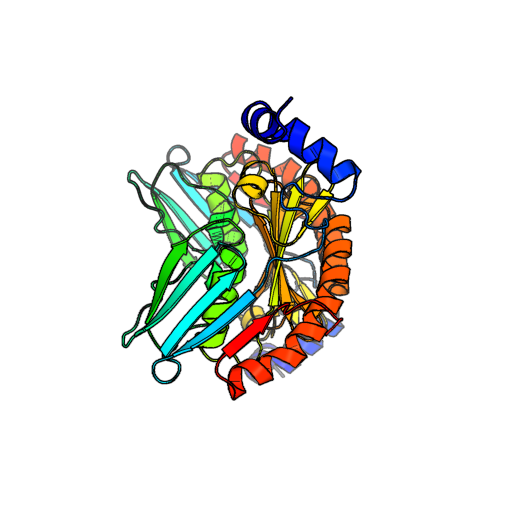TOM 2327 N N . SER B 1 98 ? 2.873 -8.609 -10.922 1 95.44 98 SER B N 1
ATOM 2328 C CA . SER B 1 98 ? 3.977 -8.047 -10.156 1 95.44 98 SER B CA 1
ATOM 2329 C C . SER B 1 98 ? 5.238 -8.891 -10.297 1 95.44 98 SER B C 1
ATOM 2331 O O . SER B 1 98 ? 6.34 -8.352 -10.43 1 95.44 98 SER B O 1
ATOM 2333 N N . LEU B 1 99 ? 5.066 -10.211 -10.234 1 94.69 99 LEU B N 1
ATOM 2334 C CA . LEU B 1 99 ? 6.207 -11.102 -10.414 1 94.69 99 LEU B CA 1
ATOM 2335 C C . LEU B 1 99 ? 6.816 -10.945 -11.797 1 94.69 99 LEU B C 1
ATOM 2337 O O . LEU B 1 99 ? 8.023 -10.742 -11.938 1 94.69 99 LEU B O 1
ATOM 2341 N N . GLY B 1 100 ? 5.977 -10.992 -12.805 1 95 100 GLY B N 1
ATOM 2342 C CA . GLY B 1 100 ? 6.449 -10.82 -14.164 1 95 100 GLY B CA 1
ATOM 2343 C C . GLY B 1 100 ? 7.141 -9.492 -14.398 1 95 100 GLY B C 1
ATOM 2344 O O . GLY B 1 100 ? 8.172 -9.43 -15.07 1 95 100 GLY B O 1
ATOM 2345 N N . TYR B 1 101 ? 6.566 -8.484 -13.82 1 94.25 101 TYR B N 1
ATOM 2346 C CA . TYR B 1 101 ? 7.105 -7.141 -13.984 1 94.25 101 TYR B CA 1
ATOM 2347 C C . TYR B 1 101 ? 8.516 -7.051 -13.414 1 94.25 101 TYR B C 1
ATOM 2349 O O . TYR B 1 101 ? 9.438 -6.574 -14.086 1 94.25 101 TYR B O 1
ATOM 2357 N N . GLN B 1 102 ? 8.68 -7.461 -12.258 1 93.69 102 GLN B N 1
ATOM 2358 C CA . GLN B 1 102 ? 9.977 -7.371 -11.594 1 93.69 102 GLN B CA 1
ATOM 2359 C C . GLN B 1 102 ? 11.031 -8.18 -12.344 1 93.69 102 GLN B C 1
ATOM 2361 O O . GLN B 1 102 ? 12.188 -7.75 -12.453 1 93.69 102 GLN B O 1
ATOM 2366 N N . ILE B 1 103 ? 10.617 -9.344 -12.836 1 92.69 103 ILE B N 1
ATOM 2367 C CA . ILE B 1 103 ? 11.531 -10.195 -13.594 1 92.69 103 ILE B CA 1
ATOM 2368 C C . ILE B 1 103 ? 11.914 -9.5 -14.898 1 92.69 103 ILE B C 1
ATOM 2370 O O . ILE B 1 103 ? 13.094 -9.469 -15.258 1 92.69 103 ILE B O 1
ATOM 2374 N N . LEU B 1 104 ? 10.953 -8.992 -15.508 1 91.75 104 LEU B N 1
ATOM 2375 C CA . LEU B 1 104 ? 11.156 -8.336 -16.797 1 91.75 104 LEU B CA 1
ATOM 2376 C C . LEU B 1 104 ? 12.109 -7.152 -16.672 1 91.75 104 LEU B C 1
ATOM 2378 O O . LEU B 1 104 ? 12.961 -6.934 -17.531 1 91.75 104 LEU B O 1
ATOM 2382 N N . ILE B 1 105 ? 12 -6.457 -15.625 1 90.12 105 ILE B N 1
ATOM 2383 C CA . ILE B 1 105 ? 12.812 -5.254 -15.484 1 90.12 105 ILE B CA 1
ATOM 2384 C C . ILE B 1 105 ? 14.125 -5.602 -14.773 1 90.12 105 ILE B C 1
ATOM 2386 O O . ILE B 1 105 ? 14.922 -4.715 -14.461 1 90.12 105 ILE B O 1
ATOM 2390 N N . LYS B 1 106 ? 14.336 -6.852 -14.461 1 89.69 106 LYS B N 1
ATOM 2391 C CA . LYS B 1 106 ? 15.547 -7.367 -13.828 1 89.69 106 LYS B CA 1
ATOM 2392 C C . LYS B 1 106 ? 15.805 -6.672 -12.492 1 89.69 106 LYS B C 1
ATOM 2394 O O . LYS B 1 106 ? 16.922 -6.207 -12.234 1 89.69 106 LYS B O 1
ATOM 2399 N N . LYS B 1 107 ? 14.758 -6.637 -11.758 1 90.06 107 LYS B N 1
ATOM 2400 C CA . LYS B 1 107 ? 14.875 -6.023 -10.438 1 90.06 107 LYS B CA 1
ATOM 2401 C C . LYS B 1 107 ? 15.828 -6.812 -9.547 1 90.06 107 LYS B C 1
ATOM 2403 O O . LYS B 1 107 ? 15.719 -8.039 -9.438 1 90.06 107 LYS B O 1
ATOM 2408 N N . SER B 1 108 ? 16.812 -6.113 -8.891 1 87.19 108 SER B N 1
ATOM 2409 C CA . SER B 1 108 ? 17.844 -6.766 -8.078 1 87.19 108 SER B CA 1
ATOM 2410 C C . SER B 1 108 ? 17.266 -7.219 -6.738 1 87.19 108 SER B C 1
ATOM 2412 O O . SER B 1 108 ? 17.656 -8.273 -6.223 1 87.19 108 SER B O 1
ATOM 2414 N N . ASP B 1 109 ? 16.453 -6.449 -6.148 1 90.12 109 ASP B N 1
ATOM 2415 C CA . ASP B 1 109 ? 15.828 -6.766 -4.863 1 90.12 109 ASP B CA 1
ATOM 2416 C C . ASP B 1 109 ? 14.344 -7.074 -5.031 1 90.12 109 ASP B C 1
ATOM 2418 O O . ASP B 1 109 ? 13.492 -6.305 -4.582 1 90.12 109 ASP B O 1
ATOM 2422 N N . ILE B 1 110 ? 14.148 -8.289 -5.523 1 92.25 110 ILE B N 1
ATOM 2423 C CA . ILE B 1 110 ? 12.781 -8.688 -5.844 1 92.25 110 ILE B CA 1
ATOM 2424 C C . ILE B 1 110 ? 11.938 -8.688 -4.574 1 92.25 110 ILE B C 1
ATOM 2426 O O . ILE B 1 110 ? 12.383 -9.141 -3.52 1 92.25 110 ILE B O 1
ATOM 2430 N N . LEU B 1 111 ? 10.828 -8.156 -4.695 1 95.25 111 LEU B N 1
ATOM 2431 C CA . LEU B 1 111 ? 9.805 -8.211 -3.662 1 95.25 111 LEU B CA 1
ATOM 2432 C C . LEU B 1 111 ? 8.789 -9.305 -3.957 1 95.25 111 LEU B C 1
ATOM 2434 O O . LEU B 1 111 ? 8.234 -9.359 -5.059 1 95.25 111 LEU B O 1
ATOM 2438 N N . PHE B 1 112 ? 8.531 -10.117 -3.035 1 95.88 112 PHE B N 1
ATOM 2439 C CA . PHE B 1 112 ? 7.637 -11.242 -3.236 1 95.88 112 PHE B CA 1
ATOM 2440 C C . PHE B 1 112 ? 6.215 -10.891 -2.811 1 95.88 112 PHE B C 1
ATOM 2442 O O . PHE B 1 112 ? 5.98 -10.539 -1.653 1 95.88 112 PHE B O 1
ATOM 2449 N N . PRO B 1 113 ? 5.297 -10.977 -3.748 1 96.5 113 PRO B N 1
ATOM 2450 C CA . PRO B 1 113 ? 3.895 -10.711 -3.414 1 96.5 113 PRO B CA 1
ATOM 2451 C C . PRO B 1 113 ? 3.18 -11.938 -2.846 1 96.5 113 PRO B C 1
ATOM 2453 O O . PRO B 1 113 ? 3.424 -13.062 -3.293 1 96.5 113 PRO B O 1
ATOM 2456 N N . PHE B 1 114 ? 2.311 -11.75 -1.897 1 97.19 114 PHE B N 1
ATOM 2457 C CA . PHE B 1 114 ? 1.422 -12.742 -1.312 1 97.19 114 PHE B CA 1
ATOM 2458 C C . PHE B 1 114 ? -0 -12.211 -1.206 1 97.19 114 PHE B C 1
ATOM 2460 O O . PHE B 1 114 ? -0.243 -11.211 -0.525 1 97.19 114 PHE B O 1
ATOM 2467 N N . THR B 1 115 ? -0.902 -12.875 -1.872 1 97.06 115 THR B N 1
ATOM 2468 C CA . THR B 1 115 ? -2.279 -12.398 -1.887 1 97.06 115 THR B CA 1
ATOM 2469 C C . THR B 1 115 ? -3.188 -13.344 -1.104 1 97.06 115 THR B C 1
ATOM 2471 O O . THR B 1 115 ? -3.123 -14.562 -1.28 1 97.06 115 THR B O 1
ATOM 2474 N N . PHE B 1 116 ? -3.969 -12.789 -0.238 1 97.44 116 PHE B N 1
ATOM 2475 C CA . PHE B 1 116 ? -4.973 -13.492 0.55 1 97.44 116 PHE B CA 1
ATOM 2476 C C . PHE B 1 116 ? -6.348 -12.875 0.356 1 97.44 116 PHE B C 1
ATOM 2478 O O . PHE B 1 116 ? -6.461 -11.688 0.018 1 97.44 116 PHE B O 1
ATOM 2485 N N . CYS B 1 117 ? -7.297 -13.602 0.519 1 96.19 117 CYS B N 1
ATOM 2486 C CA . CYS B 1 117 ? -8.633 -13.031 0.683 1 96.19 117 CYS B CA 1
ATOM 2487 C C . CYS B 1 117 ? -9.312 -13.594 1.928 1 96.19 117 CYS B C 1
ATOM 2489 O O . CYS B 1 117 ? -9.078 -14.742 2.305 1 96.19 117 CYS B O 1
ATOM 2491 N N . GLU B 1 118 ? -10.047 -12.758 2.549 1 94.19 118 GLU B N 1
ATOM 2492 C CA . GLU B 1 118 ? -10.789 -13.164 3.736 1 94.19 118 GLU B CA 1
ATOM 2493 C C . GLU B 1 118 ? -12.148 -13.742 3.361 1 94.19 118 GLU B C 1
ATOM 2495 O O . GLU B 1 118 ? -12.977 -13.062 2.748 1 94.19 118 GLU B O 1
ATOM 2500 N N . LEU B 1 119 ? -12.414 -15.016 3.703 1 92.5 119 LEU B N 1
ATOM 2501 C CA . LEU B 1 119 ? -13.688 -15.68 3.445 1 92.5 119 LEU B CA 1
ATOM 2502 C C . LEU B 1 119 ? -14.172 -16.422 4.684 1 92.5 119 LEU B C 1
ATOM 2504 O O . LEU B 1 119 ? -13.523 -17.375 5.129 1 92.5 119 LEU B O 1
ATOM 2508 N N . PHE B 1 120 ? -15.273 -15.938 5.25 1 89.12 120 PHE B N 1
ATOM 2509 C CA . PHE B 1 120 ? -15.938 -16.594 6.375 1 89.12 120 PHE B CA 1
ATOM 2510 C C . PHE B 1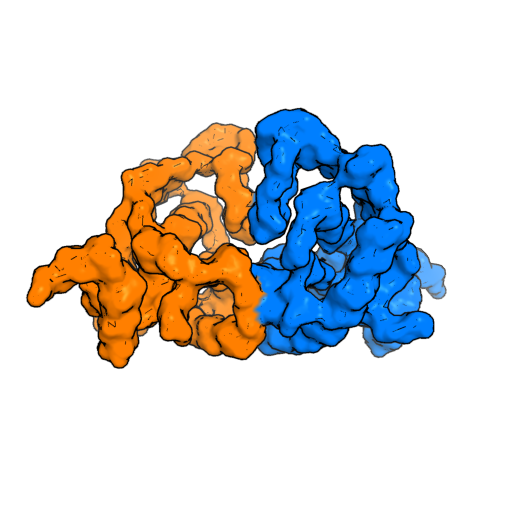 120 ? -14.961 -16.812 7.527 1 89.12 120 PHE B C 1
ATOM 2512 O O . PHE B 1 120 ? -14.914 -17.891 8.125 1 89.12 120 PHE B O 1
ATOM 2519 N N . GLY B 1 121 ? -14.133 -15.891 7.719 1 88 121 GLY B N 1
ATOM 2520 C CA . GLY B 1 121 ? -13.234 -15.93 8.859 1 88 121 GLY B CA 1
ATOM 2521 C C . GLY B 1 121 ? -11.891 -16.547 8.539 1 88 121 GLY B C 1
ATOM 2522 O O . GLY B 1 121 ? -10.992 -16.578 9.391 1 88 121 GLY B O 1
ATOM 2523 N N . TYR B 1 122 ? -11.758 -17.016 7.332 1 91.19 122 TYR B N 1
ATOM 2524 C CA . TYR B 1 122 ? -10.492 -17.609 6.91 1 91.19 122 TYR B CA 1
ATOM 2525 C C . TYR B 1 122 ? -9.75 -16.672 5.949 1 91.19 122 TYR B C 1
ATOM 2527 O O . TYR B 1 122 ? -10.375 -15.969 5.156 1 91.19 122 TYR B O 1
ATOM 2535 N N . TYR B 1 123 ? -8.453 -16.641 6.184 1 94.06 123 TYR B N 1
ATOM 2536 C CA . TYR B 1 123 ? -7.625 -16.047 5.148 1 94.06 123 TYR B CA 1
ATOM 2537 C C . TYR B 1 123 ? -7.098 -17.109 4.191 1 94.06 123 TYR B C 1
ATOM 2539 O O . TYR B 1 123 ? -6.281 -17.953 4.578 1 94.06 123 TYR B O 1
ATOM 2547 N N . ILE B 1 124 ? -7.578 -17.016 2.977 1 95.62 124 ILE B N 1
ATOM 2548 C CA . ILE B 1 124 ? -7.199 -18.031 1.998 1 95.62 124 ILE B CA 1
ATOM 2549 C C . ILE B 1 124 ? -6.129 -17.469 1.063 1 95.62 124 ILE B C 1
ATOM 2551 O O . ILE B 1 124 ? -6.23 -16.312 0.617 1 95.62 124 ILE B O 1
ATOM 2555 N N . ARG B 1 125 ? -5.133 -18.281 0.833 1 96.12 125 ARG B N 1
ATOM 2556 C CA . ARG B 1 125 ? -4.008 -17.891 -0.012 1 96.12 125 ARG B CA 1
ATOM 2557 C C . ARG B 1 125 ? -4.328 -18.125 -1.486 1 96.12 125 ARG B C 1
ATOM 2559 O O . ARG B 1 125 ? -5.035 -19.062 -1.836 1 96.12 125 ARG B O 1
ATOM 2566 N N . ASP B 1 126 ? -3.789 -17.188 -2.426 1 96.5 126 ASP B N 1
ATOM 2567 C CA . ASP B 1 126 ? -3.938 -17.328 -3.871 1 96.5 126 ASP B CA 1
ATOM 2568 C C . ASP B 1 126 ? -5.398 -17.547 -4.254 1 96.5 126 ASP B C 1
ATOM 2570 O O . ASP B 1 126 ? -5.746 -18.594 -4.805 1 96.5 126 ASP B O 1
ATOM 2574 N N . PRO B 1 127 ? -6.211 -16.594 -4.008 1 97.25 127 PRO B N 1
ATOM 2575 C CA . PRO B 1 127 ? -7.641 -16.75 -4.277 1 97.25 127 PRO B CA 1
ATOM 2576 C C . PRO B 1 127 ? -7.961 -16.781 -5.77 1 97.25 127 PRO B C 1
ATOM 2578 O O . PRO B 1 127 ? -7.273 -16.141 -6.57 1 97.25 127 PRO B O 1
ATOM 2581 N N . THR B 1 128 ? -9.031 -17.547 -6.137 1 96.44 128 THR B N 1
ATOM 2582 C CA . THR B 1 128 ? -9.602 -17.5 -7.477 1 96.44 128 THR B CA 1
ATOM 2583 C C . THR B 1 128 ? -10.469 -16.25 -7.648 1 96.44 128 THR B C 1
ATOM 2585 O O . THR B 1 128 ? -10.758 -15.555 -6.672 1 96.44 128 THR B O 1
ATOM 2588 N N . LYS B 1 129 ? -10.805 -16.062 -8.859 1 96.38 129 LYS B N 1
ATOM 2589 C CA . LYS B 1 129 ? -11.664 -14.914 -9.133 1 96.38 129 LYS B CA 1
ATOM 2590 C C . LYS B 1 129 ? -12.977 -15.008 -8.375 1 96.38 129 LYS B C 1
ATOM 2592 O O . LYS B 1 129 ? -13.461 -14.016 -7.832 1 96.38 129 LYS B O 1
ATOM 2597 N N . GLU B 1 130 ? -13.539 -16.156 -8.344 1 93.75 130 GLU B N 1
ATOM 2598 C CA . GLU B 1 130 ? -14.789 -16.391 -7.621 1 93.75 130 GLU B CA 1
ATOM 2599 C C . GLU B 1 130 ? -14.625 -16.109 -6.129 1 93.75 130 GLU B C 1
ATOM 2601 O O . GLU B 1 130 ? -15.484 -15.461 -5.52 1 93.75 130 GLU B O 1
ATOM 2606 N N . GLU B 1 131 ? -13.609 -16.578 -5.574 1 94.62 131 GLU B N 1
ATOM 2607 C CA . GLU B 1 131 ? -13.328 -16.344 -4.16 1 94.62 131 GLU B CA 1
ATOM 2608 C C . GLU B 1 131 ? -13.133 -14.867 -3.861 1 94.62 131 GLU B C 1
ATOM 2610 O O . GLU B 1 131 ? -13.617 -14.367 -2.848 1 94.62 131 GLU B O 1
ATOM 2615 N N . GLU B 1 132 ? -12.398 -14.156 -4.727 1 95.06 132 GLU B N 1
ATOM 2616 C CA . GLU B 1 132 ? -12.203 -12.719 -4.57 1 95.06 132 GLU B CA 1
ATOM 2617 C C . GLU B 1 132 ? -13.531 -11.969 -4.602 1 95.06 132 GLU B C 1
ATOM 2619 O O . GLU B 1 132 ? -13.742 -11.031 -3.83 1 95.06 132 GLU B O 1
ATOM 2624 N N . LYS B 1 133 ? -14.367 -12.359 -5.461 1 92.88 133 LYS B N 1
ATOM 2625 C CA . LYS B 1 133 ? -15.664 -11.703 -5.613 1 92.88 133 LYS B CA 1
ATOM 2626 C C . LYS B 1 133 ? -16.516 -11.883 -4.363 1 92.88 133 LYS B C 1
ATOM 2628 O O . LYS B 1 133 ? -17.281 -10.984 -3.996 1 92.88 133 LYS B O 1
ATOM 2633 N N . MET B 1 134 ? -16.375 -12.961 -3.734 1 92.62 134 MET B N 1
ATOM 2634 C CA . MET B 1 134 ? -17.172 -13.273 -2.559 1 92.62 134 MET B CA 1
ATOM 2635 C C . MET B 1 134 ? -16.578 -12.633 -1.308 1 92.62 134 MET B C 1
ATOM 2637 O O . MET B 1 134 ? -17.281 -12.453 -0.305 1 92.62 134 MET B O 1
ATOM 2641 N N . SER B 1 135 ? -15.352 -12.32 -1.368 1 93.5 135 SER B N 1
ATOM 2642 C CA . SER B 1 135 ? -14.633 -11.82 -0.203 1 93.5 135 SER B CA 1
ATOM 2643 C C . SER B 1 135 ? -14.875 -10.328 -0.009 1 93.5 135 SER B C 1
ATOM 2645 O O . SER B 1 135 ? -15.039 -9.586 -0.982 1 93.5 135 SER B O 1
ATOM 2647 N N . GLN B 1 136 ? -14.867 -9.93 1.215 1 89.75 136 GLN B N 1
ATOM 2648 C CA . GLN B 1 136 ? -15 -8.508 1.513 1 89.75 136 GLN B CA 1
ATOM 2649 C C . GLN B 1 136 ? -13.625 -7.84 1.592 1 89.75 136 GLN B C 1
ATOM 2651 O O . GLN B 1 136 ? -13.539 -6.613 1.712 1 89.75 136 GLN B O 1
ATOM 2656 N N . CYS B 1 137 ? -12.609 -8.602 1.56 1 93.25 137 CYS B N 1
ATOM 2657 C CA . CYS B 1 137 ? -11.266 -8.047 1.678 1 93.25 137 CYS B CA 1
ATOM 2658 C C . CYS B 1 137 ? -10.25 -8.914 0.943 1 93.25 137 CYS B C 1
ATOM 2660 O O . CYS B 1 137 ? -10.148 -10.117 1.205 1 93.25 137 CYS B O 1
ATOM 2662 N N . THR B 1 138 ? -9.625 -8.375 0.009 1 95 138 THR B N 1
ATOM 2663 C CA . THR B 1 138 ? -8.445 -8.984 -0.6 1 95 138 THR B CA 1
ATOM 2664 C C . THR B 1 138 ? -7.18 -8.242 -0.186 1 95 138 THR B C 1
ATOM 2666 O O . THR B 1 138 ? -7.113 -7.012 -0.284 1 95 138 THR B O 1
ATOM 2669 N N . LEU B 1 139 ? -6.238 -8.992 0.33 1 95.94 139 LEU B N 1
ATOM 2670 C CA . LEU B 1 139 ? -5.008 -8.43 0.881 1 95.94 139 LEU B CA 1
ATOM 2671 C C . LEU B 1 139 ? -3.791 -8.93 0.11 1 95.94 139 LEU B C 1
ATOM 2673 O O . LEU B 1 139 ? -3.668 -10.125 -0.161 1 95.94 139 LEU B O 1
ATOM 2677 N N . THR B 1 140 ? -2.947 -8.023 -0.291 1 96.25 140 THR B N 1
ATOM 2678 C CA . THR B 1 140 ? -1.672 -8.398 -0.894 1 96.25 140 THR B CA 1
ATOM 2679 C C . THR B 1 140 ? -0.508 -7.828 -0.085 1 96.25 140 THR B C 1
ATOM 2681 O O . THR B 1 140 ? -0.497 -6.641 0.246 1 96.25 140 THR B O 1
ATOM 2684 N N . ILE B 1 141 ? 0.419 -8.633 0.255 1 97.25 141 ILE B N 1
ATOM 2685 C CA . ILE B 1 141 ? 1.605 -8.266 1.023 1 97.25 141 ILE B CA 1
ATOM 2686 C C . ILE B 1 141 ? 2.854 -8.445 0.162 1 97.25 141 ILE B C 1
ATOM 2688 O O . ILE B 1 141 ? 3.031 -9.492 -0.471 1 97.25 141 ILE B O 1
ATOM 2692 N N . PHE B 1 142 ? 3.678 -7.441 0.081 1 97.06 142 PHE B N 1
ATOM 2693 C CA . PHE B 1 142 ? 4.977 -7.527 -0.58 1 97.06 142 PHE B CA 1
ATOM 2694 C C . PHE B 1 142 ? 6.102 -7.598 0.444 1 97.06 142 PHE B C 1
ATOM 2696 O O . PHE B 1 142 ? 6.266 -6.68 1.254 1 97.06 142 PHE B O 1
ATOM 2703 N N . LEU B 1 143 ? 6.879 -8.68 0.373 1 97.12 143 LEU B N 1
ATOM 2704 C CA . LEU B 1 143 ? 7.992 -8.859 1.296 1 97.12 143 LEU B CA 1
ATOM 2705 C C . LEU B 1 143 ? 9.312 -8.945 0.542 1 97.12 143 LEU B C 1
ATOM 2707 O O . LEU B 1 143 ? 9.375 -9.484 -0.563 1 97.12 143 LEU B O 1
ATOM 2711 N N . SER B 1 144 ? 10.328 -8.398 1.201 1 95.56 144 SER B N 1
ATOM 2712 C CA . SER B 1 144 ? 11.68 -8.625 0.715 1 95.56 144 SER B CA 1
ATOM 2713 C C . SER B 1 144 ? 12.148 -10.047 1.014 1 95.56 144 SER B C 1
ATOM 2715 O O . SER B 1 144 ? 11.469 -10.789 1.726 1 95.56 144 SER B O 1
ATOM 2717 N N . GLU B 1 145 ? 13.273 -10.383 0.453 1 90.94 145 GLU B N 1
ATOM 2718 C CA . GLU B 1 145 ? 13.867 -11.695 0.692 1 90.94 145 GLU B CA 1
ATOM 2719 C C . GLU B 1 145 ? 14.133 -11.922 2.178 1 90.94 145 GLU B C 1
ATOM 2721 O O . GLU B 1 145 ? 14.016 -13.039 2.674 1 90.94 145 GLU B O 1
ATOM 2726 N N . SER B 1 146 ? 14.469 -10.875 2.877 1 92.75 146 SER B N 1
ATOM 2727 C CA . SER B 1 146 ? 14.781 -10.969 4.297 1 92.75 146 SER B CA 1
ATOM 2728 C C . SER B 1 146 ? 13.516 -10.961 5.148 1 92.75 146 SER B C 1
ATOM 2730 O O . SER B 1 146 ? 13.586 -11.016 6.375 1 92.75 146 SER B O 1
ATOM 2732 N N . GLY B 1 147 ? 12.391 -10.836 4.457 1 94.31 147 GLY B N 1
ATOM 2733 C CA . GLY B 1 147 ? 11.125 -10.891 5.172 1 94.31 147 GLY B CA 1
ATOM 2734 C C . GLY B 1 147 ? 10.648 -9.531 5.645 1 94.31 147 GLY B C 1
ATOM 2735 O O . GLY B 1 147 ? 9.75 -9.438 6.484 1 94.31 147 GLY B O 1
ATOM 2736 N N . LYS B 1 148 ? 11.25 -8.508 5.18 1 96.44 148 LYS B N 1
ATOM 2737 C CA . LYS B 1 148 ? 10.836 -7.152 5.535 1 96.44 148 LYS B CA 1
ATOM 2738 C C . LYS B 1 148 ? 9.68 -6.684 4.652 1 96.44 148 LYS B C 1
ATOM 2740 O O . LYS B 1 148 ? 9.555 -7.117 3.506 1 96.44 148 LYS B O 1
ATOM 2745 N N . ILE B 1 149 ? 8.828 -5.797 5.176 1 97.56 149 ILE B N 1
ATOM 2746 C CA . ILE B 1 149 ? 7.578 -5.398 4.547 1 97.56 149 ILE B CA 1
ATOM 2747 C C . ILE B 1 149 ? 7.816 -4.203 3.627 1 97.56 149 ILE B C 1
ATOM 2749 O O . ILE B 1 149 ? 8.375 -3.188 4.051 1 97.56 149 ILE B O 1
ATOM 2753 N N . ASN B 1 150 ? 7.434 -4.332 2.443 1 96.56 150 ASN B N 1
ATOM 2754 C CA . ASN B 1 150 ? 7.406 -3.219 1.502 1 96.56 150 ASN B CA 1
ATOM 2755 C C . ASN B 1 150 ? 6.012 -2.607 1.399 1 96.56 150 ASN B C 1
ATOM 2757 O O . ASN B 1 150 ? 5.852 -1.39 1.511 1 96.56 150 ASN B O 1
ATOM 2761 N N . ILE B 1 151 ? 5.035 -3.484 1.198 1 95.38 151 ILE B N 1
ATOM 2762 C CA . ILE B 1 151 ? 3.662 -2.998 1.099 1 95.38 151 ILE B CA 1
ATOM 2763 C C . ILE B 1 151 ? 2.709 -4.008 1.732 1 95.38 151 ILE B C 1
ATOM 2765 O O . ILE B 1 151 ? 2.891 -5.219 1.584 1 95.38 151 ILE B O 1
ATOM 2769 N N . VAL B 1 152 ? 1.789 -3.566 2.459 1 95.62 152 VAL B N 1
ATOM 2770 C CA . VAL B 1 152 ? 0.54 -4.238 2.803 1 95.62 152 VAL B CA 1
ATOM 2771 C C . VAL B 1 152 ? -0.642 -3.451 2.244 1 95.62 152 VAL B C 1
ATOM 2773 O O . VAL B 1 152 ? -0.83 -2.279 2.582 1 95.62 152 VAL B O 1
ATOM 2776 N N . LYS B 1 153 ? -1.349 -4.047 1.413 1 93.56 153 LYS B N 1
ATOM 2777 C CA . LYS B 1 153 ? -2.459 -3.348 0.774 1 93.56 153 LYS B CA 1
ATOM 2778 C C . LYS B 1 153 ? -3.738 -4.18 0.828 1 93.56 153 LYS B C 1
ATOM 2780 O O . LYS B 1 153 ? -3.729 -5.363 0.492 1 93.56 153 LYS B O 1
ATOM 2785 N N . THR B 1 154 ? -4.754 -3.541 1.217 1 93.25 154 THR B N 1
ATOM 2786 C CA . THR B 1 154 ? -6.059 -4.191 1.221 1 93.25 154 THR B CA 1
ATOM 2787 C C . THR B 1 154 ? -6.988 -3.553 0.19 1 93.25 154 THR B C 1
ATOM 2789 O O . THR B 1 154 ? -6.93 -2.342 -0.038 1 93.25 154 THR B O 1
ATOM 2792 N N . GLN B 1 155 ? -7.625 -4.363 -0.51 1 89.12 155 GLN B N 1
ATOM 2793 C CA . GLN B 1 155 ? -8.773 -3.943 -1.312 1 89.12 155 GLN B CA 1
ATOM 2794 C C . GLN B 1 155 ? -10.086 -4.301 -0.623 1 89.12 155 GLN B C 1
ATOM 2796 O O . GLN B 1 155 ? -10.328 -5.465 -0.298 1 89.12 155 GLN B O 1
ATOM 2801 N N . GLY B 1 156 ? -10.891 -3.322 -0.384 1 88.44 156 GLY B N 1
ATOM 2802 C CA . GLY B 1 156 ? -12.102 -3.527 0.391 1 88.44 156 GLY B CA 1
ATOM 2803 C C . GLY B 1 156 ? -11.969 -3.09 1.837 1 88.44 156 GLY B C 1
ATOM 2804 O O . GLY B 1 156 ? -11.492 -1.989 2.117 1 88.44 156 GLY B O 1
ATOM 2805 N N . SER B 1 157 ? -12.414 -3.957 2.762 1 90.94 157 SER B N 1
ATOM 2806 C CA . SER B 1 157 ? -12.422 -3.605 4.18 1 90.94 157 SER B CA 1
ATOM 2807 C C . SER B 1 157 ? -11.016 -3.629 4.762 1 90.94 157 SER B C 1
ATOM 2809 O O . SER B 1 157 ? -10.211 -4.496 4.422 1 90.94 157 SER B O 1
ATOM 2811 N N . PRO B 1 158 ? -10.719 -2.658 5.656 1 95 158 PRO B N 1
ATOM 2812 C CA . PRO B 1 158 ? -9.445 -2.715 6.371 1 95 158 PRO B CA 1
ATOM 2813 C C . PRO B 1 158 ? -9.32 -3.947 7.266 1 95 158 PRO B C 1
ATOM 2815 O O . PRO B 1 158 ? -10.32 -4.613 7.543 1 95 158 PRO B O 1
ATOM 2818 N N . ILE B 1 159 ? -8.156 -4.215 7.691 1 95.62 159 ILE B N 1
ATOM 2819 C CA . ILE B 1 159 ? -7.914 -5.434 8.453 1 95.62 159 ILE B CA 1
ATOM 2820 C C . ILE B 1 159 ? -7.219 -5.09 9.773 1 95.62 159 ILE B C 1
ATOM 2822 O O . ILE B 1 159 ? -6.535 -4.066 9.867 1 95.62 159 ILE B O 1
ATOM 2826 N N . ALA B 1 160 ? -7.359 -5.988 10.695 1 95.38 160 ALA B N 1
ATOM 2827 C CA . ALA B 1 160 ? -6.77 -5.797 12.016 1 95.38 160 ALA B CA 1
ATOM 2828 C C . ALA B 1 160 ? -5.258 -6.027 11.984 1 95.38 160 ALA B C 1
ATOM 2830 O O . ALA B 1 160 ? -4.77 -6.879 11.234 1 95.38 160 ALA B O 1
ATOM 2831 N N . LEU B 1 161 ? -4.555 -5.281 12.859 1 96.06 161 LEU B N 1
ATOM 2832 C CA . LEU B 1 161 ? -3.109 -5.422 12.984 1 96.06 161 LEU B CA 1
ATOM 2833 C C . LEU B 1 161 ? -2.729 -6.863 13.312 1 96.06 161 LEU B C 1
ATOM 2835 O O . LEU B 1 161 ? -1.747 -7.387 12.781 1 96.06 161 LEU B O 1
ATOM 2839 N N . ALA B 1 162 ? -3.496 -7.469 14.156 1 95.44 162 ALA B N 1
ATOM 2840 C CA . ALA B 1 162 ? -3.217 -8.836 14.57 1 95.44 162 ALA B CA 1
ATOM 2841 C C . ALA B 1 162 ? -3.232 -9.789 13.375 1 95.44 162 ALA B C 1
ATOM 2843 O O . ALA B 1 162 ? -2.41 -10.703 13.289 1 95.44 162 ALA B O 1
ATOM 2844 N N . ASP B 1 163 ? -4.156 -9.594 12.477 1 95.38 163 ASP B N 1
ATOM 2845 C CA . ASP B 1 163 ? -4.258 -10.43 11.289 1 95.38 163 ASP B CA 1
ATOM 2846 C C . ASP B 1 163 ? -3.066 -10.203 10.359 1 95.38 163 ASP B C 1
ATOM 2848 O O . ASP B 1 163 ? -2.527 -11.156 9.789 1 95.38 163 ASP B O 1
ATOM 2852 N N . VAL B 1 164 ? -2.635 -8.953 10.227 1 96.12 164 VAL B N 1
ATOM 2853 C CA . VAL B 1 164 ? -1.464 -8.633 9.414 1 96.12 164 VAL B CA 1
ATOM 2854 C C . VAL B 1 164 ? -0.236 -9.344 9.977 1 96.12 164 VAL B C 1
ATOM 2856 O O . VAL B 1 164 ? 0.542 -9.945 9.227 1 96.12 164 VAL B O 1
ATOM 2859 N N . GLN B 1 165 ? -0.106 -9.273 11.242 1 95.56 165 GLN B N 1
ATOM 2860 C CA . GLN B 1 165 ? 1.033 -9.898 11.906 1 95.56 165 GLN B CA 1
ATOM 2861 C C . GLN B 1 165 ? 1.073 -11.398 11.625 1 95.56 165 GLN B C 1
ATOM 2863 O O . GLN B 1 165 ? 2.125 -11.945 11.281 1 95.56 165 GLN B O 1
ATOM 2868 N N . LYS B 1 166 ? -0.03 -12.008 11.789 1 94.62 166 LYS B N 1
ATOM 2869 C CA . LYS B 1 166 ? -0.13 -13.445 11.555 1 94.62 166 LYS B CA 1
ATOM 2870 C C . LYS B 1 166 ? 0.211 -13.789 10.109 1 94.62 166 LYS B C 1
ATOM 2872 O O . LYS B 1 166 ? 0.992 -14.703 9.852 1 94.62 166 LYS B O 1
ATOM 2877 N N . LEU B 1 167 ? -0.339 -13.078 9.195 1 95.56 167 LEU B N 1
ATOM 2878 C CA . LEU B 1 167 ? -0.153 -13.359 7.777 1 95.56 167 LEU B CA 1
ATOM 2879 C C . LEU B 1 167 ? 1.287 -13.094 7.352 1 95.56 167 LEU B C 1
ATOM 2881 O O . LEU B 1 167 ? 1.871 -13.883 6.602 1 95.56 167 LEU B O 1
ATOM 2885 N N . VAL B 1 168 ? 1.871 -12.008 7.844 1 96.5 168 VAL B N 1
ATOM 2886 C CA . VAL B 1 168 ? 3.246 -11.672 7.492 1 96.5 168 VAL B CA 1
ATOM 2887 C C . VAL B 1 168 ? 4.191 -12.758 8.008 1 96.5 168 VAL B C 1
ATOM 2889 O O . VAL B 1 168 ? 5.137 -13.141 7.312 1 96.5 168 VAL B O 1
ATOM 2892 N N . SER B 1 169 ? 3.934 -13.188 9.188 1 93.44 169 SER B N 1
ATOM 2893 C CA . SER B 1 169 ? 4.77 -14.242 9.75 1 93.44 169 SER B CA 1
ATOM 2894 C C . SER B 1 169 ? 4.766 -15.484 8.859 1 93.44 169 SER B C 1
ATOM 2896 O O . SER B 1 169 ? 5.816 -16.078 8.609 1 93.44 169 SER B O 1
ATOM 2898 N N . ASN B 1 170 ? 3.621 -15.867 8.344 1 89.81 170 ASN B N 1
ATOM 2899 C CA . ASN B 1 170 ? 3.508 -16.984 7.402 1 89.81 170 ASN B CA 1
ATOM 2900 C C . ASN B 1 170 ? 4.281 -16.703 6.117 1 89.81 170 ASN B C 1
ATOM 2902 O O . ASN B 1 170 ? 5.008 -17.562 5.625 1 89.81 170 ASN B O 1
ATOM 2906 N N . CYS B 1 171 ? 4.191 -15.508 5.629 1 94.94 171 CYS B N 1
ATOM 2907 C CA . CYS B 1 171 ? 4.75 -15.125 4.336 1 94.94 171 CYS B CA 1
ATOM 2908 C C . CYS B 1 171 ? 6.27 -15.062 4.398 1 94.94 171 CYS B C 1
ATOM 2910 O O . CYS B 1 171 ? 6.949 -15.32 3.4 1 94.94 171 CYS B O 1
ATOM 2912 N N . GLN B 1 172 ? 6.809 -14.727 5.59 1 94.5 172 GLN B N 1
ATOM 2913 C CA . GLN B 1 172 ? 8.258 -14.578 5.734 1 94.5 172 GLN B CA 1
ATOM 2914 C C . GLN B 1 172 ? 8.977 -15.883 5.418 1 94.5 172 GLN B C 1
ATOM 2916 O O . GLN B 1 172 ? 10 -15.883 4.73 1 94.5 172 GLN B O 1
ATOM 2921 N N . LEU B 1 173 ? 8.406 -16.984 5.855 1 89.31 173 LEU B N 1
ATOM 2922 C CA . LEU B 1 173 ? 8.969 -18.297 5.559 1 89.31 173 LEU B CA 1
ATOM 2923 C C . LEU B 1 173 ? 8.914 -18.578 4.059 1 89.31 173 LEU B C 1
ATOM 2925 O O . LEU B 1 173 ? 9.891 -19.078 3.482 1 89.31 173 LEU B O 1
ATOM 2929 N N . TRP B 1 174 ? 7.863 -18.219 3.492 1 90.06 174 TRP B N 1
ATOM 2930 C CA . TRP B 1 174 ? 7.672 -18.469 2.068 1 90.06 174 TRP B CA 1
ATOM 2931 C C . TRP B 1 174 ? 8.602 -17.594 1.232 1 90.06 174 TRP B C 1
ATOM 2933 O O . TRP B 1 174 ? 9.133 -18.031 0.214 1 90.06 174 TRP B O 1
ATOM 2943 N N . ALA B 1 175 ? 8.797 -16.391 1.665 1 91.94 175 ALA B N 1
ATOM 2944 C CA . ALA B 1 175 ? 9.68 -15.461 0.955 1 91.94 175 ALA B CA 1
ATOM 2945 C C . ALA B 1 175 ? 11.109 -15.984 0.929 1 91.94 175 ALA B C 1
ATOM 2947 O O . ALA B 1 175 ? 11.789 -15.906 -0.1 1 91.94 175 ALA B O 1
ATOM 2948 N N . ALA B 1 176 ? 11.539 -16.469 2.02 1 88.19 176 ALA B N 1
ATOM 2949 C CA . ALA B 1 176 ? 12.891 -17.016 2.107 1 88.19 176 ALA B CA 1
ATOM 2950 C C . ALA B 1 176 ? 13.062 -18.188 1.139 1 88.19 176 ALA B C 1
ATOM 2952 O O . ALA B 1 176 ? 14.094 -18.297 0.47 1 88.19 176 ALA B O 1
ATOM 2953 N N . ARG B 1 177 ? 12.086 -19.016 1.032 1 85.75 177 ARG B N 1
ATOM 2954 C CA . ARG B 1 177 ? 12.133 -20.156 0.133 1 85.75 177 ARG B CA 1
ATOM 2955 C C . ARG B 1 177 ? 12.117 -19.719 -1.325 1 85.75 177 ARG B C 1
ATOM 2957 O O . ARG B 1 177 ? 12.859 -20.25 -2.15 1 85.75 177 ARG B O 1
ATOM 2964 N N . ALA B 1 178 ? 11.25 -18.781 -1.581 1 87.81 178 ALA B N 1
ATOM 2965 C CA . ALA B 1 178 ? 11.117 -18.266 -2.943 1 87.81 178 ALA B CA 1
ATOM 2966 C C . ALA B 1 178 ? 12.422 -17.641 -3.432 1 87.81 178 ALA B C 1
ATOM 2968 O O . ALA B 1 178 ? 12.789 -17.797 -4.598 1 87.81 178 ALA B O 1
ATOM 2969 N N . SER B 1 179 ? 13.102 -16.922 -2.553 1 87.56 179 SER B N 1
ATOM 2970 C CA . SER B 1 179 ? 14.328 -16.234 -2.914 1 87.56 179 SER B CA 1
ATOM 2971 C C . SER B 1 179 ? 15.406 -17.203 -3.373 1 87.56 179 SER B C 1
ATOM 2973 O O . SER B 1 179 ? 16.25 -16.859 -4.195 1 87.56 179 SER B O 1
ATOM 2975 N N . GLN B 1 180 ? 15.367 -18.375 -2.953 1 86.69 180 GLN B N 1
ATOM 2976 C CA . GLN B 1 180 ? 16.344 -19.391 -3.324 1 86.69 180 GLN B CA 1
ATOM 2977 C C . GLN B 1 180 ? 16.062 -19.953 -4.715 1 86.69 180 GLN B C 1
ATOM 2979 O O . GLN B 1 180 ? 16.938 -20.516 -5.359 1 86.69 180 GLN B O 1
ATOM 2984 N N . LYS B 1 181 ? 14.883 -19.812 -5.156 1 84.69 181 LYS B N 1
ATOM 2985 C CA . LYS B 1 181 ? 14.461 -20.422 -6.418 1 84.69 181 LYS B CA 1
ATOM 2986 C C . LYS B 1 181 ? 14.555 -19.406 -7.562 1 84.69 181 LYS B C 1
ATOM 2988 O O . LYS B 1 181 ? 14.641 -19.797 -8.734 1 84.69 181 LYS B O 1
ATOM 2993 N N . MET B 1 182 ? 14.609 -18.156 -7.242 1 82.81 182 MET B N 1
ATOM 2994 C CA . MET B 1 182 ? 14.586 -17.094 -8.242 1 82.81 182 MET B CA 1
ATOM 2995 C C . MET B 1 182 ? 15.828 -17.141 -9.117 1 82.81 182 MET B C 1
ATOM 2997 O O . MET B 1 182 ? 15.742 -16.984 -10.344 1 82.81 182 MET B O 1
ATOM 3001 N N . PRO B 1 183 ? 16.938 -17.422 -8.508 1 79.19 183 PRO B N 1
ATOM 3002 C CA . PRO B 1 183 ? 18.125 -17.516 -9.359 1 79.19 183 PRO B CA 1
ATOM 3003 C C . PRO B 1 183 ? 18 -18.594 -10.43 1 79.19 183 PRO B C 1
ATOM 3005 O O . PRO B 1 183 ? 18.516 -18.438 -11.539 1 79.19 183 PRO B O 1
ATOM 3008 N N . MET B 1 184 ? 17.297 -19.609 -10.117 1 80.19 184 MET B N 1
ATOM 3009 C CA . MET B 1 184 ? 17.078 -20.688 -11.078 1 80.19 184 MET B CA 1
ATOM 3010 C C . MET B 1 184 ? 16.297 -20.188 -12.289 1 80.19 184 MET B C 1
ATOM 3012 O O . MET B 1 184 ? 16.547 -20.609 -13.414 1 80.19 184 MET B O 1
ATOM 3016 N N . LEU B 1 185 ? 15.398 -19.312 -12.047 1 81.94 185 LEU B N 1
ATOM 3017 C CA . LEU B 1 185 ? 14.609 -18.703 -13.117 1 81.94 185 LEU B CA 1
ATOM 3018 C C . LEU B 1 185 ? 15.508 -17.906 -14.062 1 81.94 185 LEU B C 1
ATOM 3020 O O . LEU B 1 185 ? 15.375 -18.016 -15.289 1 81.94 185 LEU B O 1
ATOM 3024 N N . GLN B 1 186 ? 16.359 -17.219 -13.484 1 78.38 186 GLN B N 1
ATOM 3025 C CA . GLN B 1 186 ? 17.266 -16.391 -14.297 1 78.38 186 GLN B CA 1
ATOM 3026 C C . GLN B 1 186 ? 18.203 -17.266 -15.125 1 78.38 186 GLN B C 1
ATOM 3028 O O . GLN B 1 186 ? 18.469 -16.969 -16.297 1 78.38 186 GLN B O 1
ATOM 3033 N N . ALA B 1 187 ? 18.594 -18.312 -14.5 1 81.69 187 ALA B N 1
ATOM 3034 C CA . ALA B 1 187 ? 19.547 -19.203 -15.156 1 81.69 187 ALA B CA 1
ATOM 3035 C C . ALA B 1 187 ? 18.891 -20 -16.281 1 81.69 187 ALA B C 1
ATOM 3037 O O . ALA B 1 187 ? 19.469 -20.172 -17.359 1 81.69 187 ALA B O 1
ATOM 3038 N N . ASN B 1 188 ? 17.672 -20.469 -16.078 1 86.38 188 ASN B N 1
ATOM 3039 C CA . ASN B 1 188 ? 17.016 -21.391 -17 1 86.38 188 ASN B CA 1
ATOM 3040 C C . ASN B 1 188 ? 15.984 -20.672 -17.859 1 86.38 188 ASN B C 1
ATOM 3042 O O . ASN B 1 188 ? 15.422 -21.266 -18.781 1 86.38 188 ASN B O 1
ATOM 3046 N N . LYS B 1 189 ? 15.734 -19.484 -17.578 1 87.94 189 LYS B N 1
ATOM 3047 C CA . LYS B 1 189 ? 14.766 -18.625 -18.266 1 87.94 189 LYS B CA 1
ATOM 3048 C C . LYS B 1 189 ? 13.352 -19.172 -18.109 1 87.94 189 LYS B C 1
ATOM 3050 O O . LYS B 1 189 ? 12.438 -18.734 -18.812 1 87.94 189 LYS B O 1
ATOM 3055 N N . THR B 1 190 ? 13.258 -20.188 -17.281 1 87.19 190 THR B N 1
ATOM 3056 C CA . THR B 1 190 ? 11.953 -20.781 -17 1 87.19 190 THR B CA 1
ATOM 3057 C C . THR B 1 190 ? 11.883 -21.281 -15.562 1 87.19 190 THR B C 1
ATOM 3059 O O . THR B 1 190 ? 12.883 -21.734 -15.008 1 87.19 190 THR B O 1
ATOM 3062 N N . PHE B 1 191 ? 10.695 -21.094 -15.023 1 87.25 191 PHE B N 1
ATOM 3063 C CA . PHE B 1 191 ? 10.375 -21.672 -13.727 1 87.25 191 PHE B CA 1
ATOM 3064 C C . PHE B 1 191 ? 8.969 -22.266 -13.734 1 87.25 191 PHE B C 1
ATOM 3066 O O . PHE B 1 191 ? 8.023 -21.641 -14.219 1 87.25 191 PHE B O 1
ATOM 3073 N N . ILE B 1 192 ? 8.914 -23.531 -13.273 1 82.56 192 ILE B N 1
ATOM 3074 C CA . ILE B 1 192 ? 7.613 -24.172 -13.117 1 82.56 192 ILE B CA 1
ATOM 3075 C C . ILE B 1 192 ? 7.547 -24.875 -11.766 1 82.56 192 ILE B C 1
ATOM 3077 O O . ILE B 1 192 ? 8.414 -25.688 -11.438 1 82.56 192 ILE B O 1
ATOM 3081 N N . GLY B 1 193 ? 6.613 -24.562 -11 1 80.81 193 GLY B N 1
ATOM 3082 C CA . GLY B 1 193 ? 6.426 -25.203 -9.711 1 80.81 193 GLY B CA 1
ATOM 3083 C C . GLY B 1 193 ? 5.848 -24.281 -8.656 1 80.81 193 GLY B C 1
ATOM 3084 O O . GLY B 1 193 ? 5.094 -23.359 -8.977 1 80.81 193 GLY B O 1
ATOM 3085 N N . LYS B 1 194 ? 6.012 -24.766 -7.383 1 77.75 194 LYS B N 1
ATOM 3086 C CA . LYS B 1 194 ? 5.551 -23.953 -6.254 1 77.75 194 LYS B CA 1
ATOM 3087 C C . LYS B 1 194 ? 6.668 -23.062 -5.723 1 77.75 194 LYS B C 1
ATOM 3089 O O . LYS B 1 194 ? 7.613 -23.547 -5.094 1 77.75 194 LYS B O 1
ATOM 3094 N N . LEU B 1 195 ? 6.57 -21.828 -6.039 1 76.31 195 LEU B N 1
ATOM 3095 C CA . LEU B 1 195 ? 7.609 -20.875 -5.672 1 76.31 195 LEU B CA 1
ATOM 3096 C C . LEU B 1 195 ? 7.758 -20.781 -4.156 1 76.31 195 LEU B C 1
ATOM 3098 O O . LEU B 1 195 ? 8.859 -20.578 -3.645 1 76.31 195 LEU B O 1
ATOM 3102 N N . TYR B 1 196 ? 6.637 -21.047 -3.449 1 74.12 196 TYR B N 1
ATOM 3103 C CA . TYR B 1 196 ? 6.598 -20.719 -2.027 1 74.12 196 TYR B CA 1
ATOM 3104 C C . TYR B 1 196 ? 6.641 -21.984 -1.18 1 74.12 196 TYR B C 1
ATOM 3106 O O . TYR B 1 196 ? 6.609 -21.922 0.051 1 74.12 196 TYR B O 1
ATOM 3114 N N . SER B 1 197 ? 6.473 -23.188 -1.709 1 64.94 197 SER B N 1
ATOM 3115 C CA . SER B 1 197 ? 6.418 -24.438 -0.955 1 64.94 197 SER B CA 1
ATOM 3116 C C . SER B 1 197 ? 7.82 -24.969 -0.662 1 64.94 197 SER B C 1
ATOM 3118 O O . SER B 1 197 ? 8.773 -24.641 -1.373 1 64.94 197 SER B O 1
ATOM 3120 N N . SER B 1 198 ? 8.055 -25.328 0.742 1 48.09 198 SER B N 1
ATOM 3121 C CA . SER B 1 198 ? 9.289 -26.016 1.102 1 48.09 198 SER B CA 1
ATOM 3122 C C . SER B 1 198 ? 9.531 -27.234 0.208 1 48.09 198 SER B C 1
ATOM 3124 O O . SER B 1 198 ? 10.672 -27.578 -0.089 1 48.09 198 SER B O 1
ATOM 3126 N N . LYS B 1 199 ? 8.594 -28.281 0.163 1 46.38 199 LYS B N 1
ATOM 3127 C CA . LYS B 1 199 ? 8.875 -29.656 -0.27 1 46.38 199 LYS B CA 1
ATOM 3128 C C . LYS B 1 199 ? 9.07 -29.719 -1.782 1 46.38 199 LYS B C 1
ATOM 3130 O O . LYS B 1 199 ? 8.242 -29.219 -2.543 1 46.38 199 LYS B O 1
ATOM 3135 N N . SER B 1 200 ? 10.367 -29.688 -2.283 1 33.41 200 SER B N 1
ATOM 3136 C CA . SER B 1 200 ? 10.547 -30.453 -3.508 1 33.41 200 SER B CA 1
ATOM 3137 C C . SER B 1 200 ? 9.711 -31.734 -3.49 1 33.41 200 SER B C 1
ATOM 3139 O O . SER B 1 200 ? 9.555 -32.375 -2.443 1 33.41 200 SER B O 1
#

Organism: NCBI:txid5963